Protein AF-0000000066922181 (afdb_homodimer)

Structure (mmCIF, N/CA/C/O backbone):
data_AF-0000000066922181-model_v1
#
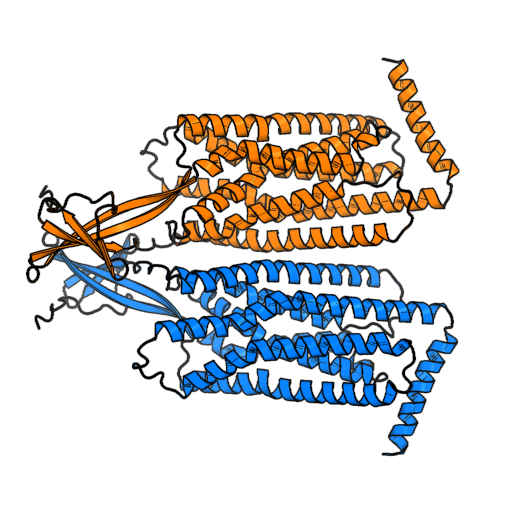loop_
_entity.id
_entity.type
_entity.pdbx_description
1 polymer 'G_PROTEIN_RECEP_F1_2 domain-containing protein'
#
loop_
_atom_site.group_PDB
_atom_site.id
_atom_site.type_symbol
_atom_site.label_atom_id
_atom_site.label_alt_id
_atom_site.label_comp_id
_atom_site.label_asym_id
_atom_site.label_entity_id
_atom_site.label_seq_id
_atom_site.pdbx_PDB_ins_code
_atom_site.Cartn_x
_atom_site.Cartn_y
_atom_site.Cartn_z
_atom_site.occupancy
_atom_site.B_iso_or_equiv
_atom_site.auth_seq_id
_atom_site.auth_comp_id
_atom_site.auth_asym_id
_atom_site.auth_atom_id
_atom_site.pdbx_PDB_model_num
ATOM 1 N N . MET A 1 1 ? -13.656 -47.594 -21.797 1 24.48 1 MET A N 1
ATOM 2 C CA . MET A 1 1 ? -13.578 -47.062 -20.453 1 24.48 1 MET A CA 1
ATOM 3 C C . MET A 1 1 ? -12.289 -47.469 -19.766 1 24.48 1 MET A C 1
ATOM 5 O O . MET A 1 1 ? -12.273 -48.5 -19.047 1 24.48 1 MET A O 1
ATOM 9 N N . GLU A 1 2 ? -11.25 -47.75 -20.547 1 29.84 2 GLU A N 1
ATOM 10 C CA . GLU A 1 2 ? -9.977 -48.156 -19.969 1 29.84 2 GLU A CA 1
ATOM 11 C C . GLU A 1 2 ? -9.594 -47.25 -18.797 1 29.84 2 GLU A C 1
ATOM 13 O O . GLU A 1 2 ? -9.391 -46.031 -18.984 1 29.84 2 GLU A O 1
ATOM 18 N N . THR A 1 3 ? -10.32 -47.406 -17.688 1 34.19 3 THR A N 1
ATOM 19 C CA . THR A 1 3 ? -10.023 -46.906 -16.344 1 34.19 3 THR A CA 1
ATOM 20 C C . THR A 1 3 ? -8.523 -46.906 -16.078 1 34.19 3 THR A C 1
ATOM 22 O O . THR A 1 3 ? -7.895 -47.969 -16.109 1 34.19 3 THR A O 1
ATOM 25 N N . ASN A 1 4 ? -7.695 -46.156 -16.75 1 39.34 4 ASN A N 1
ATOM 26 C CA . ASN A 1 4 ? -6.281 -46.062 -16.406 1 39.34 4 ASN A CA 1
ATOM 27 C C . ASN A 1 4 ? -6.051 -46.406 -14.922 1 39.34 4 ASN A C 1
ATOM 29 O O . ASN A 1 4 ? -6.461 -45.625 -14.047 1 39.34 4 ASN A O 1
ATOM 33 N N . MET A 1 5 ? -6.168 -47.531 -14.516 1 42.59 5 MET A N 1
ATOM 34 C CA . MET A 1 5 ? -5.918 -48.188 -13.234 1 42.59 5 MET A CA 1
ATOM 35 C C . MET A 1 5 ? -4.695 -47.594 -12.547 1 42.59 5 MET A C 1
ATOM 37 O O . MET A 1 5 ? -3.566 -47.781 -13 1 42.59 5 MET A O 1
ATOM 41 N N . ARG A 1 6 ? -4.785 -46.469 -11.953 1 57.66 6 ARG A N 1
ATOM 42 C CA . ARG A 1 6 ? -3.73 -45.906 -11.117 1 57.66 6 ARG A CA 1
ATOM 43 C C . ARG A 1 6 ? -3.189 -46.938 -10.133 1 57.66 6 ARG A C 1
ATOM 45 O O . ARG A 1 6 ? -3.957 -47.594 -9.43 1 57.66 6 ARG A O 1
ATOM 52 N N . ALA A 1 7 ? -2.057 -47.531 -10.336 1 61.22 7 ALA A N 1
ATOM 53 C CA . ALA A 1 7 ? -1.412 -48.531 -9.484 1 61.22 7 ALA A CA 1
ATOM 54 C C . ALA A 1 7 ? -1.277 -48 -8.047 1 61.22 7 ALA A C 1
ATOM 56 O O . ALA A 1 7 ? -1.352 -48.781 -7.098 1 61.22 7 ALA A O 1
ATOM 57 N N . VAL A 1 8 ? -1.145 -46.781 -7.898 1 66 8 VAL A N 1
ATOM 58 C CA . VAL A 1 8 ? -0.903 -46.219 -6.562 1 66 8 VAL A CA 1
ATOM 59 C C . VAL A 1 8 ? -2.133 -45.469 -6.086 1 66 8 VAL A C 1
ATOM 61 O O . VAL A 1 8 ? -2.715 -44.688 -6.844 1 66 8 VAL A O 1
ATOM 64 N N . LYS A 1 9 ? -2.807 -45.875 -4.996 1 65.81 9 LYS A N 1
ATOM 65 C CA . LYS A 1 9 ? -3.918 -45.188 -4.359 1 65.81 9 LYS A CA 1
ATOM 66 C C . LYS A 1 9 ? -3.564 -43.719 -4.082 1 65.81 9 LYS A C 1
ATOM 68 O O . LYS A 1 9 ? -2.408 -43.406 -3.795 1 65.81 9 LYS A O 1
ATOM 73 N N . PRO A 1 10 ? -4.527 -42.875 -4.297 1 66.81 10 PRO A N 1
ATOM 74 C CA . PRO A 1 10 ? -4.27 -41.469 -3.994 1 66.81 10 PRO A CA 1
ATOM 75 C C . PRO A 1 10 ? -3.811 -41.25 -2.555 1 66.81 10 PRO A C 1
ATOM 77 O O . PRO A 1 10 ? -4.379 -41.844 -1.626 1 66.81 10 PRO A O 1
ATOM 80 N N . ILE A 1 11 ? -2.617 -40.719 -2.387 1 63.78 11 ILE A N 1
ATOM 81 C CA . ILE A 1 11 ? -2.018 -40.469 -1.081 1 63.78 11 ILE A CA 1
ATOM 82 C C . ILE A 1 11 ? -2.559 -39.156 -0.505 1 63.78 11 ILE A C 1
ATOM 84 O O . ILE A 1 11 ? -2.193 -38.062 -0.963 1 63.78 11 ILE A O 1
ATOM 88 N N . GLU A 1 12 ? -3.518 -39.219 0.375 1 62.53 12 GLU A N 1
ATOM 89 C CA . GLU A 1 12 ? -4.176 -38.062 0.96 1 62.53 12 GLU A CA 1
ATOM 90 C C . GLU A 1 12 ? -3.354 -37.469 2.107 1 62.53 12 GLU A C 1
ATOM 92 O O . GLU A 1 12 ? -3.377 -36.25 2.344 1 62.53 12 GLU A O 1
ATOM 97 N N . SER A 1 13 ? -2.633 -38.406 2.844 1 63.19 13 SER A N 1
ATOM 98 C CA . SER A 1 13 ? -1.876 -37.906 3.996 1 63.19 13 SER A CA 1
ATOM 99 C C . SER A 1 13 ? -0.393 -38.25 3.859 1 63.19 13 SER A C 1
ATOM 101 O O . SER A 1 13 ? -0.031 -39.344 3.439 1 63.19 13 SER A O 1
ATOM 103 N N . MET A 1 14 ? 0.466 -37.188 4.027 1 66.06 14 MET A N 1
ATOM 104 C CA . MET A 1 14 ? 1.912 -37.375 3.924 1 66.06 14 MET A CA 1
ATOM 105 C C . MET A 1 14 ? 2.506 -37.812 5.262 1 66.06 14 MET A C 1
ATOM 107 O O . MET A 1 14 ? 3.727 -37.781 5.438 1 66.06 14 MET A O 1
ATOM 111 N N . SER A 1 15 ? 1.703 -38.125 6.18 1 64.5 15 SER A N 1
ATOM 112 C CA . SER A 1 15 ? 2.211 -38.406 7.523 1 64.5 15 SER A CA 1
ATOM 113 C C . SER A 1 15 ? 3.133 -39.594 7.539 1 64.5 15 SER A C 1
ATOM 115 O O . SER A 1 15 ? 4.07 -39.688 8.336 1 64.5 15 SER A O 1
ATOM 117 N N . GLU A 1 16 ? 2.926 -40.531 6.641 1 67.19 16 GLU A N 1
ATOM 118 C CA . GLU A 1 16 ? 3.721 -41.75 6.707 1 67.19 16 GLU A CA 1
ATOM 119 C C . GLU A 1 16 ? 4.855 -41.719 5.684 1 67.19 16 GLU A C 1
ATOM 121 O O . GLU A 1 16 ? 5.531 -42.719 5.477 1 67.19 16 GLU A O 1
ATOM 126 N N . CYS A 1 17 ? 5.043 -40.5 5.176 1 76.5 17 CYS A N 1
ATOM 127 C CA . CYS A 1 17 ? 6.062 -40.438 4.133 1 76.5 17 CYS A CA 1
ATOM 128 C C . CYS A 1 17 ? 7.355 -39.844 4.672 1 76.5 17 CYS A C 1
ATOM 130 O O . CYS A 1 17 ? 7.336 -39.062 5.645 1 76.5 17 CYS A O 1
ATOM 132 N N . ILE A 1 18 ? 8.438 -40.375 4.227 1 76.25 18 ILE A N 1
ATOM 133 C CA . ILE A 1 18 ? 9.758 -39.875 4.609 1 76.25 18 ILE A CA 1
ATOM 134 C C . ILE A 1 18 ? 10.195 -38.781 3.648 1 76.25 18 ILE A C 1
ATOM 136 O O . ILE A 1 18 ? 10.094 -38.938 2.428 1 76.25 18 ILE A O 1
ATOM 140 N N . HIS A 1 19 ? 10.5 -37.688 4.18 1 78.25 19 HIS A N 1
ATOM 141 C CA . HIS A 1 19 ? 10.969 -36.562 3.379 1 78.25 19 HIS A CA 1
ATOM 142 C C . HIS A 1 19 ? 12.375 -36.812 2.84 1 78.25 19 HIS A C 1
ATOM 144 O O . HIS A 1 19 ? 13.281 -37.156 3.598 1 78.25 19 HIS A O 1
ATOM 150 N N . LEU A 1 20 ? 12.641 -36.781 1.569 1 73.12 20 LEU A N 1
ATOM 151 C CA . LEU A 1 20 ? 13.953 -36.938 0.945 1 73.12 20 LEU A CA 1
ATOM 152 C C . LEU A 1 20 ? 14.617 -35.594 0.739 1 73.12 20 LEU A C 1
ATOM 154 O O . LEU A 1 20 ? 15.094 -34.969 1.695 1 73.12 20 LEU A O 1
ATOM 158 N N . LYS A 1 21 ? 14.445 -35 -0.445 1 69.5 21 LYS A N 1
ATOM 159 C CA . LYS A 1 21 ? 14.992 -33.688 -0.761 1 69.5 21 LYS A CA 1
ATOM 160 C C . LYS A 1 21 ? 13.945 -32.781 -1.441 1 69.5 21 LYS A C 1
ATOM 162 O O . LYS A 1 21 ? 13.18 -33.281 -2.279 1 69.5 21 LYS A O 1
ATOM 167 N N . ASP A 1 22 ? 13.938 -31.547 -1.04 1 66 22 ASP A N 1
ATOM 168 C CA . ASP A 1 22 ? 13.023 -30.578 -1.631 1 66 22 ASP A CA 1
ATOM 169 C C . ASP A 1 22 ? 11.57 -31.031 -1.496 1 66 22 ASP A C 1
ATOM 171 O O . ASP A 1 22 ? 11.086 -31.266 -0.385 1 66 22 ASP A O 1
ATOM 175 N N . HIS A 1 23 ? 10.859 -31.359 -2.473 1 68.56 23 HIS A N 1
ATOM 176 C CA . HIS A 1 23 ? 9.461 -31.75 -2.416 1 68.56 23 HIS A CA 1
ATOM 177 C C . HIS A 1 23 ? 9.281 -33.219 -2.797 1 68.56 23 HIS A C 1
ATOM 179 O O . HIS A 1 23 ? 8.219 -33.625 -3.275 1 68.56 23 HIS A O 1
ATOM 185 N N . ARG A 1 24 ? 10.352 -34 -2.48 1 74.62 24 ARG A N 1
ATOM 186 C CA . ARG A 1 24 ? 10.32 -35.406 -2.783 1 74.62 24 ARG A CA 1
ATOM 187 C C . ARG A 1 24 ? 10.172 -36.25 -1.511 1 74.62 24 ARG A C 1
ATOM 189 O O . ARG A 1 24 ? 10.828 -35.969 -0.504 1 74.62 24 ARG A O 1
ATOM 196 N N . TYR A 1 25 ? 9.156 -37.031 -1.572 1 77 25 TYR A N 1
ATOM 197 C CA . TYR A 1 25 ? 8.898 -37.906 -0.438 1 77 25 TYR A CA 1
ATOM 198 C C . TYR A 1 25 ? 8.891 -39.344 -0.871 1 77 25 TYR A C 1
ATOM 200 O O . TYR A 1 25 ? 8.641 -39.656 -2.039 1 77 25 TYR A O 1
ATOM 208 N N . SER A 1 26 ? 9.414 -40.156 -0.032 1 79.5 26 SER A N 1
ATOM 209 C CA . SER A 1 26 ? 9.328 -41.594 -0.248 1 79.5 26 SER A CA 1
ATOM 210 C C . SER A 1 26 ? 8.297 -42.25 0.673 1 79.5 26 SER A C 1
ATOM 212 O O . SER A 1 26 ? 8.328 -42.031 1.888 1 79.5 26 SER A O 1
ATOM 214 N N . CYS A 1 27 ? 7.23 -42.688 0.038 1 76.19 27 CYS A N 1
ATOM 215 C CA . CYS A 1 27 ? 6.172 -43.312 0.82 1 76.19 27 CYS A CA 1
ATOM 216 C C . CYS A 1 27 ? 6.055 -44.781 0.486 1 76.19 27 CYS A C 1
ATOM 218 O O . CYS A 1 27 ? 6.496 -45.219 -0.579 1 76.19 27 CYS A O 1
ATOM 220 N N . MET A 1 28 ? 5.637 -45.562 1.527 1 74.06 28 MET A N 1
ATOM 221 C CA . MET A 1 28 ? 5.352 -46.969 1.319 1 74.06 28 MET A CA 1
ATOM 222 C C . MET A 1 28 ? 3.867 -47.219 1.056 1 74.06 28 MET A C 1
ATOM 224 O O . MET A 1 28 ? 3.02 -46.719 1.815 1 74.06 28 MET A O 1
ATOM 228 N N . ASN A 1 29 ? 3.535 -47.406 -0.234 1 70.12 29 ASN A N 1
ATOM 229 C CA . ASN A 1 29 ? 2.158 -47.75 -0.577 1 70.12 29 ASN A CA 1
ATOM 230 C C . ASN A 1 29 ? 1.976 -49.25 -0.743 1 70.12 29 ASN A C 1
ATOM 232 O O . ASN A 1 29 ? 2.262 -49.812 -1.807 1 70.12 29 ASN A O 1
ATOM 236 N N . ASN A 1 30 ? 1.109 -49.938 0.047 1 65.31 30 ASN A N 1
ATOM 237 C CA . ASN A 1 30 ? 0.753 -51.344 0.001 1 65.31 30 ASN A CA 1
ATOM 238 C C . ASN A 1 30 ? 1.93 -52.219 -0.449 1 65.31 30 ASN A C 1
ATOM 240 O O . ASN A 1 30 ? 1.813 -52.969 -1.408 1 65.31 30 ASN A O 1
ATOM 244 N N . SER A 1 31 ? 3.178 -51.969 -0.053 1 66.31 31 SER A N 1
ATOM 245 C CA . SER A 1 31 ? 4.355 -52.812 -0.223 1 66.31 31 SER A CA 1
ATOM 246 C C . SER A 1 31 ? 5.27 -52.281 -1.317 1 66.31 31 SER A C 1
ATOM 248 O O . SER A 1 31 ? 6.309 -52.844 -1.612 1 66.31 31 SER A O 1
ATOM 250 N N . ILE A 1 32 ? 4.789 -51.25 -2.004 1 70.5 32 ILE A N 1
ATOM 251 C CA . ILE A 1 32 ? 5.652 -50.688 -3.039 1 70.5 32 ILE A CA 1
ATOM 252 C C . ILE A 1 32 ? 6.156 -49.312 -2.605 1 70.5 32 ILE A C 1
ATOM 254 O O . ILE A 1 32 ? 5.395 -48.5 -2.07 1 70.5 32 ILE A O 1
ATOM 258 N N . GLU A 1 33 ? 7.457 -49.219 -2.689 1 75.75 33 GLU A N 1
ATOM 259 C CA . GLU A 1 33 ? 8.062 -47.938 -2.41 1 75.75 33 GLU A CA 1
ATOM 260 C C . GLU A 1 33 ? 7.766 -46.938 -3.529 1 75.75 33 GLU A C 1
ATOM 262 O O . GLU A 1 33 ? 7.973 -47.219 -4.707 1 75.75 33 GLU A O 1
ATOM 267 N N . ILE A 1 34 ? 7.066 -45.938 -3.115 1 77.88 34 ILE A N 1
ATOM 268 C CA . ILE A 1 34 ? 6.711 -44.906 -4.113 1 77.88 34 ILE A CA 1
ATOM 269 C C . ILE A 1 34 ? 7.406 -43.594 -3.789 1 77.88 34 ILE A C 1
ATOM 271 O O . ILE A 1 34 ? 7.551 -43.25 -2.619 1 77.88 34 ILE A O 1
ATOM 275 N N . ASN A 1 35 ? 8.008 -42.969 -4.828 1 79.75 35 ASN A N 1
ATOM 276 C CA . ASN A 1 35 ? 8.539 -41.625 -4.727 1 79.75 35 ASN A CA 1
ATOM 277 C C . ASN A 1 35 ? 7.484 -40.562 -5.102 1 79.75 35 ASN A C 1
ATOM 279 O O . ASN A 1 35 ? 6.898 -40.656 -6.184 1 79.75 35 ASN A O 1
ATOM 283 N N . ILE A 1 36 ? 7.23 -39.812 -4.125 1 76.94 36 ILE A N 1
ATOM 284 C CA . ILE A 1 36 ? 6.199 -38.812 -4.352 1 76.94 36 ILE A CA 1
ATOM 285 C C . ILE A 1 36 ? 6.848 -37.438 -4.586 1 76.94 36 ILE A C 1
ATOM 287 O O . ILE A 1 36 ? 7.758 -37.062 -3.854 1 76.94 36 ILE A O 1
ATOM 291 N N . LEU A 1 37 ? 6.504 -36.812 -5.684 1 78.75 37 LEU A N 1
ATOM 292 C CA . LEU A 1 37 ? 6.875 -35.438 -5.969 1 78.75 37 LEU A CA 1
ATOM 293 C C . LEU A 1 37 ? 5.652 -34.531 -5.93 1 78.75 37 LEU A C 1
ATOM 295 O O . LEU A 1 37 ? 4.691 -34.75 -6.672 1 78.75 37 LEU A O 1
ATOM 299 N N . ASN A 1 38 ? 5.664 -33.625 -4.949 1 76.44 38 ASN A N 1
ATOM 300 C CA . ASN A 1 38 ? 4.586 -32.656 -4.859 1 76.44 38 ASN A CA 1
ATOM 301 C C . ASN A 1 38 ? 4.871 -31.422 -5.715 1 76.44 38 ASN A C 1
ATOM 303 O O . ASN A 1 38 ? 5.945 -30.828 -5.617 1 76.44 38 ASN A O 1
ATOM 307 N N . ILE A 1 39 ? 3.891 -31.109 -6.664 1 77.31 39 ILE A N 1
ATOM 308 C CA . ILE A 1 39 ? 4.047 -29.922 -7.492 1 77.31 39 ILE A CA 1
ATOM 309 C C . ILE A 1 39 ? 2.771 -29.094 -7.441 1 77.31 39 ILE A C 1
ATOM 311 O O . ILE A 1 39 ? 1.682 -29.625 -7.219 1 77.31 39 ILE A O 1
ATOM 315 N N . TYR A 1 40 ? 2.922 -27.812 -7.59 1 78.12 40 TYR A N 1
ATOM 316 C CA . TYR A 1 40 ? 1.782 -26.906 -7.695 1 78.12 40 TYR A CA 1
ATOM 317 C C . TYR A 1 40 ? 1.182 -26.953 -9.094 1 78.12 40 TYR A C 1
ATOM 319 O O . TYR A 1 40 ? 1.882 -27.234 -10.07 1 78.12 40 TYR A O 1
ATOM 327 N N . PRO A 1 41 ? -0.09 -26.719 -9.094 1 77.94 41 PRO A N 1
ATOM 328 C CA . PRO A 1 41 ? -0.687 -26.641 -10.43 1 77.94 41 PRO A CA 1
ATOM 329 C C . PRO A 1 41 ? -0.212 -25.422 -11.211 1 77.94 41 PRO A C 1
ATOM 331 O O . PRO A 1 41 ? 0.358 -24.5 -10.633 1 77.94 41 PRO A O 1
ATOM 334 N N . HIS A 1 42 ? -0.439 -25.516 -12.477 1 76.81 42 HIS A N 1
ATOM 335 C CA . HIS A 1 42 ? -0.109 -24.391 -13.336 1 76.81 42 HIS A CA 1
ATOM 336 C C . HIS A 1 42 ? -1.027 -23.203 -13.055 1 76.81 42 HIS A C 1
ATOM 338 O O . HIS A 1 42 ? -2.188 -23.391 -12.672 1 76.81 42 HIS A O 1
ATOM 344 N N . ILE A 1 43 ? -0.455 -22.047 -13.164 1 76.44 43 ILE A N 1
ATOM 345 C CA . ILE A 1 43 ? -1.251 -20.844 -13 1 76.44 43 ILE A CA 1
ATOM 346 C C . ILE A 1 43 ? -2.227 -20.703 -14.164 1 76.44 43 ILE A C 1
ATOM 348 O O . ILE A 1 43 ? -1.837 -20.828 -15.328 1 76.44 43 ILE A O 1
ATOM 352 N N . PRO A 1 44 ? -3.459 -20.578 -13.719 1 69.88 44 PRO A N 1
ATOM 353 C CA . PRO A 1 44 ? -4.441 -20.422 -14.797 1 69.88 44 PRO A CA 1
ATOM 354 C C . PRO A 1 44 ? -4.25 -19.125 -15.578 1 69.88 44 PRO A C 1
ATOM 356 O O . PRO A 1 44 ? -3.68 -18.156 -15.062 1 69.88 44 PRO A O 1
ATOM 359 N N . GLU A 1 45 ? -4.531 -19.188 -16.812 1 68.75 45 GLU A N 1
ATOM 360 C CA . GLU A 1 45 ? -4.445 -17.969 -17.625 1 68.75 45 GLU A CA 1
ATOM 361 C C . GLU A 1 45 ? -5.375 -16.875 -17.094 1 68.75 45 GLU A C 1
ATOM 363 O O . GLU A 1 45 ? -6.512 -17.156 -16.719 1 68.75 45 GLU A O 1
ATOM 368 N N . MET A 1 46 ? -4.824 -15.812 -16.953 1 69.38 46 MET A N 1
ATOM 369 C CA . MET A 1 46 ? -5.586 -14.68 -16.422 1 69.38 46 MET A CA 1
ATOM 370 C C . MET A 1 46 ? -6.648 -14.227 -17.406 1 69.38 46 MET A C 1
ATOM 372 O O . MET A 1 46 ? -6.328 -13.836 -18.531 1 69.38 46 MET A O 1
ATOM 376 N N . LYS A 1 47 ? -7.945 -14.484 -17.016 1 71.5 47 LYS A N 1
ATOM 377 C CA . LYS A 1 47 ? -9.055 -13.961 -17.812 1 71.5 47 LYS A CA 1
ATOM 378 C C . LYS A 1 47 ? -9.18 -12.445 -17.625 1 71.5 47 LYS A C 1
ATOM 380 O O . LYS A 1 47 ? -8.836 -11.906 -16.578 1 71.5 47 LYS A O 1
ATOM 385 N N . SER A 1 48 ? -9.555 -11.82 -18.641 1 74.19 48 SER A N 1
ATOM 386 C CA . SER A 1 48 ? -9.656 -10.367 -18.688 1 74.19 48 SER A CA 1
ATOM 387 C C . SER A 1 48 ? -10.508 -9.836 -17.531 1 74.19 48 SER A C 1
ATOM 389 O O . SER A 1 48 ? -10.203 -8.797 -16.953 1 74.19 48 SER A O 1
ATOM 391 N N . ARG A 1 49 ? -11.531 -10.594 -17.156 1 76.88 49 ARG A N 1
ATOM 392 C CA . ARG A 1 49 ? -12.43 -10.141 -16.094 1 76.88 49 ARG A CA 1
ATOM 393 C C . ARG A 1 49 ? -11.703 -10.086 -14.758 1 76.88 49 ARG A C 1
ATOM 395 O O . ARG A 1 49 ? -11.922 -9.164 -13.961 1 76.88 49 ARG A O 1
ATOM 402 N N . PHE A 1 50 ? -10.703 -10.906 -14.625 1 79.62 50 PHE A N 1
ATOM 403 C CA . PHE A 1 50 ? -9.977 -10.938 -13.359 1 79.62 50 PHE A CA 1
ATOM 404 C C . PHE A 1 50 ? -8.93 -9.828 -13.312 1 79.62 50 PHE A C 1
ATOM 406 O O . PHE A 1 50 ? -8.578 -9.344 -12.234 1 79.62 50 PHE A O 1
ATOM 413 N N . LEU A 1 51 ? -8.617 -9.406 -14.516 1 81.75 51 LEU A N 1
ATOM 414 C CA . LEU A 1 51 ? -7.664 -8.297 -14.57 1 81.75 51 LEU A CA 1
ATOM 415 C C . LEU A 1 51 ? -8.297 -7.004 -14.078 1 81.75 51 LEU A C 1
ATOM 417 O O . LEU A 1 51 ? -7.629 -6.184 -13.445 1 81.75 51 LEU A O 1
ATOM 421 N N . ILE A 1 52 ? -9.578 -6.887 -14.297 1 85 52 ILE A N 1
ATOM 422 C CA . ILE A 1 52 ? -10.305 -5.707 -13.844 1 85 52 ILE A CA 1
ATOM 423 C C . ILE A 1 52 ? -10.352 -5.688 -12.312 1 85 52 ILE A C 1
ATOM 425 O O . ILE A 1 52 ? -10.086 -4.656 -11.688 1 85 52 ILE A O 1
ATOM 429 N N . ASN A 1 53 ? -10.641 -6.816 -11.766 1 88.25 53 ASN A N 1
ATOM 430 C CA . ASN A 1 53 ? -10.703 -6.895 -10.305 1 88.25 53 ASN A CA 1
ATOM 431 C C . ASN A 1 53 ? -9.336 -6.625 -9.68 1 88.25 53 ASN A C 1
ATOM 433 O O . ASN A 1 53 ? -9.242 -5.926 -8.664 1 88.25 53 ASN A O 1
ATOM 437 N N . ILE A 1 54 ? -8.352 -7.105 -10.32 1 88.69 54 ILE A N 1
ATOM 438 C CA . ILE A 1 54 ? -7 -6.918 -9.812 1 88.69 54 ILE A CA 1
ATOM 439 C C . ILE A 1 54 ? -6.637 -5.434 -9.844 1 88.69 54 ILE A C 1
ATOM 441 O O . ILE A 1 54 ? -6.086 -4.902 -8.875 1 88.69 54 ILE A O 1
ATOM 445 N N . THR A 1 55 ? -7.012 -4.766 -10.867 1 88.12 55 THR A N 1
ATOM 446 C CA . THR A 1 55 ? -6.703 -3.348 -11.023 1 88.12 55 THR A CA 1
ATOM 447 C C . THR A 1 55 ? -7.473 -2.51 -10.008 1 88.12 55 THR A C 1
ATOM 449 O O . THR A 1 55 ? -6.902 -1.63 -9.359 1 88.12 55 THR A O 1
ATOM 452 N N . ILE A 1 56 ? -8.703 -2.842 -9.82 1 91.88 56 ILE A N 1
ATOM 453 C CA . ILE A 1 56 ? -9.547 -2.098 -8.883 1 91.88 56 ILE A CA 1
ATOM 454 C C . ILE A 1 56 ? -9.039 -2.303 -7.457 1 91.88 56 ILE A C 1
ATOM 456 O O . ILE A 1 56 ? -8.914 -1.344 -6.691 1 91.88 56 ILE A O 1
ATOM 460 N N . TYR A 1 57 ? -8.711 -3.531 -7.148 1 93.88 57 TYR A N 1
ATOM 461 C CA . TYR A 1 57 ? -8.234 -3.842 -5.805 1 93.88 57 TYR A CA 1
ATOM 462 C C . TYR A 1 57 ? -6.895 -3.168 -5.531 1 93.88 57 TYR A C 1
ATOM 464 O O . TYR A 1 57 ? -6.668 -2.65 -4.438 1 93.88 57 TYR A O 1
ATOM 472 N N . SER A 1 58 ? -6.066 -3.096 -6.52 1 92.06 58 SER A N 1
ATOM 473 C CA . SER A 1 58 ? -4.777 -2.424 -6.359 1 92.06 58 SER A CA 1
ATOM 474 C C . SER A 1 58 ? -4.961 -0.924 -6.156 1 92.06 58 SER A C 1
ATOM 476 O O . SER A 1 58 ? -4.309 -0.325 -5.297 1 92.06 58 SER A O 1
ATOM 478 N N . PHE A 1 59 ? -5.836 -0.399 -6.926 1 94 59 PHE A N 1
ATOM 479 C CA . PHE A 1 59 ? -6.125 1.025 -6.809 1 94 59 PHE A CA 1
ATOM 480 C C . PHE A 1 59 ? -6.711 1.348 -5.441 1 94 59 PHE A C 1
ATOM 482 O O . PHE A 1 59 ? -6.305 2.318 -4.797 1 94 59 PHE A O 1
ATOM 489 N N . CYS A 1 60 ? -7.633 0.528 -4.969 1 95.69 60 CYS A N 1
ATOM 490 C CA . CYS A 1 60 ? -8.25 0.726 -3.662 1 95.69 60 CYS A CA 1
ATOM 491 C C . CYS A 1 60 ? -7.215 0.619 -2.549 1 95.69 60 CYS A C 1
ATOM 493 O O . CYS A 1 60 ? -7.258 1.381 -1.581 1 95.69 60 CYS A O 1
ATOM 495 N N . PHE A 1 61 ? -6.316 -0.239 -2.736 1 96.12 61 PHE A N 1
ATOM 496 C CA . PHE A 1 61 ? -5.285 -0.445 -1.727 1 96.12 61 PHE A CA 1
ATOM 497 C C . PHE A 1 61 ? -4.402 0.791 -1.594 1 96.12 61 PHE A C 1
ATOM 499 O O . PHE A 1 61 ? -4.211 1.307 -0.49 1 96.12 61 PHE A O 1
ATOM 506 N N . ILE A 1 62 ? -3.943 1.338 -2.641 1 93.31 62 ILE A N 1
ATOM 507 C CA . ILE A 1 62 ? -3.021 2.467 -2.65 1 93.31 62 ILE A CA 1
ATOM 508 C C . ILE A 1 62 ? -3.744 3.73 -2.191 1 93.31 62 ILE A C 1
ATOM 510 O O . ILE A 1 62 ? -3.287 4.418 -1.274 1 93.31 62 ILE A O 1
ATOM 514 N N . LEU A 1 63 ? -4.863 3.945 -2.787 1 94.75 63 LEU A N 1
ATOM 515 C CA . LEU A 1 63 ? -5.621 5.152 -2.477 1 94.75 63 LEU A CA 1
ATOM 516 C C . LEU A 1 63 ? -6.078 5.145 -1.022 1 94.75 63 LEU A C 1
ATOM 518 O O . LEU A 1 63 ? -6.027 6.176 -0.346 1 94.75 63 LEU A O 1
ATOM 522 N N . GLY A 1 64 ? -6.551 3.99 -0.599 1 96.75 64 GLY A N 1
ATOM 523 C CA . GLY A 1 64 ? -7.059 3.883 0.76 1 96.75 64 GLY A CA 1
ATOM 524 C C . GLY A 1 64 ? -5.98 4.055 1.814 1 96.75 64 GLY A C 1
ATOM 525 O O . GLY A 1 64 ? -6.184 4.758 2.807 1 96.75 64 GLY A O 1
ATOM 526 N N . ILE A 1 65 ? -4.875 3.453 1.585 1 94.81 65 ILE A N 1
ATOM 527 C CA . ILE A 1 65 ? -3.789 3.541 2.555 1 94.81 65 ILE A CA 1
ATOM 528 C C . ILE A 1 65 ? -3.254 4.973 2.604 1 94.81 65 ILE A C 1
ATOM 530 O O . ILE A 1 65 ? -3.047 5.527 3.684 1 94.81 65 ILE A O 1
ATOM 534 N N . CYS A 1 66 ? -3.098 5.574 1.471 1 93.81 66 CYS A N 1
ATOM 535 C CA . CYS A 1 66 ? -2.637 6.953 1.402 1 93.81 66 CYS A CA 1
ATOM 536 C C . CYS A 1 66 ? -3.645 7.898 2.045 1 93.81 66 CYS A C 1
ATOM 538 O O . CYS A 1 66 ? -3.277 8.742 2.865 1 93.81 66 CYS A O 1
ATOM 540 N N . GLY A 1 67 ? -4.871 7.699 1.679 1 95.38 67 GLY A N 1
ATOM 541 C CA . GLY A 1 67 ? -5.914 8.586 2.176 1 95.38 67 GLY A CA 1
ATOM 542 C C . GLY A 1 67 ? -6.102 8.5 3.678 1 95.38 67 GLY A C 1
ATOM 543 O O . GLY A 1 67 ? -6.109 9.523 4.367 1 95.38 67 GLY A O 1
ATOM 544 N N . ASN A 1 68 ? -6.199 7.32 4.184 1 96.5 68 ASN A N 1
ATOM 545 C CA . ASN A 1 68 ? -6.395 7.148 5.617 1 96.5 68 ASN A CA 1
ATOM 546 C C . ASN A 1 68 ? -5.172 7.602 6.41 1 96.5 68 ASN A C 1
ATOM 548 O O . ASN A 1 68 ? -5.309 8.156 7.504 1 96.5 68 ASN A O 1
ATOM 552 N N . SER A 1 69 ? -4.031 7.422 5.84 1 94.75 69 SER A N 1
ATOM 553 C CA . SER A 1 69 ? -2.816 7.902 6.492 1 94.75 69 SER A CA 1
ATOM 554 C C . SER A 1 69 ? -2.791 9.43 6.555 1 94.75 69 SER A C 1
ATOM 556 O O . SER A 1 69 ? -2.371 10.008 7.559 1 94.75 69 SER A O 1
ATOM 558 N N . SER A 1 70 ? -3.219 10.039 5.559 1 94.25 70 SER A N 1
ATOM 559 C CA . SER A 1 70 ? -3.271 11.5 5.508 1 94.25 70 SER A CA 1
ATOM 560 C C . SER A 1 70 ? -4.207 12.055 6.578 1 94.25 70 SER A C 1
ATOM 562 O O . SER A 1 70 ? -3.863 13.008 7.277 1 94.25 70 SER A O 1
ATOM 564 N N . ILE A 1 71 ? -5.34 11.398 6.727 1 95.06 71 ILE A N 1
ATOM 565 C CA . ILE A 1 71 ? -6.312 11.883 7.703 1 95.06 71 ILE A CA 1
ATOM 566 C C . ILE A 1 71 ? -5.77 11.672 9.117 1 95.06 71 ILE A C 1
ATOM 568 O O . ILE A 1 71 ? -5.91 12.539 9.977 1 95.06 71 ILE A O 1
ATOM 572 N N . LEU A 1 72 ? -5.137 10.586 9.32 1 94.81 72 LEU A N 1
ATOM 573 C CA . LEU A 1 72 ? -4.535 10.32 10.617 1 94.81 72 LEU A CA 1
ATOM 574 C C . LEU A 1 72 ? -3.486 11.375 10.961 1 94.81 72 LEU A C 1
ATOM 576 O O . LEU A 1 72 ? -3.404 11.828 12.102 1 94.81 72 LEU A O 1
ATOM 580 N N . THR A 1 73 ? -2.773 11.797 9.984 1 92.81 73 THR A N 1
ATOM 581 C CA . THR A 1 73 ? -1.738 12.805 10.18 1 92.81 73 THR A CA 1
ATOM 582 C C . THR A 1 73 ? -2.357 14.164 10.492 1 92.81 73 THR A C 1
ATOM 584 O O . THR A 1 73 ? -1.885 14.883 11.375 1 92.81 73 THR A O 1
ATOM 587 N N . ILE A 1 74 ? -3.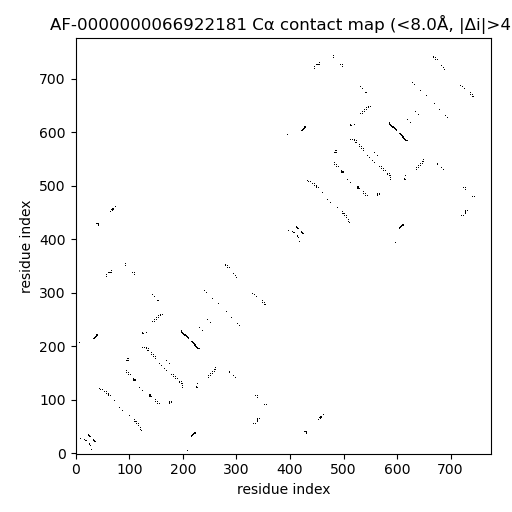387 14.469 9.812 1 91.75 74 ILE A N 1
ATOM 588 C CA . ILE A 1 74 ? -4.074 15.742 10.039 1 91.75 74 ILE A CA 1
ATOM 589 C C . ILE A 1 74 ? -4.625 15.781 11.461 1 91.75 74 ILE A C 1
ATOM 591 O O . ILE A 1 74 ? -4.457 16.781 12.172 1 91.75 74 ILE A O 1
ATOM 595 N N . ILE A 1 75 ? -5.215 14.688 11.859 1 91.62 75 ILE A N 1
ATOM 596 C CA . ILE A 1 75 ? -5.828 14.648 13.18 1 91.62 75 ILE A CA 1
ATOM 597 C C . ILE A 1 75 ? -4.738 14.688 14.25 1 91.62 75 ILE A C 1
ATOM 599 O O . ILE A 1 75 ? -4.895 15.344 15.281 1 91.62 75 ILE A O 1
ATOM 603 N N . LYS A 1 76 ? -3.678 14.039 13.977 1 89.94 76 LYS A N 1
ATOM 604 C CA . LYS A 1 76 ? -2.562 14.055 14.922 1 89.94 76 LYS A CA 1
ATOM 605 C C . LYS A 1 76 ? -2.016 15.469 15.102 1 89.94 76 LYS A C 1
ATOM 607 O O . LYS A 1 76 ? -1.678 15.875 16.219 1 89.94 76 LYS A O 1
ATOM 612 N N . SER A 1 77 ? -1.979 16.188 14.055 1 86 77 SER A N 1
ATOM 613 C CA . SER A 1 77 ? -1.493 17.562 14.109 1 86 77 SER A CA 1
ATOM 614 C C . SER A 1 77 ? -2.428 18.453 14.922 1 86 77 SER A C 1
ATOM 616 O O . SER A 1 77 ? -1.971 19.297 15.688 1 86 77 SER A O 1
ATOM 618 N N . ILE A 1 78 ? -3.646 18.156 14.828 1 84 78 ILE A N 1
ATOM 619 C CA . ILE A 1 78 ? -4.641 18.953 15.531 1 84 78 ILE A CA 1
ATOM 620 C C . ILE A 1 78 ? -4.598 18.641 17.016 1 84 78 ILE A C 1
ATOM 622 O O . ILE A 1 78 ? -4.656 19.547 17.859 1 84 78 ILE A O 1
ATOM 626 N N . ILE A 1 79 ? -4.473 17.438 17.328 1 83.94 79 ILE A N 1
ATOM 627 C CA . ILE A 1 79 ? -4.43 17 18.719 1 83.94 79 ILE A CA 1
ATOM 628 C C . ILE A 1 79 ? -3.174 17.562 19.391 1 83.94 79 ILE A C 1
ATOM 630 O O . ILE A 1 79 ? -3.217 17.984 20.562 1 83.94 79 ILE A O 1
ATOM 634 N N . SER A 1 80 ? -2.111 17.609 18.672 1 81.5 80 SER A N 1
ATOM 635 C CA . SER A 1 80 ? -0.854 18.125 19.219 1 81.5 80 SER A CA 1
ATOM 636 C C . SER A 1 80 ? -0.932 19.625 19.484 1 81.5 80 SER A C 1
ATOM 638 O O . SER A 1 80 ? -0.4 20.109 20.5 1 81.5 80 SER A O 1
ATOM 640 N N . LYS A 1 81 ? -1.624 20.359 18.766 1 75.56 81 LYS A N 1
ATOM 641 C CA . LYS A 1 81 ? -1.797 21.797 18.938 1 75.56 81 LYS A CA 1
ATOM 642 C C . LYS A 1 81 ? -2.748 22.094 20.094 1 75.56 81 LYS A C 1
ATOM 644 O O . LYS A 1 81 ? -2.604 23.109 20.781 1 75.56 81 LYS A O 1
ATOM 649 N N . ARG A 1 82 ? -3.66 21.25 20.266 1 71.19 82 ARG A N 1
ATOM 650 C CA . ARG A 1 82 ? -4.629 21.406 21.344 1 71.19 82 ARG A CA 1
ATOM 651 C C . ARG A 1 82 ? -3.975 21.203 22.703 1 71.19 82 ARG A C 1
ATOM 653 O O . ARG A 1 82 ? -4.363 21.828 23.688 1 71.19 82 ARG A O 1
ATOM 660 N N . HIS A 1 83 ? -3.078 20.266 22.781 1 63.25 83 HIS A N 1
ATOM 661 C CA . HIS A 1 83 ? -2.387 20 24.047 1 63.25 83 HIS A CA 1
ATOM 662 C C . HIS A 1 83 ? -1.568 21.203 24.484 1 63.25 83 HIS A C 1
ATOM 664 O O . HIS A 1 83 ? -1.405 21.438 25.688 1 63.25 83 HIS A O 1
ATOM 670 N N . SER A 1 84 ? -1.103 22.016 23.547 1 55.94 84 SER A N 1
ATOM 671 C CA . SER A 1 84 ? -0.278 23.172 23.891 1 55.94 84 SER A CA 1
ATOM 672 C C . SER A 1 84 ? -1.133 24.344 24.359 1 55.94 84 SER A C 1
ATOM 674 O O . SER A 1 84 ? -0.68 25.172 25.156 1 55.94 84 SER A O 1
ATOM 676 N N . GLY A 1 85 ? -2.402 24.438 23.922 1 53.25 85 GLY A N 1
ATOM 677 C CA . GLY A 1 85 ? -3.234 25.562 24.312 1 53.25 85 GLY A CA 1
ATOM 678 C C . GLY A 1 85 ? -4.129 25.266 25.5 1 53.25 85 GLY A C 1
ATOM 679 O O . GLY A 1 85 ? -4.586 24.125 25.672 1 53.25 85 GLY A O 1
ATOM 680 N N . ARG A 1 86 ? -3.965 25.828 26.797 1 48.81 86 ARG A N 1
ATOM 681 C CA . ARG A 1 86 ? -4.754 25.797 28.016 1 48.81 86 ARG A CA 1
ATOM 682 C C . ARG A 1 86 ? -6.242 25.922 27.719 1 48.81 86 ARG A C 1
ATOM 684 O O . ARG A 1 86 ? -6.875 26.922 28.094 1 48.81 86 ARG A O 1
ATOM 691 N N . LEU A 1 87 ? -6.648 25.531 26.516 1 49.34 87 LEU A N 1
ATOM 692 C CA . LEU A 1 87 ? -8.039 25.891 26.281 1 49.34 87 LEU A CA 1
ATOM 693 C C . LEU A 1 87 ? -8.977 25.062 27.141 1 49.34 87 LEU A C 1
ATOM 695 O O . LEU A 1 87 ? -8.617 23.953 27.562 1 49.34 87 LEU A O 1
ATOM 699 N N . ASN A 1 88 ? -10.203 25.688 27.438 1 48.59 88 ASN A N 1
ATOM 700 C CA . ASN A 1 88 ? -11.289 25.281 28.328 1 48.59 88 ASN A CA 1
ATOM 701 C C . ASN A 1 88 ? -11.75 23.859 28.031 1 48.59 88 ASN A C 1
ATOM 703 O O . ASN A 1 88 ? -12.188 23.562 26.922 1 48.59 88 ASN A O 1
ATOM 707 N N . ARG A 1 89 ? -11.273 22.969 28.766 1 51.28 89 ARG A N 1
ATOM 708 C CA . ARG A 1 89 ? -11.523 21.531 28.812 1 51.28 89 ARG A CA 1
ATOM 709 C C . ARG A 1 89 ? -12.992 21.219 28.547 1 51.28 89 ARG A C 1
ATOM 711 O O . ARG A 1 89 ? -13.328 20.125 28.125 1 51.28 89 ARG A O 1
ATOM 718 N N . ARG A 1 90 ? -13.93 22.156 28.812 1 49.88 90 ARG A N 1
ATOM 719 C CA . ARG A 1 9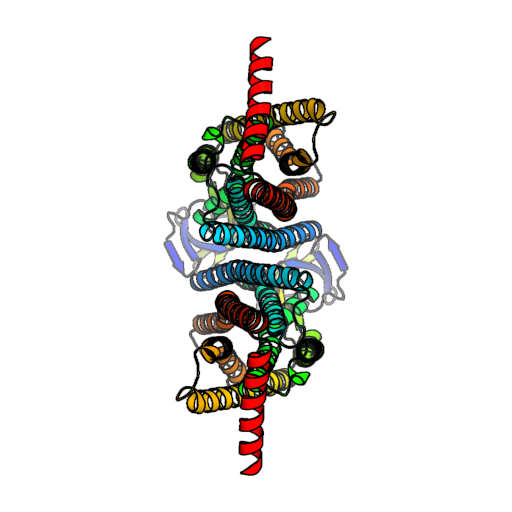0 ? -15.336 21.812 29 1 49.88 90 ARG A CA 1
ATOM 720 C C . ARG A 1 90 ? -16 21.5 27.656 1 49.88 90 ARG A C 1
ATOM 722 O O . ARG A 1 90 ? -17.016 20.812 27.609 1 49.88 90 ARG A O 1
ATOM 729 N N . GLN A 1 91 ? -15.492 22.031 26.5 1 55.59 91 GLN A N 1
ATOM 730 C CA . GLN A 1 91 ? -16.312 21.75 25.328 1 55.59 91 GLN A CA 1
ATOM 731 C C . GLN A 1 91 ? -15.492 21.078 24.234 1 55.59 91 GLN A C 1
ATOM 733 O O . GLN A 1 91 ? -15.711 21.328 23.047 1 55.59 91 GLN A O 1
ATOM 738 N N . LYS A 1 92 ? -14.602 20.094 24.734 1 63 92 LYS A N 1
ATOM 739 C CA . LYS A 1 92 ? -13.734 19.438 23.75 1 63 92 LYS A CA 1
ATOM 740 C C . LYS A 1 92 ? -14.477 18.312 23.031 1 63 92 LYS A C 1
ATOM 742 O O . LYS A 1 92 ? -15.172 17.516 23.672 1 63 92 LYS A O 1
ATOM 747 N N . ASP A 1 93 ? -14.688 18.375 21.734 1 76 93 ASP A N 1
ATOM 748 C CA . ASP A 1 93 ? -15.281 17.328 20.922 1 76 93 ASP A CA 1
ATOM 749 C C . ASP A 1 93 ? -14.281 16.203 20.641 1 76 93 ASP A C 1
ATOM 751 O O . ASP A 1 93 ? -13.281 16.422 19.953 1 76 93 ASP A O 1
ATOM 755 N N . TYR A 1 94 ? -14.516 15.078 21.344 1 82.19 94 TYR A N 1
ATOM 756 C CA . TYR A 1 94 ? -13.617 13.93 21.25 1 82.19 94 TYR A CA 1
ATOM 757 C C . TYR A 1 94 ? -14.055 13 20.125 1 82.19 94 TYR A C 1
ATOM 759 O O . TYR A 1 94 ? -13.633 11.836 20.078 1 82.19 94 TYR A O 1
ATOM 767 N N . ALA A 1 95 ? -14.875 13.547 19.188 1 84.5 95 ALA A N 1
ATOM 768 C CA . ALA A 1 95 ? -15.359 12.789 18.031 1 84.5 95 ALA A CA 1
ATOM 769 C C . ALA A 1 95 ? -14.203 12.352 17.141 1 84.5 95 ALA A C 1
ATOM 771 O O . ALA A 1 95 ? -14.344 11.422 16.344 1 84.5 95 ALA A O 1
ATOM 772 N N . PHE A 1 96 ? -13.07 12.969 17.344 1 88.88 96 PHE A N 1
ATOM 773 C CA . PHE A 1 96 ? -11.922 12.641 16.5 1 88.88 96 PHE A CA 1
ATOM 774 C C . PHE A 1 96 ? -11.414 11.234 16.812 1 88.88 96 PHE A C 1
ATOM 776 O O . PHE A 1 96 ? -10.859 10.57 15.938 1 88.88 96 PHE A O 1
ATOM 783 N N . PHE A 1 97 ? -11.719 10.766 17.969 1 90.75 97 PHE A N 1
ATOM 784 C CA . PHE A 1 97 ? -11.266 9.422 18.312 1 90.75 97 PHE A CA 1
ATOM 785 C C . PHE A 1 97 ? -12.039 8.375 17.516 1 90.75 97 PHE A C 1
ATOM 787 O O . PHE A 1 97 ? -11.484 7.324 17.156 1 90.75 97 PHE A O 1
ATOM 794 N N . TYR A 1 98 ? -13.289 8.68 17.234 1 93.56 98 TYR A N 1
ATOM 795 C CA . TYR A 1 98 ? -14.062 7.777 16.391 1 93.56 98 TYR A CA 1
ATOM 796 C C . TYR A 1 98 ? -13.492 7.742 14.969 1 93.56 98 TYR A C 1
ATOM 798 O O . TYR A 1 98 ? -13.375 6.672 14.367 1 93.56 98 TYR A O 1
ATOM 806 N N . ILE A 1 99 ? -13.133 8.867 14.516 1 93.94 99 ILE A N 1
ATOM 807 C CA . ILE A 1 99 ? -12.586 8.984 13.172 1 93.94 99 ILE A CA 1
ATOM 808 C C . ILE A 1 99 ? -11.258 8.242 13.086 1 93.94 99 ILE A C 1
ATOM 810 O O . ILE A 1 99 ? -11.008 7.5 12.133 1 93.94 99 ILE A O 1
ATOM 814 N N . ILE A 1 100 ? -10.43 8.422 14.094 1 94.94 100 ILE A N 1
ATOM 815 C CA . ILE A 1 100 ? -9.141 7.742 14.148 1 94.94 100 ILE A CA 1
ATOM 816 C C . ILE A 1 100 ? -9.359 6.23 14.109 1 94.94 100 ILE A C 1
ATOM 818 O O . ILE A 1 100 ? -8.703 5.523 13.336 1 94.94 100 ILE A O 1
ATOM 822 N N . SER A 1 101 ? -10.273 5.793 14.906 1 95.56 101 SER A N 1
ATOM 823 C CA . SER A 1 101 ? -10.555 4.363 14.977 1 95.56 101 SER A CA 1
ATOM 824 C C . SER A 1 101 ? -11.07 3.832 13.641 1 95.56 101 SER A C 1
ATOM 826 O O . SER A 1 101 ? -10.664 2.756 13.195 1 95.56 101 SER A O 1
ATOM 828 N N . LEU A 1 102 ? -11.883 4.586 13.047 1 96.31 102 LEU A N 1
ATOM 829 C CA . LEU A 1 102 ? -12.438 4.18 11.758 1 96.31 102 LEU A CA 1
ATOM 830 C C . LEU A 1 102 ? -11.344 4.133 10.688 1 96.31 102 LEU A C 1
ATOM 832 O O . LEU A 1 102 ? -11.328 3.225 9.859 1 96.31 102 LEU A O 1
ATOM 836 N N . CYS A 1 103 ? -10.453 5.074 10.688 1 96.69 103 CYS A N 1
ATOM 837 C CA . CYS A 1 103 ? -9.336 5.09 9.75 1 96.69 103 CYS A CA 1
ATOM 838 C C . CYS A 1 103 ? -8.461 3.857 9.93 1 96.69 103 CYS A C 1
ATOM 840 O O . CYS A 1 103 ? -8.055 3.229 8.953 1 96.69 103 CYS A O 1
ATOM 842 N N . VAL A 1 104 ? -8.219 3.512 11.148 1 95.56 104 VAL A N 1
ATOM 843 C CA . VAL A 1 104 ? -7.371 2.363 11.453 1 95.56 104 VAL A CA 1
ATOM 844 C C . VAL A 1 104 ? -8.047 1.081 10.977 1 95.56 104 VAL A C 1
ATOM 846 O O . VAL A 1 104 ? -7.41 0.218 10.375 1 95.56 104 VAL A O 1
ATOM 849 N N . VAL A 1 105 ? -9.289 0.985 11.234 1 96.31 105 VAL A N 1
ATOM 850 C CA . VAL A 1 105 ? -10.047 -0.194 10.812 1 96.31 105 VAL A CA 1
ATOM 851 C C . VAL A 1 105 ? -10.039 -0.296 9.289 1 96.31 105 VAL A C 1
ATOM 853 O O . VAL A 1 105 ? -9.852 -1.382 8.734 1 96.31 105 VAL A O 1
ATOM 856 N N . ASP A 1 106 ? -10.219 0.827 8.625 1 97.19 106 ASP A N 1
ATOM 857 C CA . ASP A 1 106 ? -10.172 0.843 7.164 1 97.19 106 ASP A CA 1
ATOM 858 C C . ASP A 1 106 ? -8.812 0.372 6.652 1 97.19 106 ASP A C 1
ATOM 860 O O . ASP A 1 106 ? -8.742 -0.424 5.715 1 97.19 106 ASP A O 1
ATOM 864 N N . MET A 1 107 ? -7.77 0.755 7.262 1 96.25 107 MET A N 1
ATOM 865 C CA . MET A 1 107 ? -6.422 0.376 6.844 1 96.25 107 MET A CA 1
ATOM 866 C C . MET A 1 107 ? -6.18 -1.112 7.066 1 96.25 107 MET A C 1
ATOM 868 O O . MET A 1 107 ? -5.586 -1.784 6.223 1 96.25 107 MET A O 1
ATOM 872 N N . VAL A 1 108 ? -6.645 -1.581 8.172 1 94.81 108 VAL A N 1
ATOM 873 C CA . VAL A 1 108 ? -6.488 -3 8.469 1 94.81 108 VAL A CA 1
ATOM 874 C C . VAL A 1 108 ? -7.258 -3.834 7.449 1 94.81 108 VAL A C 1
ATOM 876 O O . VAL A 1 108 ? -6.754 -4.848 6.961 1 94.81 108 VAL A O 1
ATOM 879 N N . MET A 1 109 ? -8.406 -3.412 7.121 1 96.31 109 MET A N 1
ATOM 880 C CA . MET A 1 109 ? -9.203 -4.129 6.125 1 96.31 109 MET A CA 1
ATOM 881 C C . MET A 1 109 ? -8.523 -4.09 4.762 1 96.31 109 MET A C 1
ATOM 883 O O . MET A 1 109 ? -8.484 -5.098 4.055 1 96.31 109 MET A O 1
ATOM 887 N N . LEU A 1 110 ? -7.961 -2.994 4.422 1 96.38 110 LEU A N 1
ATOM 888 C CA . LEU A 1 110 ? -7.305 -2.836 3.127 1 96.38 110 LEU A CA 1
ATOM 889 C C . LEU A 1 110 ? -6.039 -3.686 3.053 1 96.38 110 LEU A C 1
ATOM 891 O O . LEU A 1 110 ? -5.602 -4.059 1.963 1 96.38 110 LEU A O 1
ATOM 895 N N . MET A 1 111 ? -5.488 -4.105 4.188 1 94.06 111 MET A N 1
ATOM 896 C CA . MET A 1 111 ? -4.289 -4.934 4.242 1 94.06 111 MET A CA 1
ATOM 897 C C . MET A 1 111 ? -4.586 -6.355 3.785 1 94.06 111 MET A C 1
ATOM 899 O O . MET A 1 111 ? -3.668 -7.133 3.512 1 94.06 111 MET A O 1
ATOM 903 N N . SER A 1 112 ? -5.785 -6.703 3.631 1 94.75 112 SER A N 1
ATOM 904 C CA . SER A 1 112 ? -6.152 -8.023 3.135 1 94.75 112 SER A CA 1
ATOM 905 C C . SER A 1 112 ? -6.16 -8.062 1.61 1 94.75 112 SER A C 1
ATOM 907 O O . SER A 1 112 ? -6.195 -9.141 1.01 1 94.75 112 SER A O 1
ATOM 909 N N . LEU A 1 113 ? -6.059 -6.922 0.957 1 94.62 113 LEU A N 1
ATOM 910 C CA . LEU A 1 113 ? -6.211 -6.852 -0.492 1 94.62 113 LEU A CA 1
ATOM 911 C C . LEU A 1 113 ? -5.012 -7.473 -1.197 1 94.62 113 LEU A C 1
ATOM 913 O O . LEU A 1 113 ? -5.168 -8.172 -2.203 1 94.62 113 LEU A O 1
ATOM 917 N N . PRO A 1 114 ? -3.781 -7.316 -0.646 1 91.75 114 PRO A N 1
ATOM 918 C CA . PRO A 1 114 ? -2.652 -7.949 -1.333 1 91.75 114 PRO A CA 1
ATOM 919 C C . PRO A 1 114 ? -2.789 -9.469 -1.415 1 91.75 114 PRO A C 1
ATOM 921 O O . PRO A 1 114 ? -2.506 -10.062 -2.459 1 91.75 114 PRO A O 1
ATOM 924 N N . THR A 1 115 ? -3.211 -10.062 -0.38 1 91.44 115 THR A N 1
ATOM 925 C CA . THR A 1 115 ? -3.379 -11.508 -0.411 1 91.44 115 THR A CA 1
ATOM 926 C C . THR A 1 115 ? -4.566 -11.898 -1.291 1 91.44 115 THR A C 1
ATOM 928 O O . THR A 1 115 ? -4.543 -12.938 -1.947 1 91.44 115 THR A O 1
ATOM 931 N N . CYS A 1 116 ? -5.57 -11.016 -1.367 1 91.38 116 CYS A N 1
ATOM 932 C CA . CYS A 1 116 ? -6.699 -11.258 -2.26 1 91.38 116 CYS A CA 1
ATOM 933 C C . CYS A 1 116 ? -6.27 -11.172 -3.719 1 91.38 116 CYS A C 1
ATOM 935 O O . CYS A 1 116 ? -6.652 -12.008 -4.535 1 91.38 116 CYS A O 1
ATOM 937 N N . ILE A 1 117 ? -5.477 -10.227 -3.975 1 90.62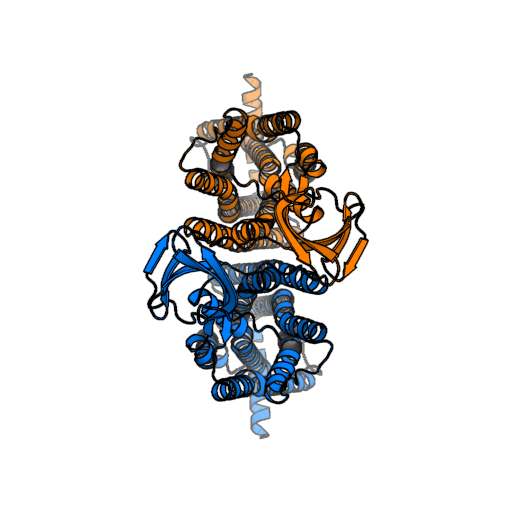 117 ILE A N 1
ATOM 938 C CA . ILE A 1 117 ? -4.98 -10.023 -5.332 1 90.62 117 ILE A CA 1
ATOM 939 C C . ILE A 1 117 ? -4.125 -11.219 -5.75 1 90.62 117 ILE A C 1
ATOM 941 O O . ILE A 1 117 ? -4.266 -11.734 -6.863 1 90.62 117 ILE A O 1
ATOM 945 N N . LEU A 1 118 ? -3.324 -11.727 -4.832 1 88.56 118 LEU A N 1
ATOM 946 C CA . LEU A 1 118 ? -2.469 -12.875 -5.121 1 88.56 118 LEU A CA 1
ATOM 947 C C . LEU A 1 118 ? -3.305 -14.125 -5.359 1 88.56 118 LEU A C 1
ATOM 949 O O . LEU A 1 118 ? -2.988 -14.93 -6.242 1 88.56 118 LEU A O 1
ATOM 953 N N . ASP A 1 119 ? -4.293 -14.195 -4.621 1 86.31 119 ASP A N 1
ATOM 954 C CA . ASP A 1 119 ? -5.188 -15.336 -4.801 1 86.31 119 ASP A CA 1
ATOM 955 C C . ASP A 1 119 ? -5.879 -15.281 -6.16 1 86.31 119 ASP A C 1
ATOM 957 O O . ASP A 1 119 ? -6.094 -16.312 -6.797 1 86.31 119 ASP A O 1
ATOM 961 N N . LEU A 1 120 ? -6.188 -14.133 -6.613 1 85.56 120 LEU A N 1
ATOM 962 C CA . LEU A 1 120 ? -6.828 -13.953 -7.914 1 85.56 120 LEU A CA 1
ATOM 963 C C . LEU A 1 120 ? -5.855 -14.266 -9.047 1 85.56 120 LEU A C 1
ATOM 965 O O . LEU A 1 120 ? -6.254 -14.789 -10.086 1 85.56 120 LEU A O 1
ATOM 969 N N . ILE A 1 121 ? -4.613 -14.047 -8.766 1 84.75 121 ILE A N 1
ATOM 970 C CA . ILE A 1 121 ? -3.607 -14.211 -9.812 1 84.75 121 ILE A CA 1
ATOM 971 C C . ILE A 1 121 ? -3.152 -15.664 -9.859 1 84.75 121 ILE A C 1
ATOM 973 O O . ILE A 1 121 ? -3.133 -16.281 -10.93 1 84.75 121 ILE A O 1
ATOM 977 N N . ILE A 1 122 ? -2.809 -16.234 -8.727 1 84.25 122 ILE A N 1
ATOM 978 C CA . ILE A 1 122 ? -2.217 -17.562 -8.672 1 84.25 122 ILE A CA 1
ATOM 979 C C . ILE A 1 122 ? -3.318 -18.625 -8.641 1 84.25 122 ILE A C 1
ATOM 981 O O . ILE A 1 122 ? -3.174 -19.703 -9.227 1 84.25 122 ILE A O 1
ATOM 985 N N . GLY A 1 123 ? -4.438 -18.328 -8.016 1 82.25 123 GLY A N 1
ATOM 986 C CA . GLY A 1 123 ? -5.551 -19.266 -7.938 1 82.25 123 GLY A CA 1
ATOM 987 C C . GLY A 1 123 ? -5.484 -20.172 -6.73 1 82.25 123 GLY A C 1
ATOM 988 O O . GLY A 1 123 ? -6.375 -21 -6.516 1 82.25 123 GLY A O 1
ATOM 989 N N . PHE A 1 124 ? -4.344 -20.203 -6.07 1 85.94 124 PHE A N 1
ATOM 990 C CA . PHE A 1 124 ? -4.242 -20.984 -4.852 1 85.94 124 PHE A CA 1
ATOM 991 C C . PHE A 1 124 ? -3.445 -20.25 -3.787 1 85.94 124 PHE A C 1
ATOM 993 O O . PHE A 1 124 ? -2.906 -19.172 -4.047 1 85.94 124 PHE A O 1
ATOM 1000 N N . TRP A 1 125 ? -3.551 -20.781 -2.541 1 87.56 125 TRP A N 1
ATOM 1001 C CA . TRP A 1 125 ? -2.973 -20.125 -1.367 1 87.56 125 TRP A CA 1
ATOM 1002 C C . TRP A 1 125 ? -1.564 -20.656 -1.099 1 87.56 125 TRP A C 1
ATOM 1004 O O . TRP A 1 125 ? -1.335 -21.859 -1.086 1 87.56 125 TRP A O 1
ATOM 1014 N N . ILE A 1 126 ? -0.598 -19.672 -0.87 1 82.38 126 ILE A N 1
ATOM 1015 C CA . ILE A 1 126 ? 0.783 -20.109 -0.706 1 82.38 126 ILE A CA 1
ATOM 1016 C C . ILE A 1 126 ? 1.321 -19.625 0.64 1 82.38 126 ILE A C 1
ATOM 1018 O O . ILE A 1 126 ? 2.473 -19.906 0.987 1 82.38 126 ILE A O 1
ATOM 1022 N N . PHE A 1 127 ? 0.631 -18.953 1.583 1 84.75 127 PHE A N 1
ATOM 1023 C CA . PHE A 1 127 ? 1.174 -18.281 2.752 1 84.75 127 PHE A CA 1
ATOM 1024 C C . PHE A 1 127 ? 0.938 -19.094 4.016 1 84.75 127 PHE A C 1
ATOM 1026 O O . PHE A 1 127 ? 1.341 -18.688 5.105 1 84.75 127 PHE A O 1
ATOM 1033 N N . GLY A 1 128 ? 0.356 -20.094 4.008 1 87.44 128 GLY A N 1
ATOM 1034 C CA . GLY A 1 128 ? 0.178 -20.922 5.191 1 87.44 128 GLY A CA 1
ATOM 1035 C C . GLY A 1 128 ? -1.069 -20.578 5.98 1 87.44 128 GLY A C 1
ATOM 1036 O O . GLY A 1 128 ? -1.844 -19.703 5.574 1 87.44 128 GLY A O 1
ATOM 1037 N N . THR A 1 129 ? -1.153 -21.156 7.152 1 91.62 129 THR A N 1
ATOM 1038 C CA . THR A 1 129 ? -2.387 -21.078 7.93 1 91.62 129 THR A CA 1
ATOM 1039 C C . THR A 1 129 ? -2.426 -19.781 8.742 1 91.62 129 THR A C 1
ATOM 1041 O O . THR A 1 129 ? -3.48 -19.156 8.875 1 91.62 129 THR A O 1
ATOM 1044 N N . TRP A 1 130 ? -1.333 -19.297 9.25 1 90.38 130 TRP A N 1
ATOM 1045 C CA . TRP A 1 130 ? -1.31 -18.109 10.078 1 90.38 130 TRP A CA 1
ATOM 1046 C C . TRP A 1 130 ? -1.711 -16.875 9.266 1 90.38 130 TRP A C 1
ATOM 1048 O O . TRP A 1 130 ? -2.514 -16.062 9.719 1 90.38 130 TRP A O 1
ATOM 1058 N N . ILE A 1 131 ? -1.17 -16.812 8.07 1 90.5 131 ILE A N 1
ATOM 1059 C CA . ILE A 1 131 ? -1.509 -15.672 7.219 1 90.5 131 ILE A CA 1
ATOM 1060 C C . ILE A 1 131 ? -2.951 -15.805 6.73 1 90.5 131 ILE A C 1
ATOM 1062 O O . ILE A 1 131 ? -3.637 -14.797 6.523 1 90.5 131 ILE A O 1
ATOM 1066 N N . CYS A 1 132 ? -3.357 -17.062 6.621 1 93.56 132 CYS A N 1
ATOM 1067 C CA . CYS A 1 132 ? -4.75 -17.312 6.25 1 93.56 132 CYS A CA 1
ATOM 1068 C C . CYS A 1 132 ? -5.695 -16.781 7.316 1 93.56 132 CYS A C 1
ATOM 1070 O O . CYS A 1 132 ? -6.691 -16.125 7 1 93.56 132 CYS A O 1
ATOM 1072 N N . LYS A 1 133 ? -5.379 -17.016 8.539 1 93.12 133 LYS A N 1
ATOM 1073 C CA . LYS A 1 133 ? -6.188 -16.516 9.648 1 93.12 133 LYS A CA 1
ATOM 1074 C C . LYS A 1 133 ? -6.184 -14.992 9.695 1 93.12 133 LYS A C 1
ATOM 1076 O O . LYS A 1 133 ? -7.234 -14.375 9.883 1 93.12 133 LYS A O 1
ATOM 1081 N N . LEU A 1 134 ? -5.043 -14.43 9.469 1 91 134 LEU A N 1
ATOM 1082 C CA . LEU A 1 134 ? -4.926 -12.969 9.461 1 91 134 LEU A CA 1
ATOM 1083 C C . LEU A 1 134 ? -5.727 -12.367 8.312 1 91 134 LEU A C 1
ATOM 1085 O O . LEU A 1 134 ? -6.367 -11.328 8.477 1 91 134 LEU A O 1
ATOM 1089 N N . HIS A 1 135 ? -5.648 -13.055 7.219 1 93.62 135 HIS A N 1
ATOM 1090 C CA . HIS A 1 135 ? -6.402 -12.609 6.051 1 93.62 135 HIS A CA 1
ATOM 1091 C C . HIS A 1 135 ? -7.898 -12.586 6.336 1 93.62 135 HIS A C 1
ATOM 1093 O O . HIS A 1 135 ? -8.578 -11.594 6.055 1 93.62 135 HIS A O 1
ATOM 1099 N N . HIS A 1 136 ? -8.383 -13.578 6.934 1 93.25 136 HIS A N 1
ATOM 1100 C CA . HIS A 1 136 ? -9.812 -13.664 7.223 1 93.25 136 HIS A CA 1
ATOM 1101 C C . HIS A 1 136 ? -10.227 -12.633 8.266 1 93.25 136 HIS A C 1
ATOM 1103 O O . HIS A 1 136 ? -11.273 -11.992 8.125 1 93.25 136 HIS A O 1
ATOM 1109 N N . VAL A 1 137 ? -9.461 -12.43 9.211 1 90.31 137 VAL A N 1
ATOM 1110 C CA . VAL A 1 137 ? -9.781 -11.477 10.266 1 90.31 137 VAL A CA 1
ATOM 1111 C C . VAL A 1 137 ? -9.719 -10.055 9.703 1 90.31 137 VAL A C 1
ATOM 1113 O O . VAL A 1 137 ? -10.641 -9.258 9.922 1 90.31 137 VAL A O 1
ATOM 1116 N N . SER A 1 138 ? -8.664 -9.75 8.969 1 92.62 138 SER A N 1
ATOM 1117 C CA . SER A 1 138 ? -8.492 -8.414 8.414 1 92.62 138 SER A CA 1
ATOM 1118 C C . SER A 1 138 ? -9.617 -8.062 7.449 1 92.62 138 SER A C 1
ATOM 1120 O O . SER A 1 138 ? -10.086 -6.926 7.418 1 92.62 138 SER A O 1
ATOM 1122 N N . SER A 1 139 ? -10.008 -9.023 6.734 1 93.12 139 SER A N 1
ATOM 1123 C CA . SER A 1 139 ? -11.047 -8.773 5.746 1 93.12 139 SER A CA 1
ATOM 1124 C C . SER A 1 139 ? -12.414 -8.641 6.41 1 93.12 139 SER A C 1
ATOM 1126 O O . SER A 1 139 ? -13.352 -8.109 5.809 1 93.12 139 SER A O 1
ATOM 1128 N N . SER A 1 140 ? -12.562 -9.039 7.691 1 92.56 140 SER A N 1
ATOM 1129 C CA . SER A 1 140 ? -13.867 -9.07 8.336 1 92.56 140 SER A CA 1
ATOM 1130 C C . SER A 1 140 ? -14 -7.977 9.383 1 92.56 140 SER A C 1
ATOM 1132 O O . SER A 1 140 ? -15.094 -7.699 9.875 1 92.56 140 SER A O 1
ATOM 1134 N N . VAL A 1 141 ? -12.914 -7.359 9.734 1 91.31 141 VAL A N 1
ATOM 1135 C CA . VAL A 1 141 ? -12.945 -6.348 10.781 1 91.31 141 VAL A CA 1
ATOM 1136 C C . VAL A 1 141 ? -13.82 -5.18 10.352 1 91.31 141 VAL A C 1
ATOM 1138 O O . VAL A 1 141 ? -14.562 -4.617 11.164 1 91.31 141 VAL A O 1
ATOM 1141 N N . GLY A 1 142 ? -13.812 -4.852 9.062 1 91.62 142 GLY A N 1
ATOM 1142 C CA . GLY A 1 142 ? -14.609 -3.748 8.562 1 91.62 142 GLY A CA 1
ATOM 1143 C C . GLY A 1 142 ? -16.109 -4.02 8.617 1 91.62 142 GLY A C 1
ATOM 1144 O O . GLY A 1 142 ? -16.906 -3.09 8.734 1 91.62 142 GLY A O 1
ATOM 1145 N N . ARG A 1 143 ? -16.391 -5.234 8.648 1 91.62 143 ARG A N 1
ATOM 1146 C CA . ARG A 1 143 ? -17.797 -5.625 8.609 1 91.62 143 ARG A CA 1
ATOM 1147 C C . ARG A 1 143 ? -18.453 -5.438 9.969 1 91.62 143 ARG A C 1
ATOM 1149 O O . ARG A 1 143 ? -19.641 -5.117 10.055 1 91.62 143 ARG A O 1
ATOM 1156 N N . VAL A 1 144 ? -17.688 -5.512 11.031 1 92.62 144 VAL A N 1
ATOM 1157 C CA . VAL A 1 144 ? -18.312 -5.516 12.344 1 92.62 144 VAL A CA 1
ATOM 1158 C C . VAL A 1 144 ? -17.828 -4.316 13.156 1 92.62 144 VAL A C 1
ATOM 1160 O O . VAL A 1 144 ? -18.625 -3.49 13.602 1 92.62 144 VAL A O 1
ATOM 1163 N N . ILE A 1 145 ? -16.547 -4.09 13.203 1 94.56 145 ILE A N 1
ATOM 1164 C CA . ILE A 1 145 ? -16 -3.029 14.047 1 94.56 145 ILE A CA 1
ATOM 1165 C C . ILE A 1 145 ? -16.453 -1.67 13.516 1 94.56 145 ILE A C 1
ATOM 1167 O O . ILE A 1 145 ? -16.828 -0.79 14.289 1 94.56 145 ILE A O 1
ATOM 1171 N N . SER A 1 146 ? -16.391 -1.487 12.227 1 95.12 146 SER A N 1
ATOM 1172 C CA . SER A 1 146 ? -16.781 -0.211 11.641 1 95.12 146 SER A CA 1
ATOM 1173 C C . SER A 1 146 ? -18.234 0.118 11.961 1 95.12 146 SER A C 1
ATOM 1175 O O . SER A 1 146 ? -18.562 1.264 12.281 1 95.12 146 SER A O 1
ATOM 1177 N N . THR A 1 147 ? -19.062 -0.844 11.914 1 95.19 147 THR A N 1
ATOM 1178 C CA . THR A 1 147 ? -20.469 -0.61 12.18 1 95.19 147 THR A CA 1
ATOM 1179 C C . THR A 1 147 ? -20.703 -0.197 13.633 1 95.19 147 THR A C 1
ATOM 1181 O O . THR A 1 147 ? -21.484 0.709 13.906 1 95.19 147 THR A O 1
ATOM 1184 N N . PHE A 1 148 ? -20 -0.774 14.516 1 96 148 PHE A N 1
ATOM 1185 C CA . PHE A 1 148 ? -20.109 -0.415 15.922 1 96 148 PHE A CA 1
ATOM 1186 C C . PHE A 1 148 ? -19.594 0.999 16.156 1 96 148 PHE A C 1
ATOM 1188 O O . PHE A 1 148 ? -20.188 1.762 16.922 1 96 148 PHE A O 1
ATOM 1195 N N . LEU A 1 149 ? -18.547 1.303 15.5 1 95.56 149 LEU A N 1
ATOM 1196 C CA . LEU A 1 149 ? -17.969 2.635 15.656 1 95.56 149 LEU A CA 1
ATOM 1197 C C . LEU A 1 149 ? -18.891 3.695 15.062 1 95.56 149 LEU A C 1
ATOM 1199 O O . LEU A 1 149 ? -19.062 4.773 15.641 1 95.56 149 LEU A O 1
ATOM 1203 N N . ILE A 1 150 ? -19.469 3.363 13.961 1 95.94 150 ILE A N 1
ATOM 1204 C CA . ILE A 1 150 ? -20.406 4.289 13.328 1 95.94 150 ILE A CA 1
ATOM 1205 C C . ILE A 1 150 ? -21.641 4.469 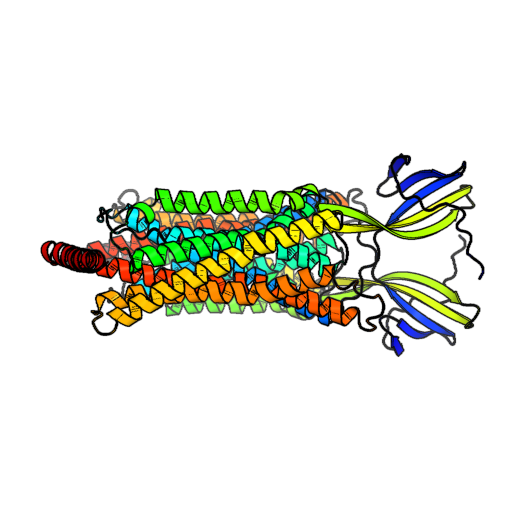14.219 1 95.94 150 ILE A C 1
ATOM 1207 O O . ILE A 1 150 ? -22.156 5.578 14.336 1 95.94 150 ILE A O 1
ATOM 1211 N N . THR A 1 151 ? -22.078 3.428 14.797 1 95.38 151 THR A N 1
ATOM 1212 C CA . THR A 1 151 ? -23.188 3.504 15.742 1 95.38 151 THR A CA 1
ATOM 1213 C C . THR A 1 151 ? -22.844 4.406 16.922 1 95.38 151 THR A C 1
ATOM 1215 O O . THR A 1 151 ? -23.625 5.273 17.297 1 95.38 151 THR A O 1
ATOM 1218 N N . ALA A 1 152 ? -21.688 4.188 17.453 1 93.88 152 ALA A N 1
ATOM 1219 C CA . ALA A 1 152 ? -21.234 5 18.578 1 93.88 152 ALA A CA 1
ATOM 1220 C C . ALA A 1 152 ? -21.109 6.469 18.188 1 93.88 152 ALA A C 1
ATOM 1222 O O . ALA A 1 152 ? -21.484 7.359 18.953 1 93.88 152 ALA A O 1
ATOM 1223 N N . MET A 1 153 ? -20.609 6.66 17.047 1 93.69 153 MET A N 1
ATOM 1224 C CA . MET A 1 153 ? -20.469 8.023 16.547 1 93.69 153 MET A CA 1
ATOM 1225 C C . MET A 1 153 ? -21.828 8.68 16.359 1 93.69 153 MET A C 1
ATOM 1227 O O . MET A 1 153 ? -22.016 9.852 16.688 1 93.69 153 MET A O 1
ATOM 1231 N N . SER A 1 154 ? -22.766 7.977 15.828 1 93.31 154 SER A N 1
ATOM 1232 C CA . SER A 1 154 ? -24.125 8.484 15.664 1 93.31 154 SER A CA 1
ATOM 1233 C C . SER A 1 154 ? -24.781 8.781 17.016 1 93.31 154 SER A C 1
ATOM 1235 O O . SER A 1 154 ? -25.5 9.758 17.156 1 93.31 154 SER A O 1
ATOM 1237 N N . PHE A 1 155 ? -24.531 7.965 17.953 1 92.5 155 PHE A N 1
ATOM 1238 C CA . PHE A 1 155 ? -25.031 8.188 19.297 1 92.5 155 PHE A CA 1
ATOM 1239 C C . PHE A 1 155 ? -24.438 9.461 19.891 1 92.5 155 PHE A C 1
ATOM 1241 O O . PHE A 1 155 ? -25.141 10.25 20.516 1 92.5 155 PHE A O 1
ATOM 1248 N N . ASP A 1 156 ? -23.203 9.617 19.672 1 90.44 156 ASP A N 1
ATOM 1249 C CA . ASP A 1 156 ? -22.516 10.812 20.156 1 90.44 156 ASP A CA 1
ATOM 1250 C C . ASP A 1 156 ? -23.141 12.078 19.578 1 90.44 156 ASP A C 1
ATOM 1252 O O . ASP A 1 156 ? -23.344 13.055 20.281 1 90.44 156 ASP A O 1
ATOM 1256 N N . ARG A 1 157 ? -23.359 12.016 18.297 1 89.06 157 ARG A N 1
ATOM 1257 C CA . ARG A 1 157 ? -23.984 13.164 17.656 1 89.06 157 ARG A CA 1
ATOM 1258 C C . ARG A 1 157 ? -25.391 13.398 18.188 1 89.06 157 ARG A C 1
ATOM 1260 O O . ARG A 1 157 ? -25.812 14.547 18.359 1 89.06 157 ARG A O 1
ATOM 1267 N N . TYR A 1 158 ? -26.078 12.32 18.406 1 89.88 158 TYR A N 1
ATOM 1268 C CA . TYR A 1 158 ? -27.422 12.391 18.938 1 89.88 158 TYR A CA 1
ATOM 1269 C C . TYR A 1 158 ? -27.422 13.07 20.312 1 89.88 158 TYR A C 1
ATOM 1271 O O . TYR A 1 158 ? -28.25 13.945 20.578 1 89.88 158 TYR A O 1
ATOM 1279 N N . VAL A 1 159 ? -26.5 12.75 21.141 1 88.75 159 VAL A N 1
ATOM 1280 C CA . VAL A 1 159 ? -26.406 13.328 22.469 1 88.75 159 VAL A CA 1
ATOM 1281 C C . VAL A 1 159 ? -25.984 14.797 22.359 1 88.75 159 VAL A C 1
ATOM 1283 O O . VAL A 1 159 ? -26.516 15.648 23.078 1 88.75 159 VAL A O 1
ATOM 1286 N N . ALA A 1 160 ? -25.109 15.094 21.5 1 85 160 ALA A N 1
ATOM 1287 C CA . ALA A 1 160 ? -24.609 16.453 21.328 1 85 160 ALA A CA 1
ATOM 1288 C C . ALA A 1 160 ? -25.719 17.391 20.844 1 85 160 ALA A C 1
ATOM 1290 O O . ALA A 1 160 ? -25.766 18.547 21.219 1 85 160 ALA A O 1
ATOM 1291 N N . VAL A 1 161 ? -26.625 16.859 20.078 1 84.31 161 VAL A N 1
ATOM 1292 C CA . VAL A 1 161 ? -27.656 17.688 19.453 1 84.31 161 VAL A CA 1
ATOM 1293 C C . VAL A 1 161 ? -28.906 17.703 20.344 1 84.31 161 VAL A C 1
ATOM 1295 O O . VAL A 1 161 ? -29.484 18.766 20.578 1 84.31 161 VAL A O 1
ATOM 1298 N N . CYS A 1 162 ? -29.281 16.594 20.859 1 84.94 162 CYS A N 1
ATOM 1299 C CA . CYS A 1 162 ? -30.547 16.469 21.578 1 84.94 162 CYS A CA 1
ATOM 1300 C C . CYS A 1 162 ? -30.359 16.625 23.078 1 84.94 162 CYS A C 1
ATOM 1302 O O . CYS A 1 162 ? -31.266 17.031 23.781 1 84.94 162 CYS A O 1
ATOM 1304 N N . HIS A 1 163 ? -29.234 16.219 23.547 1 85.94 163 HIS A N 1
ATOM 1305 C CA . HIS A 1 163 ? -28.969 16.297 24.969 1 85.94 163 HIS A CA 1
ATOM 1306 C C . HIS A 1 163 ? -27.625 16.953 25.25 1 85.94 163 HIS A C 1
ATOM 1308 O O . HIS A 1 163 ? -26.75 16.344 25.859 1 85.94 163 HIS A O 1
ATOM 1314 N N . PRO A 1 164 ? -27.484 18.219 24.953 1 79.69 164 PRO A N 1
ATOM 1315 C CA . PRO A 1 164 ? -26.188 18.906 25.047 1 79.69 164 PRO A CA 1
ATOM 1316 C C . PRO A 1 164 ? -25.656 18.969 26.484 1 79.69 164 PRO A C 1
ATOM 1318 O O . PRO A 1 164 ? -24.453 19.141 26.703 1 79.69 164 PRO A O 1
ATOM 1321 N N . LEU A 1 165 ? -26.422 18.719 27.484 1 77.38 165 LEU A N 1
ATOM 1322 C CA . LEU A 1 165 ? -26.016 18.844 28.875 1 77.38 165 LEU A CA 1
ATOM 1323 C C . LEU A 1 165 ? -25.406 17.547 29.391 1 77.38 165 LEU A C 1
ATOM 1325 O O . LEU A 1 165 ? -24.766 17.516 30.438 1 77.38 165 LEU A O 1
ATOM 1329 N N . LYS A 1 166 ? -25.688 16.531 28.703 1 79.75 166 LYS A N 1
ATOM 1330 C CA . LYS A 1 166 ? -25.125 15.242 29.094 1 79.75 166 LYS A CA 1
ATOM 1331 C C . LYS A 1 166 ? -23.703 15.086 28.578 1 79.75 166 LYS A C 1
ATOM 1333 O O . LYS A 1 166 ? -23.438 14.289 27.672 1 79.75 166 LYS A O 1
ATOM 1338 N N . LEU A 1 167 ? -22.797 15.695 29.25 1 78.94 167 LEU A N 1
ATOM 1339 C CA . LEU A 1 167 ? -21.406 15.781 28.812 1 78.94 167 LEU A CA 1
ATOM 1340 C C . LEU A 1 167 ? -20.656 14.5 29.156 1 78.94 167 LEU A C 1
ATOM 1342 O O . LEU A 1 167 ? -19.609 14.219 28.578 1 78.94 167 LEU A O 1
ATOM 1346 N N . THR A 1 168 ? -21.219 13.719 30.094 1 79.19 168 THR A N 1
ATOM 1347 C CA . THR A 1 168 ? -20.547 12.5 30.531 1 79.19 168 THR A CA 1
ATOM 1348 C C . THR A 1 168 ? -20.453 11.5 29.375 1 79.19 168 THR A C 1
ATOM 1350 O O . THR A 1 168 ? -19.453 10.789 29.25 1 79.19 168 THR A O 1
ATOM 1353 N N . TYR A 1 169 ? -21.453 11.586 28.547 1 80.62 169 TYR A N 1
ATOM 1354 C CA . TYR A 1 169 ? -21.531 10.625 27.453 1 80.62 169 TYR A CA 1
ATOM 1355 C C . TYR A 1 169 ? -20.656 11.078 26.281 1 80.62 169 TYR A C 1
ATOM 1357 O O . TYR A 1 169 ? -20.5 10.352 25.297 1 80.62 169 TYR A O 1
ATOM 1365 N N . ARG A 1 170 ? -20.031 12.195 26.453 1 79.12 170 ARG A N 1
ATOM 1366 C CA . ARG A 1 170 ? -19.172 12.727 25.406 1 79.12 170 ARG A CA 1
ATOM 1367 C C . ARG A 1 170 ? -17.766 12.984 25.922 1 79.12 170 ARG A C 1
ATOM 1369 O O . ARG A 1 170 ? -16.984 13.68 25.281 1 79.12 170 ARG A O 1
ATOM 1376 N N . SER A 1 171 ? -17.516 12.438 27.047 1 84.62 171 SER A N 1
ATOM 1377 C CA . SER A 1 171 ? -16.203 12.594 27.672 1 84.62 171 SER A CA 1
ATOM 1378 C C . SER A 1 171 ? -15.164 11.734 26.969 1 84.62 171 SER A C 1
ATOM 1380 O O . SER A 1 171 ? -15.5 10.766 26.281 1 84.62 171 SER A O 1
ATOM 1382 N N . LYS A 1 172 ? -13.914 12.094 27.094 1 86.5 172 LYS A N 1
ATOM 1383 C CA . LYS A 1 172 ? -12.797 11.359 26.516 1 86.5 172 LYS A CA 1
ATOM 1384 C C . LYS A 1 172 ? -12.797 9.906 26.984 1 86.5 172 LYS A C 1
ATOM 1386 O O . LYS A 1 172 ? -12.617 8.984 26.172 1 86.5 172 LYS A O 1
ATOM 1391 N N . LYS A 1 173 ? -12.984 9.727 28.25 1 89.25 173 LYS A N 1
ATOM 1392 C CA . LYS A 1 173 ? -12.969 8.383 28.812 1 89.25 173 LYS A CA 1
ATOM 1393 C C . LYS A 1 173 ? -14.078 7.52 28.219 1 89.25 173 LYS A C 1
ATOM 1395 O O . LYS A 1 173 ? -13.867 6.34 27.922 1 89.25 173 LYS A O 1
ATOM 1400 N N . PHE A 1 174 ? -15.219 8.148 28.047 1 88.94 174 PHE A N 1
ATOM 1401 C CA . PHE A 1 174 ? -16.359 7.422 27.5 1 88.94 174 PHE A CA 1
ATOM 1402 C C . PHE A 1 174 ? -16.109 7.035 26.047 1 88.94 174 PHE A C 1
ATOM 1404 O O . PHE A 1 174 ? -16.375 5.902 25.641 1 88.94 174 PHE A O 1
ATOM 1411 N N . VAL A 1 175 ? -15.633 7.926 25.312 1 89.12 175 VAL A N 1
ATOM 1412 C CA . VAL A 1 175 ? -15.383 7.684 23.891 1 89.12 175 VAL A CA 1
ATOM 1413 C C . VAL A 1 175 ? -14.344 6.582 23.734 1 89.12 175 VAL A C 1
ATOM 1415 O O . VAL A 1 175 ? -14.516 5.664 22.922 1 89.12 175 VAL A O 1
ATOM 1418 N N . ILE A 1 176 ? -13.281 6.617 24.516 1 89.81 176 ILE A N 1
ATOM 1419 C CA . ILE A 1 176 ? -12.227 5.609 24.469 1 89.81 176 ILE A CA 1
ATOM 1420 C C . ILE A 1 176 ? -12.789 4.254 24.891 1 89.81 176 ILE A C 1
ATOM 1422 O O . ILE A 1 176 ? -12.469 3.227 24.297 1 89.81 176 ILE A O 1
ATOM 1426 N N . LEU A 1 177 ? -13.648 4.305 25.844 1 89.56 177 LEU A N 1
ATOM 1427 C CA . LEU A 1 177 ? -14.266 3.074 26.328 1 89.56 177 LEU A CA 1
ATOM 1428 C C . LEU A 1 177 ? -15.156 2.461 25.25 1 89.56 177 LEU A C 1
ATOM 1430 O O . LEU A 1 177 ? -15.133 1.246 25.031 1 89.56 177 LEU A O 1
ATOM 1434 N N . ILE A 1 178 ? -15.883 3.277 24.578 1 90 178 ILE A N 1
ATOM 1435 C CA . ILE A 1 178 ? -16.781 2.799 23.547 1 90 178 ILE A CA 1
ATOM 1436 C C . ILE A 1 178 ? -15.969 2.221 22.391 1 90 178 ILE A C 1
ATOM 1438 O O . ILE A 1 178 ? -16.297 1.155 21.859 1 90 178 ILE A O 1
ATOM 1442 N N . CYS A 1 179 ? -14.906 2.875 22 1 90.38 179 CYS A N 1
ATOM 1443 C CA . CYS A 1 179 ? -14.062 2.4 20.906 1 90.38 179 CYS A CA 1
ATOM 1444 C C . CYS A 1 179 ? -13.414 1.069 21.266 1 90.38 179 CYS A C 1
ATOM 1446 O O . CYS A 1 179 ? -13.422 0.135 20.453 1 90.38 179 CYS A O 1
ATOM 1448 N N . THR A 1 180 ? -12.945 0.928 22.469 1 91.5 180 THR A N 1
ATOM 1449 C CA . THR A 1 180 ? -12.281 -0.29 22.906 1 91.5 180 THR A CA 1
ATOM 1450 C C . THR A 1 180 ? -13.281 -1.433 23.047 1 91.5 180 THR A C 1
ATOM 1452 O O . THR A 1 180 ? -12.984 -2.576 22.703 1 91.5 180 THR A O 1
ATOM 1455 N N . SER A 1 181 ? -14.422 -1.092 23.531 1 91.62 181 SER A N 1
ATOM 1456 C CA . SER A 1 181 ? -15.461 -2.102 23.672 1 91.62 181 SER A CA 1
ATOM 1457 C C . SER A 1 181 ? -15.945 -2.59 22.312 1 91.62 181 SER A C 1
ATOM 1459 O O . SER A 1 181 ? -16.203 -3.781 22.125 1 91.62 181 SER A O 1
ATOM 1461 N N . ALA A 1 182 ? -16.094 -1.671 21.375 1 90.62 182 ALA A N 1
ATOM 1462 C CA . ALA A 1 182 ? -16.484 -2.037 20.016 1 90.62 182 ALA A CA 1
ATOM 1463 C C . ALA A 1 182 ? -15.484 -3.016 19.406 1 90.62 182 ALA A C 1
ATOM 1465 O O . ALA A 1 182 ? -15.875 -4.027 18.828 1 90.62 182 ALA A O 1
ATOM 1466 N N . ALA A 1 183 ? -14.188 -2.75 19.625 1 90 183 ALA A N 1
ATOM 1467 C CA . ALA A 1 183 ? -13.133 -3.629 19.125 1 90 183 ALA A CA 1
ATOM 1468 C C . ALA A 1 183 ? -13.188 -4.992 19.797 1 90 183 ALA A C 1
ATOM 1470 O O . ALA A 1 183 ? -13.094 -6.027 19.141 1 90 183 ALA A O 1
ATOM 1471 N N . PHE A 1 184 ? -13.406 -4.953 21.031 1 91.88 184 PHE A N 1
ATOM 1472 C CA . PHE A 1 184 ? -13.438 -6.18 21.828 1 91.88 184 PHE A CA 1
ATOM 1473 C C . PHE A 1 184 ? -14.625 -7.051 21.422 1 91.88 184 PHE A C 1
ATOM 1475 O O . PHE A 1 184 ? -14.469 -8.25 21.188 1 91.88 184 PHE A O 1
ATOM 1482 N N . PHE A 1 185 ? -15.773 -6.484 21.328 1 90.94 185 PHE A N 1
ATOM 1483 C CA . PHE A 1 185 ? -16.984 -7.215 20.953 1 90.94 185 PHE A CA 1
ATOM 1484 C C . PHE A 1 185 ? -16.875 -7.746 19.531 1 90.94 185 PHE A C 1
ATOM 1486 O O . PHE A 1 185 ? -17.328 -8.859 19.25 1 90.94 185 PHE A O 1
ATOM 1493 N N . ALA A 1 186 ? -16.359 -6.977 18.703 1 90.38 186 ALA A N 1
ATOM 1494 C CA . ALA A 1 186 ? -16.188 -7.41 17.328 1 90.38 186 ALA A CA 1
ATOM 1495 C C . ALA A 1 186 ? -15.25 -8.617 17.234 1 90.38 186 ALA A C 1
ATOM 1497 O O . ALA A 1 186 ? -15.508 -9.555 16.484 1 90.38 186 ALA A O 1
ATOM 1498 N N . LEU A 1 187 ? -14.195 -8.633 18.062 1 89.31 187 LEU A N 1
ATOM 1499 C CA . LEU A 1 187 ? -13.25 -9.742 18.062 1 89.31 187 LEU A CA 1
ATOM 1500 C C . LEU A 1 187 ? -13.906 -11.016 18.594 1 89.31 187 LEU A C 1
ATOM 1502 O O . LEU A 1 187 ? -13.625 -12.109 18.109 1 89.31 187 LEU A O 1
ATOM 1506 N N . ILE A 1 188 ? -14.766 -10.828 19.484 1 91.88 188 ILE A N 1
ATOM 1507 C CA . ILE A 1 188 ? -15.5 -11.969 20.016 1 91.88 188 ILE A CA 1
ATOM 1508 C C . ILE A 1 188 ? -16.438 -12.531 18.953 1 91.88 188 ILE A C 1
ATOM 1510 O O . ILE A 1 188 ? -16.5 -13.742 18.75 1 91.88 188 ILE A O 1
ATOM 1514 N N . LEU A 1 189 ? -17.094 -11.688 18.312 1 91.38 189 LEU A N 1
ATOM 1515 C CA . LEU A 1 189 ? -18.016 -12.109 17.266 1 91.38 189 LEU A CA 1
ATOM 1516 C C . LEU A 1 189 ? -17.266 -12.781 16.125 1 91.38 189 LEU A C 1
ATOM 1518 O O . LEU A 1 189 ? -17.797 -13.695 15.477 1 91.38 189 LEU A O 1
ATOM 1522 N N . LEU A 1 190 ? -16.047 -12.352 15.875 1 92.31 190 LEU A N 1
ATOM 1523 C CA . LEU A 1 190 ? -15.258 -12.875 14.766 1 92.31 190 LEU A CA 1
ATOM 1524 C C . LEU A 1 190 ? -14.406 -14.062 15.211 1 92.31 190 LEU A C 1
ATOM 1526 O O . LEU A 1 190 ? -13.734 -14.688 14.391 1 92.31 190 LEU A O 1
ATOM 1530 N N . SER A 1 191 ? -14.43 -14.523 16.422 1 91.62 191 SER A N 1
ATOM 1531 C CA . SER A 1 191 ? -13.562 -15.547 17 1 91.62 191 SER A CA 1
ATOM 1532 C C . SER A 1 191 ? -13.734 -16.875 16.281 1 91.62 191 SER A C 1
ATOM 1534 O O . SER A 1 191 ? -12.758 -17.609 16.078 1 91.62 191 SER A O 1
ATOM 1536 N N . PRO A 1 192 ? -14.969 -17.266 15.867 1 91.94 192 PRO A N 1
ATOM 1537 C CA . PRO A 1 192 ? -15.078 -18.531 15.141 1 91.94 192 PRO A CA 1
ATOM 1538 C C . PRO A 1 192 ? -14.266 -18.531 13.852 1 91.94 192 PRO A C 1
ATOM 1540 O O . PRO A 1 192 ? -13.742 -19.578 13.453 1 91.94 192 PRO A O 1
ATOM 1543 N N . LEU A 1 193 ? -14.219 -17.453 13.242 1 90.75 193 LEU A N 1
ATOM 1544 C CA . LEU A 1 193 ? -13.43 -17.344 12.016 1 90.75 193 LEU A CA 1
ATOM 1545 C C . LEU A 1 193 ? -11.953 -17.594 12.297 1 90.75 193 LEU A C 1
ATOM 1547 O O . LEU A 1 193 ? -11.281 -18.281 11.523 1 90.75 193 LEU A O 1
ATOM 1551 N N . LEU A 1 194 ? -11.438 -17.109 13.414 1 89.38 194 LEU A N 1
ATOM 1552 C CA . LEU A 1 194 ? -10.047 -17.297 13.812 1 89.38 194 LEU A CA 1
ATOM 1553 C C . LEU A 1 194 ? -9.773 -18.766 14.156 1 89.38 194 LEU A C 1
ATOM 1555 O O . LEU A 1 194 ? -8.68 -19.266 13.898 1 89.38 194 LEU A O 1
ATOM 1559 N N . GLY A 1 195 ? -10.719 -19.438 14.633 1 90.5 195 GLY A N 1
ATOM 1560 C CA . GLY A 1 195 ? -10.547 -20.812 15.039 1 90.5 195 GLY A CA 1
ATOM 1561 C C . GLY A 1 195 ? -10.617 -21.797 13.883 1 90.5 195 GLY A C 1
ATOM 1562 O O . GLY A 1 195 ? -9.844 -22.75 13.828 1 90.5 195 GLY A O 1
ATOM 1563 N N . TYR A 1 196 ? -11.398 -21.453 12.898 1 93.31 196 TYR A N 1
ATOM 1564 C CA . TYR A 1 196 ? -11.688 -22.453 11.875 1 93.31 196 TYR A CA 1
ATOM 1565 C C . TYR A 1 196 ? -10.914 -22.156 10.594 1 93.31 196 TYR A C 1
ATOM 1567 O O . TYR A 1 196 ? -10.758 -23.047 9.75 1 93.31 196 TYR A O 1
ATOM 1575 N N . ALA A 1 197 ? -10.523 -20.906 10.391 1 93.25 197 ALA A N 1
ATOM 1576 C CA . ALA A 1 197 ? -9.797 -20.594 9.156 1 93.25 197 ALA A CA 1
ATOM 1577 C C . ALA A 1 197 ? -8.484 -21.359 9.078 1 93.25 197 ALA A C 1
ATOM 1579 O O . ALA A 1 197 ? -7.727 -21.406 10.055 1 93.25 197 ALA A O 1
ATOM 1580 N N . GLN A 1 198 ? -8.281 -22.047 8.008 1 92.94 198 GLN A N 1
ATOM 1581 C CA . GLN A 1 198 ? -7.062 -22.828 7.816 1 92.94 198 GLN A CA 1
ATOM 1582 C C . GLN A 1 198 ? -6.766 -23.031 6.332 1 92.94 198 GLN A C 1
ATOM 1584 O O . GLN A 1 198 ? -7.668 -22.938 5.5 1 92.94 198 GLN A O 1
ATOM 1589 N N . SER A 1 199 ? -5.527 -23.203 6.121 1 91.25 199 SER A N 1
ATOM 1590 C CA . SER A 1 199 ? -5.094 -23.578 4.781 1 91.25 199 SER A CA 1
ATOM 1591 C C . SER A 1 199 ? -5.191 -25.094 4.57 1 91.25 199 SER A C 1
ATOM 1593 O O . SER A 1 199 ? -4.52 -25.859 5.258 1 91.25 199 SER A O 1
ATOM 1595 N N . ILE A 1 200 ? -6.07 -25.469 3.695 1 88.81 200 ILE A N 1
ATOM 1596 C CA . ILE A 1 200 ? -6.285 -26.891 3.457 1 88.81 200 ILE A CA 1
ATOM 1597 C C . ILE A 1 200 ? -5.629 -27.281 2.137 1 88.81 200 ILE A C 1
ATOM 1599 O O . ILE A 1 200 ? -5.672 -26.531 1.16 1 88.81 200 ILE A O 1
ATOM 1603 N N . GLU A 1 201 ? -5.059 -28.438 2.201 1 86.62 201 GLU A N 1
ATOM 1604 C CA . GLU A 1 201 ? -4.43 -29.016 1.014 1 86.62 201 GLU A CA 1
ATOM 1605 C C . GLU A 1 201 ? -5.445 -29.734 0.141 1 86.62 201 GLU A C 1
ATOM 1607 O O . GLU A 1 201 ? -6.215 -30.562 0.636 1 86.62 201 GLU A O 1
ATOM 1612 N N . ILE A 1 202 ? -5.539 -29.328 -1.054 1 84.12 202 ILE A N 1
ATOM 1613 C CA . ILE A 1 202 ? -6.426 -29.984 -2.008 1 84.12 202 ILE A CA 1
ATOM 1614 C C . ILE A 1 202 ? -5.602 -30.672 -3.09 1 84.12 202 ILE A C 1
ATOM 1616 O O . ILE A 1 202 ? -4.699 -30.062 -3.674 1 84.12 202 ILE A O 1
ATOM 1620 N N . LEU A 1 203 ? -5.824 -31.938 -3.26 1 81.75 203 LEU A N 1
ATOM 1621 C CA . LEU A 1 203 ? -5.156 -32.719 -4.305 1 81.75 203 LEU A CA 1
ATOM 1622 C C . LEU A 1 203 ? -5.871 -32.531 -5.641 1 81.75 203 LEU A C 1
ATOM 1624 O O . LEU A 1 203 ? -7.066 -32.812 -5.75 1 81.75 203 LEU A O 1
ATOM 1628 N N . HIS A 1 204 ? -5.289 -31.859 -6.539 1 77.56 204 HIS A N 1
ATOM 1629 C CA . HIS A 1 204 ? -5.879 -31.609 -7.852 1 77.56 204 HIS A CA 1
ATOM 1630 C C . HIS A 1 204 ? -5.734 -32.844 -8.75 1 77.56 204 HIS A C 1
ATOM 1632 O O . HIS A 1 204 ? -6.645 -33.156 -9.516 1 77.56 204 HIS A O 1
ATOM 1638 N N . GLY A 1 205 ? -4.531 -33.406 -8.773 1 75.88 205 GLY A N 1
ATOM 1639 C CA . GLY A 1 205 ? -4.297 -34.594 -9.609 1 75.88 205 GLY A CA 1
ATOM 1640 C C . GLY A 1 205 ? -3.018 -35.312 -9.258 1 75.88 205 GLY A C 1
ATOM 1641 O O . GLY A 1 205 ? -2.166 -34.781 -8.539 1 75.88 205 GLY A O 1
ATOM 1642 N N . GLN A 1 206 ? -3.051 -36.688 -9.523 1 76.06 206 GLN A N 1
ATOM 1643 C CA . GLN A 1 206 ? -1.876 -37.531 -9.297 1 76.06 206 GLN A CA 1
ATOM 1644 C C . GLN A 1 206 ? -1.46 -38.25 -10.57 1 76.06 206 GLN A C 1
ATOM 1646 O O . GLN A 1 206 ? -2.311 -38.719 -11.336 1 76.06 206 GLN A O 1
ATOM 1651 N N . PHE A 1 207 ? -0.198 -38 -10.961 1 74.94 207 PHE A N 1
ATOM 1652 C CA . PHE A 1 207 ? 0.361 -38.688 -12.109 1 74.94 207 PHE A CA 1
ATOM 1653 C C . PHE A 1 207 ? 1.403 -39.719 -11.664 1 74.94 207 PHE A C 1
ATOM 1655 O O . PHE A 1 207 ? 2.166 -39.469 -10.727 1 74.94 207 PHE A O 1
ATOM 1662 N N . GLU A 1 208 ? 1.231 -40.969 -12.117 1 75.12 208 GLU A N 1
ATOM 1663 C CA . GLU A 1 208 ? 2.17 -42.031 -11.742 1 75.12 208 GLU A CA 1
ATOM 1664 C C . GLU A 1 208 ? 3.002 -42.469 -12.945 1 75.12 208 GLU A C 1
ATOM 1666 O O . GLU A 1 208 ? 2.494 -42.562 -14.062 1 75.12 208 GLU A O 1
ATOM 1671 N N . GLN A 1 209 ? 4.344 -42.438 -12.781 1 73.25 209 GLN A N 1
ATOM 1672 C CA . GLN A 1 209 ? 5.254 -42.969 -13.781 1 73.25 209 GLN A CA 1
ATOM 1673 C C . GLN A 1 209 ? 6.121 -44.094 -13.18 1 73.25 209 GLN A C 1
ATOM 1675 O O . GLN A 1 209 ? 6.703 -43.906 -12.102 1 73.25 209 GLN A O 1
ATOM 1680 N N . TYR A 1 210 ? 5.996 -45.281 -13.773 1 72.56 210 TYR A N 1
ATOM 1681 C CA . TYR A 1 210 ? 6.801 -46.375 -13.297 1 72.56 210 TYR A CA 1
ATOM 1682 C C . TYR A 1 210 ? 8.227 -46.312 -13.836 1 72.56 210 TYR A C 1
ATOM 1684 O O . TYR A 1 210 ? 8.43 -46.125 -15.039 1 72.56 210 TYR A O 1
ATOM 1692 N N . ASP A 1 211 ? 9.133 -46.094 -12.914 1 66.12 211 ASP A N 1
ATOM 1693 C CA . ASP A 1 211 ? 10.547 -46.125 -13.289 1 66.12 211 ASP A CA 1
ATOM 1694 C C . ASP A 1 211 ? 11.055 -47.594 -13.352 1 66.12 211 ASP A C 1
ATOM 1696 O O . ASP A 1 211 ? 11.172 -48.25 -12.328 1 66.12 211 ASP A O 1
ATOM 1700 N N . ASN A 1 212 ? 11.344 -48.062 -14.477 1 71.94 212 ASN A N 1
ATOM 1701 C CA . ASN A 1 212 ? 11.797 -49.438 -14.695 1 71.94 212 ASN A CA 1
ATOM 1702 C C . ASN A 1 212 ? 13.164 -49.688 -14.07 1 71.94 212 ASN A C 1
ATOM 1704 O O . ASN A 1 212 ? 13.477 -50.812 -13.672 1 71.94 212 ASN A O 1
ATOM 1708 N N . THR A 1 213 ? 13.945 -48.656 -14.055 1 65.06 213 THR A N 1
ATOM 1709 C CA . THR A 1 213 ? 15.305 -48.844 -13.57 1 65.06 213 THR A CA 1
ATOM 1710 C C . THR A 1 213 ? 15.312 -49.031 -12.055 1 65.06 213 THR A C 1
ATOM 1712 O O . THR A 1 213 ? 16.031 -49.906 -11.539 1 65.06 213 THR A O 1
ATOM 1715 N N . LEU A 1 214 ? 14.508 -48.344 -11.398 1 65.81 214 LEU A N 1
ATOM 1716 C CA . LEU A 1 214 ? 14.531 -48.406 -9.945 1 65.81 214 LEU A CA 1
ATOM 1717 C C . LEU A 1 214 ? 13.383 -49.25 -9.406 1 65.81 214 LEU A C 1
ATOM 1719 O O . LEU A 1 214 ? 13.336 -49.562 -8.211 1 65.81 214 LEU A O 1
ATOM 1723 N N . SER A 1 215 ? 12.562 -49.812 -10.32 1 66.69 215 SER A N 1
ATOM 1724 C CA . SER A 1 215 ? 11.383 -50.594 -9.953 1 66.69 215 SER A CA 1
ATOM 1725 C C . SER A 1 215 ? 10.539 -49.875 -8.914 1 66.69 215 SER A C 1
ATOM 1727 O O . SER A 1 215 ? 10.086 -50.469 -7.938 1 66.69 215 SER A O 1
ATOM 1729 N N . ILE A 1 216 ? 10.617 -48.531 -9.023 1 72.81 216 ILE A N 1
ATOM 1730 C CA . ILE A 1 216 ? 9.836 -47.719 -8.094 1 72.81 216 ILE A CA 1
ATOM 1731 C C . ILE A 1 216 ? 8.859 -46.844 -8.875 1 72.81 216 ILE A C 1
ATOM 1733 O O . ILE A 1 216 ? 9.109 -46.5 -10.031 1 72.81 216 ILE A O 1
ATOM 1737 N N . PHE A 1 217 ? 7.668 -46.625 -8.312 1 75.06 217 PHE A N 1
ATOM 1738 C CA . PHE A 1 217 ? 6.691 -45.688 -8.906 1 75.06 217 PHE A CA 1
ATOM 1739 C C . PHE A 1 217 ? 6.984 -44.25 -8.5 1 75.06 217 PHE A C 1
ATOM 1741 O O . PHE A 1 217 ? 7.148 -43.969 -7.316 1 75.06 217 PHE A O 1
ATOM 1748 N N . ASN A 1 218 ? 7.305 -43.5 -9.516 1 76.25 218 ASN A N 1
ATOM 1749 C CA . ASN A 1 218 ? 7.375 -42.062 -9.281 1 76.25 218 ASN A CA 1
ATOM 1750 C C . ASN A 1 218 ? 6.004 -41.406 -9.43 1 76.25 218 ASN A C 1
ATOM 1752 O O . ASN A 1 218 ? 5.414 -41.438 -10.508 1 76.25 218 ASN A O 1
ATOM 1756 N N . VAL A 1 219 ? 5.461 -41 -8.289 1 76.06 219 VAL A N 1
ATOM 1757 C CA . VAL A 1 219 ? 4.137 -40.375 -8.289 1 76.06 219 VAL A CA 1
ATOM 1758 C C . VAL A 1 219 ? 4.277 -38.875 -8.156 1 76.06 219 VAL A C 1
ATOM 1760 O O . VAL A 1 219 ? 4.961 -38.375 -7.254 1 76.06 219 VAL A O 1
ATOM 1763 N N . THR A 1 220 ? 3.799 -38.188 -9.18 1 78.19 220 THR A N 1
ATOM 1764 C CA . THR A 1 220 ? 3.725 -36.75 -9.109 1 78.19 220 THR A CA 1
ATOM 1765 C C . THR A 1 220 ? 2.336 -36.312 -8.664 1 78.19 220 THR A C 1
ATOM 1767 O O . THR A 1 220 ? 1.345 -36.562 -9.352 1 78.19 220 THR A O 1
ATOM 1770 N N . ARG A 1 221 ? 2.314 -35.75 -7.43 1 77.69 221 ARG A N 1
ATOM 1771 C CA . ARG A 1 221 ? 1.064 -35.219 -6.875 1 77.69 221 ARG A CA 1
ATOM 1772 C C . ARG A 1 221 ? 0.935 -33.719 -7.105 1 77.69 221 ARG A C 1
ATOM 1774 O O . ARG A 1 221 ? 1.812 -32.938 -6.715 1 77.69 221 ARG A O 1
ATOM 1781 N N . VAL A 1 222 ? -0.107 -33.375 -7.863 1 81.44 222 VAL A N 1
ATOM 1782 C CA . VAL A 1 222 ? -0.423 -31.969 -8.039 1 81.44 222 VAL A CA 1
ATOM 1783 C C . VAL A 1 222 ? -1.34 -31.516 -6.906 1 81.44 222 VAL A C 1
ATOM 1785 O O . VAL A 1 222 ? -2.506 -31.906 -6.844 1 81.44 222 VAL A O 1
ATOM 1788 N N . ARG A 1 223 ? -0.705 -30.766 -5.965 1 81.06 223 ARG A N 1
ATOM 1789 C CA . ARG A 1 223 ? -1.445 -30.312 -4.793 1 81.06 223 ARG A CA 1
ATOM 1790 C C . ARG A 1 223 ? -1.345 -28.797 -4.633 1 81.06 223 ARG A C 1
ATOM 1792 O O . ARG A 1 223 ? -0.351 -28.188 -5.039 1 81.06 223 ARG A O 1
ATOM 1799 N N . PHE A 1 224 ? -2.467 -28.234 -4.195 1 83.75 224 PHE A N 1
ATOM 1800 C CA . PHE A 1 224 ? -2.439 -26.812 -3.889 1 83.75 224 PHE A CA 1
ATOM 1801 C C . PHE A 1 224 ? -3.195 -26.516 -2.598 1 83.75 224 PHE A C 1
ATOM 1803 O O . PHE A 1 224 ? -3.918 -27.375 -2.088 1 83.75 224 PHE A O 1
ATOM 1810 N N . PHE A 1 225 ? -2.879 -25.422 -2.027 1 86.56 225 PHE A N 1
ATOM 1811 C CA . PHE A 1 225 ? -3.514 -25.016 -0.781 1 86.56 225 PHE A CA 1
ATOM 1812 C C . PHE A 1 225 ? -4.578 -23.953 -1.042 1 86.56 225 PHE A C 1
ATOM 1814 O O . PHE A 1 225 ? -4.457 -23.172 -1.984 1 86.56 225 PHE A O 1
ATOM 1821 N N . LYS A 1 226 ? -5.629 -24.094 -0.338 1 89.56 226 LYS A N 1
ATOM 1822 C CA . LYS A 1 226 ? -6.676 -23.078 -0.367 1 89.56 226 LYS A CA 1
ATOM 1823 C C . LYS A 1 226 ? -6.957 -22.531 1.032 1 89.56 226 LYS A C 1
ATOM 1825 O O . LYS A 1 226 ? -6.965 -23.297 2.004 1 89.56 226 LYS A O 1
ATOM 1830 N N . CYS A 1 227 ? -7.012 -21.234 1.063 1 92.06 227 CYS A N 1
ATOM 1831 C CA . CYS A 1 227 ? -7.41 -20.609 2.312 1 92.06 227 CYS A CA 1
ATOM 1832 C C . CYS A 1 227 ? -8.93 -20.578 2.457 1 92.06 227 CYS A C 1
ATOM 1834 O O . CYS A 1 227 ? -9.617 -19.859 1.735 1 92.06 227 CYS A O 1
ATOM 1836 N N . VAL A 1 228 ? -9.492 -21.438 3.293 1 89.94 228 VAL A N 1
ATOM 1837 C CA . VAL A 1 228 ? -10.945 -21.578 3.408 1 89.94 228 VAL A CA 1
ATOM 1838 C C . VAL A 1 228 ? -11.359 -21.422 4.867 1 89.94 228 VAL A C 1
ATOM 1840 O O . VAL A 1 228 ? -10.547 -21.609 5.777 1 89.94 228 VAL A O 1
ATOM 1843 N N . ASP A 1 229 ? -12.609 -20.938 4.883 1 87.94 229 ASP A N 1
ATOM 1844 C CA . ASP A 1 229 ? -13.258 -20.984 6.188 1 87.94 229 ASP A CA 1
ATOM 1845 C C . ASP A 1 229 ? -13.758 -22.391 6.508 1 87.94 229 ASP A C 1
ATOM 1847 O O . ASP A 1 229 ? -14.789 -22.828 6 1 87.94 229 ASP A O 1
ATOM 1851 N N . ASN A 1 230 ? -13 -23.266 7.117 1 85.31 230 ASN A N 1
ATOM 1852 C CA . ASN A 1 230 ? -13.289 -24.672 7.383 1 85.31 230 ASN A CA 1
ATOM 1853 C C . ASN A 1 230 ? -14.359 -24.828 8.461 1 85.31 230 ASN A C 1
ATOM 1855 O O . ASN A 1 230 ? -14.297 -25.734 9.281 1 85.31 230 ASN A O 1
ATOM 1859 N N . MET A 1 231 ? -15.297 -23.938 8.422 1 89.31 231 MET A N 1
ATOM 1860 C CA . MET A 1 231 ? -16.406 -24.047 9.359 1 89.31 231 MET A CA 1
ATOM 1861 C C . MET A 1 231 ? -17.453 -25.031 8.852 1 89.31 231 MET A C 1
ATOM 1863 O O . MET A 1 231 ? -17.812 -25 7.672 1 89.31 231 MET A O 1
ATOM 1867 N N . PRO A 1 232 ? -17.812 -25.953 9.773 1 90.81 232 PRO A N 1
ATOM 1868 C CA . PRO A 1 232 ? -18.953 -26.766 9.359 1 90.81 232 PRO A CA 1
ATOM 1869 C C . PRO A 1 232 ? -20.172 -25.906 8.961 1 90.81 232 PRO A C 1
ATOM 1871 O O . PRO A 1 232 ? -20.312 -24.781 9.453 1 90.81 232 PRO A O 1
ATOM 1874 N N . VAL A 1 233 ? -21 -26.375 8.141 1 87.94 233 VAL A N 1
ATOM 1875 C CA . VAL A 1 233 ? -22.078 -25.641 7.516 1 87.94 233 VAL A CA 1
ATOM 1876 C C . VAL A 1 233 ? -23 -25.062 8.594 1 87.94 233 VAL A C 1
ATOM 1878 O O . VAL A 1 233 ? -23.438 -23.906 8.5 1 87.94 233 VAL A O 1
ATOM 1881 N N . GLU A 1 234 ? -23.266 -25.828 9.633 1 90.62 234 GLU A N 1
ATOM 1882 C CA . GLU A 1 234 ? -24.172 -25.375 10.688 1 90.62 234 GLU A CA 1
ATOM 1883 C C . GLU A 1 234 ? -23.562 -24.219 11.477 1 90.62 234 GLU A C 1
ATOM 1885 O O . GLU A 1 234 ? -24.266 -23.25 11.797 1 90.62 234 GLU A O 1
ATOM 1890 N N . ILE A 1 235 ? -22.328 -24.344 11.773 1 92.44 235 ILE A N 1
ATOM 1891 C CA . ILE A 1 235 ? -21.625 -23.312 12.523 1 92.44 235 ILE A CA 1
ATOM 1892 C C . ILE A 1 235 ? -21.469 -22.062 11.656 1 92.44 235 ILE A C 1
ATOM 1894 O O . ILE A 1 235 ? -21.594 -20.938 12.141 1 92.44 235 ILE A O 1
ATOM 1898 N N . ALA A 1 236 ? -21.188 -22.297 10.375 1 92.44 236 ALA A N 1
ATOM 1899 C CA . ALA A 1 236 ? -21.047 -21.188 9.438 1 92.44 236 ALA A CA 1
ATOM 1900 C C . ALA A 1 236 ? -22.344 -20.391 9.328 1 92.44 236 ALA A C 1
ATOM 1902 O O . ALA A 1 236 ? -22.312 -19.156 9.273 1 92.44 236 ALA A O 1
ATOM 1903 N N . LEU A 1 237 ? -23.438 -21.109 9.273 1 91.88 237 LEU A N 1
ATOM 1904 C CA . LEU A 1 237 ? -24.734 -20.453 9.195 1 91.88 237 LEU A CA 1
ATOM 1905 C C . LEU A 1 237 ? -25.016 -19.641 10.461 1 91.88 237 LEU A C 1
ATOM 1907 O O . LEU A 1 237 ? -25.438 -18.484 10.391 1 91.88 237 LEU A O 1
ATOM 1911 N N . LEU A 1 238 ? -24.797 -20.25 11.586 1 93.12 238 LEU A N 1
ATOM 1912 C CA . LEU A 1 238 ? -25 -19.547 12.852 1 93.12 238 LEU A CA 1
ATOM 1913 C C . LEU A 1 238 ? -24.109 -18.328 12.969 1 93.12 238 LEU A C 1
ATOM 1915 O O . LEU A 1 238 ? -24.547 -17.266 13.422 1 93.12 238 LEU A O 1
ATOM 1919 N N . PHE A 1 239 ? -22.906 -18.531 12.555 1 93.88 239 PHE A N 1
ATOM 1920 C CA . PHE A 1 239 ? -21.953 -17.438 12.57 1 93.88 239 PHE A CA 1
ATOM 1921 C C . PHE A 1 239 ? -22.406 -16.297 11.672 1 93.88 239 PHE A C 1
ATOM 1923 O O . PHE A 1 239 ? -22.406 -15.141 12.078 1 93.88 239 PHE A O 1
ATOM 1930 N N . THR A 1 240 ? -22.828 -16.594 10.469 1 93.44 240 THR A N 1
ATOM 1931 C CA . THR A 1 240 ? -23.25 -15.586 9.508 1 93.44 240 THR A CA 1
ATOM 1932 C C . THR A 1 240 ? -24.5 -14.859 9.992 1 93.44 240 THR A C 1
ATOM 1934 O O . THR A 1 240 ? -24.578 -13.633 9.945 1 93.44 240 THR A O 1
ATOM 1937 N N . ILE A 1 241 ? -25.422 -15.57 10.539 1 94.19 241 ILE A N 1
ATOM 1938 C CA . ILE A 1 241 ? -26.688 -14.984 10.984 1 94.19 241 ILE A CA 1
ATOM 1939 C C . ILE A 1 241 ? -26.438 -14.133 12.227 1 94.19 241 ILE A C 1
ATOM 1941 O O . ILE A 1 241 ? -26.969 -13.023 12.344 1 94.19 241 ILE A O 1
ATOM 1945 N N . SER A 1 242 ? -25.656 -14.648 13.109 1 94.44 242 SER A N 1
ATOM 1946 C CA . SER A 1 242 ? -25.359 -13.883 14.32 1 94.44 242 SER A CA 1
ATOM 1947 C C . SER A 1 242 ? -24.609 -12.602 13.992 1 94.44 242 SER A C 1
ATOM 1949 O O . SER A 1 242 ? -24.938 -11.531 14.523 1 94.44 242 SER A O 1
ATOM 1951 N N . THR A 1 243 ? -23.625 -12.703 13.141 1 94.31 243 THR A N 1
ATOM 1952 C CA . THR A 1 243 ? -22.875 -11.516 12.758 1 94.31 243 THR A CA 1
ATOM 1953 C C . THR A 1 243 ? -23.75 -10.555 11.969 1 94.31 243 THR A C 1
ATOM 1955 O O . THR A 1 243 ? -23.609 -9.336 12.07 1 94.31 243 THR A O 1
ATOM 1958 N N . PHE A 1 244 ? -24.641 -11.07 11.211 1 95.75 244 PHE A N 1
ATOM 1959 C CA . PHE A 1 244 ? -25.562 -10.234 10.453 1 95.75 244 PHE A CA 1
ATOM 1960 C C . PHE A 1 244 ? -26.5 -9.484 11.383 1 95.75 244 PHE A C 1
ATOM 1962 O O . PHE A 1 244 ? -26.688 -8.273 11.25 1 95.75 244 PHE A O 1
ATOM 1969 N N . ILE A 1 245 ? -27 -10.133 12.336 1 96.19 245 ILE A N 1
ATOM 1970 C CA . ILE A 1 245 ? -27.984 -9.531 13.234 1 96.19 245 ILE A CA 1
ATOM 1971 C C . ILE A 1 245 ? -27.281 -8.562 14.188 1 96.19 245 ILE A C 1
ATOM 1973 O O . ILE A 1 245 ? -27.672 -7.402 14.297 1 96.19 245 ILE A O 1
ATOM 1977 N N . LEU A 1 246 ? -26.219 -8.969 14.82 1 95.19 246 LEU A N 1
ATOM 1978 C CA . LEU A 1 246 ? -25.562 -8.18 15.859 1 95.19 246 LEU A CA 1
ATOM 1979 C C . LEU A 1 246 ? -24.641 -7.141 15.25 1 95.19 246 LEU A C 1
ATOM 1981 O O . LEU A 1 246 ? -24.453 -6.055 15.812 1 95.19 246 LEU A O 1
ATOM 1985 N N . GLY A 1 247 ? -24.094 -7.516 14.133 1 94.06 247 GLY A N 1
ATOM 1986 C CA . GLY A 1 247 ? -23.062 -6.656 13.57 1 94.06 247 GLY A CA 1
ATOM 1987 C C . GLY A 1 247 ? -23.562 -5.766 12.453 1 94.06 247 GLY A C 1
ATOM 1988 O O . GLY A 1 247 ? -22.875 -4.836 12.031 1 94.06 247 GLY A O 1
ATOM 1989 N N . PHE A 1 248 ? -24.797 -5.969 12.023 1 95.81 248 PHE A N 1
ATOM 1990 C CA . PHE A 1 248 ? -25.266 -5.211 10.875 1 95.81 248 PHE A CA 1
ATOM 1991 C C . PHE A 1 248 ? -26.688 -4.711 11.094 1 95.81 248 PHE A C 1
ATOM 1993 O O . PHE A 1 248 ? -26.938 -3.504 11.07 1 95.81 248 PHE A O 1
ATOM 2000 N N . LEU A 1 249 ? -27.594 -5.555 11.43 1 96.56 249 LEU A N 1
ATOM 2001 C CA . LEU A 1 249 ? -29.016 -5.207 11.492 1 96.56 249 LEU A CA 1
ATOM 2002 C C . LEU A 1 249 ? -29.312 -4.352 12.711 1 96.56 249 LEU A C 1
ATOM 2004 O O . LEU A 1 249 ? -29.953 -3.297 12.602 1 96.56 249 LEU A O 1
ATOM 2008 N N . ILE A 1 250 ? -28.891 -4.762 13.844 1 96.69 250 ILE A N 1
ATOM 2009 C CA . ILE A 1 250 ? -29.156 -4.008 15.07 1 96.69 250 ILE A CA 1
ATOM 2010 C C . ILE A 1 250 ? -28.484 -2.635 14.977 1 96.69 250 ILE A C 1
ATOM 2012 O O . ILE A 1 250 ? -29.141 -1.611 15.211 1 96.69 250 ILE A O 1
ATOM 2016 N N . PRO A 1 251 ? -27.297 -2.578 14.633 1 96 251 PRO A N 1
ATOM 2017 C CA . PRO A 1 251 ? -26.672 -1.266 14.461 1 96 251 PRO A CA 1
ATOM 2018 C C . PRO A 1 251 ? -27.406 -0.396 13.438 1 96 251 PRO A C 1
ATOM 2020 O O . PRO A 1 251 ? -27.562 0.812 13.648 1 96 251 PRO A O 1
ATOM 2023 N N . LEU A 1 252 ? -27.844 -1.011 12.398 1 97 252 LEU A N 1
ATOM 2024 C CA . LEU A 1 252 ? -28.594 -0.258 11.391 1 97 252 LEU A CA 1
ATOM 2025 C C . LEU A 1 252 ? -29.844 0.369 12 1 97 252 LEU A C 1
ATOM 2027 O O . LEU A 1 252 ? -30.109 1.553 11.781 1 97 252 LEU A O 1
ATOM 2031 N N . ILE A 1 253 ? -30.5 -0.319 12.766 1 97.69 253 ILE A N 1
ATOM 2032 C CA . ILE A 1 253 ? -31.719 0.163 13.398 1 97.69 253 ILE A CA 1
ATOM 2033 C C . ILE A 1 253 ? -31.391 1.298 14.367 1 97.69 253 ILE A C 1
ATOM 2035 O O . ILE A 1 253 ? -32.062 2.322 14.391 1 97.69 253 ILE A O 1
ATOM 2039 N N . LEU A 1 254 ? -30.359 1.134 15.117 1 96.75 254 LEU A N 1
ATOM 2040 C CA . LEU A 1 254 ? -29.938 2.152 16.078 1 96.75 254 LEU A CA 1
ATOM 2041 C C . LEU A 1 254 ? -29.5 3.426 15.359 1 96.75 254 LEU A C 1
ATOM 2043 O O . LEU A 1 254 ? -29.891 4.527 15.742 1 96.75 254 LEU A O 1
ATOM 2047 N N . ILE A 1 255 ? -28.734 3.27 14.352 1 96.81 255 ILE A N 1
ATOM 2048 C CA . ILE A 1 255 ? -28.234 4.414 13.594 1 96.81 255 ILE A CA 1
ATOM 2049 C C . ILE A 1 255 ? -29.391 5.18 12.984 1 96.81 255 ILE A C 1
ATOM 2051 O O . ILE A 1 255 ? -29.438 6.41 13.047 1 96.81 255 ILE A O 1
ATOM 2055 N N . VAL A 1 256 ? -30.328 4.438 12.43 1 96.31 256 VAL A N 1
ATOM 2056 C CA . VAL A 1 256 ? -31.5 5.07 11.836 1 96.31 256 VAL A CA 1
ATOM 2057 C C . VAL A 1 256 ? -32.281 5.797 12.922 1 96.31 256 VAL A C 1
ATOM 2059 O O . VAL A 1 256 ? -32.719 6.941 12.727 1 96.31 256 VAL A O 1
ATOM 2062 N N . TYR A 1 257 ? -32.469 5.227 14.016 1 96.69 257 TYR A N 1
ATOM 2063 C CA . TYR A 1 257 ? -33.188 5.836 15.133 1 96.69 257 TYR A CA 1
ATOM 2064 C C . TYR A 1 257 ? -32.5 7.129 15.578 1 96.69 257 TYR A C 1
ATOM 2066 O O . TYR A 1 257 ? -33.156 8.172 15.688 1 96.69 257 TYR A O 1
ATOM 2074 N N . PHE A 1 258 ? -31.219 7.137 15.852 1 95.12 258 PHE A N 1
ATOM 2075 C CA . PHE A 1 258 ? -30.5 8.32 16.297 1 95.12 258 PHE A CA 1
ATOM 2076 C C . PHE A 1 258 ? -30.578 9.43 15.25 1 95.12 258 PHE A C 1
ATOM 2078 O O . PHE A 1 258 ? -30.812 10.594 15.578 1 95.12 258 PHE A O 1
ATOM 2085 N N . ASN A 1 259 ? -30.406 9.055 14.031 1 92.62 259 ASN A N 1
ATOM 2086 C CA . ASN A 1 259 ? -30.391 10.062 12.969 1 92.62 259 ASN A CA 1
ATOM 2087 C C . ASN A 1 259 ? -31.781 10.664 12.742 1 92.62 259 ASN A C 1
ATOM 2089 O O . ASN A 1 259 ? -31.891 11.844 12.406 1 92.62 259 ASN A O 1
ATOM 2093 N N . VAL A 1 260 ? -32.812 9.859 12.922 1 93.12 260 VAL A N 1
ATOM 2094 C CA . VAL A 1 260 ? -34.188 10.383 12.82 1 93.12 260 VAL A CA 1
ATOM 2095 C C . VAL A 1 260 ? -34.438 11.398 13.938 1 93.12 260 VAL A C 1
ATOM 2097 O O . VAL A 1 260 ? -35.031 12.445 13.703 1 93.12 260 VAL A O 1
ATOM 2100 N N . GLN A 1 261 ? -33.969 11.172 15.117 1 92.75 261 GLN A N 1
ATOM 2101 C CA . GLN A 1 261 ? -34.094 12.094 16.234 1 92.75 261 GLN A CA 1
ATOM 2102 C C . GLN A 1 261 ? -33.312 13.383 15.992 1 92.75 261 GLN A C 1
ATOM 2104 O O . GLN A 1 261 ? -33.812 14.477 16.281 1 92.75 261 GLN A O 1
ATOM 2109 N N . ILE A 1 262 ? -32.125 13.188 15.438 1 90.19 262 ILE A N 1
ATOM 2110 C CA . ILE A 1 262 ? -31.281 14.344 15.141 1 90.19 262 ILE A CA 1
ATOM 2111 C C . ILE A 1 262 ? -31.984 15.234 14.109 1 90.19 262 ILE A C 1
ATOM 2113 O O . ILE A 1 262 ? -32.125 16.438 14.305 1 90.19 262 ILE A O 1
ATOM 2117 N N . ILE A 1 263 ? -32.5 14.602 13.086 1 87.75 263 ILE A N 1
ATOM 2118 C CA . ILE A 1 263 ? -33.156 15.344 12 1 87.75 263 ILE A CA 1
ATOM 2119 C C . ILE A 1 263 ? -34.438 16 12.5 1 87.75 263 ILE A C 1
ATOM 2121 O O . ILE A 1 263 ? -34.719 17.141 12.141 1 87.75 263 ILE A O 1
ATOM 2125 N N . SER A 1 264 ? -35.188 15.406 13.367 1 88.38 264 SER A N 1
ATOM 2126 C CA . SER A 1 264 ? -36.406 15.945 13.922 1 88.38 264 SER A CA 1
ATOM 2127 C C . SER A 1 264 ? -36.125 17.156 14.812 1 88.38 264 SER A C 1
ATOM 2129 O O . SER A 1 264 ? -36.875 18.141 14.773 1 88.38 264 SER A O 1
ATOM 2131 N N . ARG A 1 265 ? -35.125 17.047 15.562 1 85.75 265 ARG A N 1
ATOM 2132 C CA . ARG A 1 265 ? -34.75 18.141 16.453 1 85.75 265 ARG A CA 1
ATOM 2133 C C . ARG A 1 265 ? -34.25 19.344 15.648 1 85.75 265 ARG A C 1
ATOM 2135 O O . ARG A 1 265 ? -34.562 20.484 15.961 1 85.75 265 ARG A O 1
ATOM 2142 N N . LEU A 1 266 ? -33.469 19 14.641 1 79.5 266 LEU A N 1
ATOM 2143 C CA . LEU A 1 266 ? -32.906 20.062 13.82 1 79.5 266 LEU A CA 1
ATOM 2144 C C . LEU A 1 266 ? -34 20.75 13 1 79.5 266 LEU A C 1
ATOM 2146 O O . LEU A 1 266 ? -33.938 21.969 12.789 1 79.5 266 LEU A O 1
ATOM 2150 N N . TYR A 1 267 ? -34.875 19.984 12.547 1 77.75 267 TYR A N 1
ATOM 2151 C CA . TYR A 1 267 ? -36 20.547 11.773 1 77.75 267 TYR A CA 1
ATOM 2152 C C . TYR A 1 267 ? -36.875 21.453 12.633 1 77.75 267 TYR A C 1
ATOM 2154 O O . TYR A 1 267 ? -37.344 22.469 12.164 1 77.75 267 TYR A O 1
ATOM 2162 N N . ARG A 1 268 ? -37 21.188 13.836 1 74.56 268 ARG A N 1
ATOM 2163 C CA . ARG A 1 268 ? -37.812 21.984 14.75 1 74.56 268 ARG A CA 1
ATOM 2164 C C . ARG A 1 268 ? -37.094 23.297 15.109 1 74.56 268 ARG A C 1
ATOM 2166 O O . ARG A 1 268 ? -37.75 24.328 15.242 1 74.56 268 ARG A O 1
ATOM 2173 N N . HIS A 1 269 ? -35.812 23.125 15.188 1 63.66 269 HIS A N 1
ATOM 2174 C CA . HIS A 1 269 ? -35.062 24.297 15.625 1 63.66 269 HIS A CA 1
ATOM 2175 C C . HIS A 1 269 ? -34.594 25.125 14.43 1 63.66 269 HIS A C 1
ATOM 2177 O O . HIS A 1 269 ? -34.156 26.266 14.586 1 63.66 269 HIS A O 1
ATOM 2183 N N . THR A 1 270 ? -34.156 24.562 13.266 1 57.09 270 THR A N 1
ATOM 2184 C CA . THR A 1 270 ? -33.75 25.344 12.102 1 57.09 270 THR A CA 1
ATOM 2185 C C . THR A 1 270 ? -34.719 26.484 11.844 1 57.09 270 THR A C 1
ATOM 2187 O O . THR A 1 270 ? -34.344 27.531 11.297 1 57.09 270 THR A O 1
ATOM 2190 N N . LYS A 1 271 ? -36.031 26.453 12.227 1 54.5 271 LYS A N 1
ATOM 2191 C CA . LYS A 1 271 ? -36.906 27.609 12.086 1 54.5 271 LYS A CA 1
ATOM 2192 C C . LYS A 1 271 ? -36.469 28.766 12.984 1 54.5 271 LYS A C 1
ATOM 2194 O O . LYS A 1 271 ? -36.719 29.922 12.688 1 54.5 271 LYS A O 1
ATOM 2199 N N . ILE A 1 272 ? -35.562 28.453 13.953 1 53.41 272 ILE A N 1
ATOM 2200 C CA . ILE A 1 272 ? -35.062 29.5 14.844 1 53.41 272 ILE A CA 1
ATOM 2201 C C . ILE A 1 272 ? -33.562 29.422 14.945 1 53.41 272 ILE A C 1
ATOM 2203 O O . ILE A 1 272 ? -32.938 30.156 15.719 1 53.41 272 ILE A O 1
ATOM 2207 N N . LEU A 1 273 ? -32.906 28.484 14.211 1 53.88 273 LEU A N 1
ATOM 2208 C CA . LEU A 1 273 ? -31.5 28.156 14.484 1 53.88 273 LEU A CA 1
ATOM 2209 C C . LEU A 1 273 ? -30.594 29.328 14.141 1 53.88 273 LEU A C 1
ATOM 2211 O O . LEU A 1 273 ? -30.562 29.781 12.992 1 53.88 273 LEU A O 1
ATOM 2215 N N . PRO A 1 274 ? -30.031 29.906 15.172 1 57.66 274 PRO A N 1
ATOM 2216 C CA . PRO A 1 274 ? -29.016 30.953 14.961 1 57.66 274 PRO A CA 1
ATOM 2217 C C . PRO A 1 274 ? -27.797 30.453 14.219 1 57.66 274 PRO A C 1
ATOM 2219 O O . PRO A 1 274 ? -27.641 29.234 14.031 1 57.66 274 PRO A O 1
ATOM 2222 N N . SER A 1 275 ? -26.969 31.219 13.57 1 60.41 275 SER A N 1
ATOM 2223 C CA . SER A 1 275 ? -25.703 31.047 12.859 1 60.41 275 SER A CA 1
ATOM 2224 C C . SER A 1 275 ? -24.812 30.031 13.555 1 60.41 275 SER A C 1
ATOM 2226 O O . SER A 1 275 ? -24.047 29.312 12.906 1 60.41 275 SER A O 1
ATOM 2228 N N . SER A 1 276 ? -25.094 29.719 14.906 1 61 276 SER A N 1
ATOM 2229 C CA . SER A 1 276 ? -24.219 28.875 15.711 1 61 276 SER A CA 1
ATOM 2230 C C . SER A 1 276 ? -24.547 27.391 15.5 1 61 276 SER A C 1
ATOM 2232 O O . SER A 1 276 ? -23.719 26.531 15.797 1 61 276 SER A O 1
ATOM 2234 N N . GLY A 1 277 ? -25.719 27.109 14.844 1 66.88 277 GLY A N 1
ATOM 2235 C CA . GLY A 1 277 ? -26.141 25.719 14.68 1 66.88 277 GLY A CA 1
ATOM 2236 C C . GLY A 1 277 ? -25.719 25.125 13.359 1 66.88 277 GLY A C 1
ATOM 2237 O O . GLY A 1 277 ? -25.828 23.906 13.164 1 66.88 277 GLY A O 1
ATOM 2238 N N . ILE A 1 278 ? -25.125 25.859 12.531 1 73.88 278 ILE A N 1
ATOM 2239 C CA . ILE A 1 278 ? -24.781 25.438 11.172 1 73.88 278 ILE A CA 1
ATOM 2240 C C . ILE A 1 278 ? -23.656 24.406 11.227 1 73.88 278 ILE A C 1
ATOM 2242 O O . ILE A 1 278 ? -23.75 23.344 10.617 1 73.88 278 ILE A O 1
ATOM 2246 N N . PRO A 1 279 ? -22.672 24.703 12.07 1 77.06 279 PRO A N 1
ATOM 2247 C CA . PRO A 1 279 ? -21.594 23.703 12.148 1 77.06 279 PRO A CA 1
ATOM 2248 C C . PRO A 1 279 ? -22.078 22.375 12.719 1 77.06 279 PRO A C 1
ATOM 2250 O O . PRO A 1 279 ? -21.609 21.312 12.289 1 77.06 279 PRO A O 1
ATOM 2253 N N . LEU A 1 280 ? -23.031 22.391 13.586 1 78.88 280 LEU A N 1
ATOM 2254 C CA . LEU A 1 280 ? -23.562 21.172 14.18 1 78.88 280 LEU A CA 1
ATOM 2255 C C . LEU A 1 280 ? -24.359 20.359 13.156 1 78.88 280 LEU A C 1
ATOM 2257 O O . LEU A 1 280 ? -24.312 19.125 13.156 1 78.88 280 LEU A O 1
ATOM 2261 N N . LEU A 1 281 ? -25.016 21.016 12.312 1 81.44 281 LEU A N 1
ATOM 2262 C CA . LEU A 1 281 ? -25.766 20.375 11.25 1 81.44 281 LEU A CA 1
ATOM 2263 C C . LEU A 1 281 ? -24.844 19.719 10.234 1 81.44 281 LEU A C 1
ATOM 2265 O O . LEU A 1 281 ? -25.078 18.594 9.797 1 81.44 281 LEU A O 1
ATOM 2269 N N . ARG A 1 282 ? -23.844 20.359 9.922 1 84.38 282 ARG A N 1
ATOM 2270 C CA . ARG A 1 282 ? -22.906 19.844 8.938 1 84.38 282 ARG A CA 1
ATOM 2271 C C . ARG A 1 282 ? -22.188 18.609 9.461 1 84.38 282 ARG A C 1
ATOM 2273 O O . ARG A 1 282 ? -21.984 17.641 8.734 1 84.38 282 ARG A O 1
ATOM 2280 N N . ILE A 1 283 ? -21.828 18.672 10.711 1 86.44 283 ILE A N 1
ATOM 2281 C CA . ILE A 1 283 ? -21.172 17.531 11.336 1 86.44 283 ILE A CA 1
ATOM 2282 C C . ILE A 1 283 ? -22.109 16.328 11.32 1 86.44 283 ILE A C 1
ATOM 2284 O O . ILE A 1 283 ? -21.688 15.211 11 1 86.44 283 ILE A O 1
ATOM 2288 N N . SER A 1 284 ? -23.344 16.562 11.633 1 87.5 284 SER A N 1
ATOM 2289 C CA . SER A 1 284 ? -24.328 15.477 11.641 1 87.5 284 SER A CA 1
ATOM 2290 C C . SER A 1 284 ? -24.562 14.945 10.227 1 87.5 284 SER A C 1
ATOM 2292 O O . SER A 1 284 ? -24.734 13.742 10.039 1 87.5 284 SER A O 1
ATOM 2294 N N . LEU A 1 285 ? -24.531 15.805 9.281 1 88.94 285 LEU A N 1
ATOM 2295 C CA . LEU A 1 285 ? -24.719 15.398 7.895 1 88.94 285 LEU A CA 1
ATOM 2296 C C . LEU A 1 285 ? -23.594 14.484 7.434 1 88.94 285 LEU A C 1
ATOM 2298 O O . LEU A 1 285 ? -23.844 13.469 6.777 1 88.94 285 LEU A O 1
ATOM 2302 N N . TYR A 1 286 ? -22.406 14.82 7.801 1 91.5 286 TYR A N 1
ATOM 2303 C CA . TYR A 1 286 ? -21.281 13.992 7.387 1 91.5 286 TYR A CA 1
ATOM 2304 C C . TYR A 1 286 ? -21.297 12.648 8.109 1 91.5 286 TYR A C 1
ATOM 2306 O O . TYR A 1 286 ? -20.906 11.625 7.543 1 91.5 286 TYR A O 1
ATOM 2314 N N . THR A 1 287 ? -21.734 12.648 9.32 1 91.31 287 THR A N 1
ATOM 2315 C CA . THR A 1 287 ? -21.859 11.391 10.047 1 91.31 287 THR A CA 1
ATOM 2316 C C . THR A 1 287 ? -22.906 10.5 9.398 1 91.31 287 THR A C 1
ATOM 2318 O O . THR A 1 287 ? -22.719 9.289 9.273 1 91.31 287 THR A O 1
ATOM 2321 N N . ILE A 1 288 ? -23.953 11.117 8.969 1 93.62 288 ILE A N 1
ATOM 2322 C CA . ILE A 1 288 ? -25.031 10.391 8.289 1 93.62 288 ILE A CA 1
ATOM 2323 C C . ILE A 1 288 ? -24.516 9.852 6.957 1 93.62 288 ILE A C 1
ATOM 2325 O O . ILE A 1 288 ? -24.797 8.703 6.598 1 93.62 288 ILE A O 1
ATOM 2329 N N . LEU A 1 289 ? -23.766 10.617 6.301 1 94.19 289 LEU A N 1
ATOM 2330 C CA . LEU A 1 289 ? -23.234 10.211 5.008 1 94.19 289 LEU A CA 1
ATOM 2331 C C . LEU A 1 289 ? -22.281 9.031 5.16 1 94.19 289 LEU A C 1
ATOM 2333 O O . LEU A 1 289 ? -22.266 8.117 4.328 1 94.19 289 LEU A O 1
ATOM 2337 N N . ILE A 1 290 ? -21.469 9.07 6.172 1 95.38 290 ILE A N 1
ATOM 2338 C CA . ILE A 1 290 ? -20.562 7.961 6.453 1 95.38 290 ILE A CA 1
ATOM 2339 C C . ILE A 1 290 ? -21.375 6.688 6.695 1 95.38 290 ILE A C 1
ATOM 2341 O O . ILE A 1 290 ? -21.031 5.621 6.176 1 95.38 290 ILE A O 1
ATOM 2345 N N . ALA A 1 291 ? -22.438 6.797 7.438 1 95.56 291 ALA A N 1
ATOM 2346 C CA . ALA A 1 291 ? -23.297 5.656 7.727 1 95.56 291 ALA A CA 1
ATOM 2347 C C . ALA A 1 291 ? -23.969 5.137 6.457 1 95.56 291 ALA A C 1
ATOM 2349 O O . ALA A 1 291 ? -23.984 3.93 6.207 1 95.56 291 ALA A O 1
ATOM 2350 N N . ILE A 1 292 ? -24.438 5.992 5.652 1 95.88 292 ILE A N 1
ATOM 2351 C CA . ILE A 1 292 ? -25.109 5.613 4.422 1 95.88 292 ILE A CA 1
ATOM 2352 C C . ILE A 1 292 ? -24.141 4.91 3.482 1 95.88 292 ILE A C 1
ATOM 2354 O O . ILE A 1 292 ? -24.469 3.863 2.916 1 95.88 292 ILE A O 1
ATOM 2358 N N . LEU A 1 293 ? -23.016 5.449 3.355 1 96.19 293 LEU A N 1
ATOM 2359 C CA . LEU A 1 293 ? -22.016 4.844 2.486 1 96.19 293 LEU A CA 1
ATOM 2360 C C . LEU A 1 293 ? -21.641 3.447 2.971 1 96.19 293 LEU A C 1
ATOM 2362 O O . LEU A 1 293 ? -21.5 2.523 2.166 1 96.19 293 LEU A O 1
ATOM 2366 N N . TYR A 1 294 ? -21.484 3.318 4.215 1 96.56 294 TYR A N 1
ATOM 2367 C CA . TYR A 1 294 ? -21.156 2.02 4.793 1 96.56 294 TYR A CA 1
ATOM 2368 C C . TYR A 1 294 ? -22.219 0.981 4.449 1 96.56 294 TYR A C 1
ATOM 2370 O O . TYR A 1 294 ? -21.891 -0.104 3.961 1 96.56 294 TYR A O 1
ATOM 2378 N N . PHE A 1 295 ? -23.453 1.287 4.633 1 95.88 295 PHE A N 1
ATOM 2379 C CA . PHE A 1 295 ? -24.531 0.317 4.465 1 95.88 295 PHE A CA 1
ATOM 2380 C C . PHE A 1 295 ? -24.781 0.038 2.988 1 95.88 295 PHE A C 1
ATOM 2382 O O . PHE A 1 295 ? -25.141 -1.081 2.615 1 95.88 295 PHE A O 1
ATOM 2389 N N . ILE A 1 296 ? -24.516 0.989 2.156 1 95.81 296 ILE A N 1
ATOM 2390 C CA . ILE A 1 296 ? -24.641 0.768 0.72 1 95.81 296 ILE A CA 1
ATOM 2391 C C . ILE A 1 296 ? -23.578 -0.207 0.246 1 95.81 296 ILE A C 1
ATOM 2393 O O . ILE A 1 296 ? -23.844 -1.089 -0.573 1 95.81 296 ILE A O 1
ATOM 2397 N N . CYS A 1 297 ? -22.438 -0.133 0.79 1 95.38 297 CYS A N 1
ATOM 2398 C CA . CYS A 1 297 ? -21.312 -0.932 0.34 1 95.38 297 CYS A CA 1
ATOM 2399 C C . CYS A 1 297 ? -21.359 -2.338 0.927 1 95.38 297 CYS A C 1
ATOM 2401 O O . CYS A 1 297 ? -20.906 -3.295 0.3 1 95.38 297 CYS A O 1
ATOM 2403 N N . TRP A 1 298 ? -21.969 -2.52 2.062 1 95.62 298 TRP A N 1
ATOM 2404 C CA . TRP A 1 298 ? -21.906 -3.811 2.738 1 95.62 298 TRP A CA 1
ATOM 2405 C C . TRP A 1 298 ? -23.188 -4.602 2.512 1 95.62 298 TRP A C 1
ATOM 2407 O O . TRP A 1 298 ? -23.219 -5.824 2.68 1 95.62 298 TRP A O 1
ATOM 2417 N N . THR A 1 299 ? -24.297 -4.008 2.107 1 95.38 299 THR A N 1
ATOM 2418 C CA . THR A 1 299 ? -25.578 -4.684 1.964 1 95.38 299 THR A CA 1
ATOM 2419 C C . THR A 1 299 ? -25.5 -5.773 0.898 1 95.38 299 THR A C 1
ATOM 2421 O O . THR A 1 299 ? -25.922 -6.906 1.131 1 95.38 299 THR A O 1
ATOM 2424 N N . PRO A 1 300 ? -24.953 -5.465 -0.285 1 94.31 300 PRO A N 1
ATOM 2425 C CA . PRO A 1 300 ? -24.875 -6.535 -1.281 1 94.31 300 PRO A CA 1
ATOM 2426 C C . PRO A 1 300 ? -24.094 -7.746 -0.785 1 94.31 300 PRO A C 1
ATOM 2428 O O . PRO A 1 300 ? -24.422 -8.883 -1.115 1 94.31 300 PRO A O 1
ATOM 2431 N N . TYR A 1 301 ? -23.109 -7.539 -0.037 1 92.81 301 TYR A N 1
ATOM 2432 C CA . TYR A 1 301 ? -22.328 -8.633 0.532 1 92.81 301 TYR A CA 1
ATOM 2433 C C . TYR A 1 301 ? -23.188 -9.5 1.443 1 92.81 301 TYR A C 1
ATOM 2435 O O . TYR A 1 301 ? -23.172 -10.727 1.34 1 92.81 301 TYR A O 1
ATOM 2443 N N . TRP A 1 302 ? -23.969 -8.898 2.287 1 93.69 302 TRP A N 1
ATOM 2444 C CA . TRP A 1 302 ? -24.797 -9.633 3.23 1 93.69 302 TRP A CA 1
ATOM 2445 C C . TRP A 1 302 ? -25.891 -10.406 2.502 1 93.69 302 TRP A C 1
ATOM 2447 O O . TRP A 1 302 ? -26.172 -11.555 2.836 1 93.69 302 TRP A O 1
ATOM 2457 N N . ILE A 1 303 ? -26.391 -9.797 1.487 1 91.19 303 ILE A N 1
ATOM 2458 C CA . ILE A 1 303 ? -27.453 -10.438 0.725 1 91.19 303 ILE A CA 1
ATOM 2459 C C . ILE A 1 303 ? -26.906 -11.672 0.016 1 91.19 303 ILE A C 1
ATOM 2461 O O . ILE A 1 303 ? -27.5 -12.75 0.085 1 91.19 303 ILE A O 1
ATOM 2465 N N . THR A 1 304 ? -25.766 -11.547 -0.588 1 88.69 304 THR A N 1
ATOM 2466 C CA . THR A 1 304 ? -25.188 -12.656 -1.336 1 88.69 304 THR A CA 1
ATOM 2467 C C . THR A 1 304 ? -24.703 -13.75 -0.388 1 88.69 304 THR A C 1
ATOM 2469 O O . THR A 1 304 ? -24.844 -14.938 -0.682 1 88.69 304 THR A O 1
ATOM 2472 N N . ASN A 1 305 ? -24.141 -13.398 0.685 1 88 305 ASN A N 1
ATOM 2473 C CA . ASN A 1 305 ? -23.641 -14.367 1.646 1 88 305 ASN A CA 1
ATOM 2474 C C . ASN A 1 305 ? -24.781 -15.18 2.268 1 88 305 ASN A C 1
ATOM 2476 O O . ASN A 1 305 ? -24.672 -16.406 2.385 1 88 305 ASN A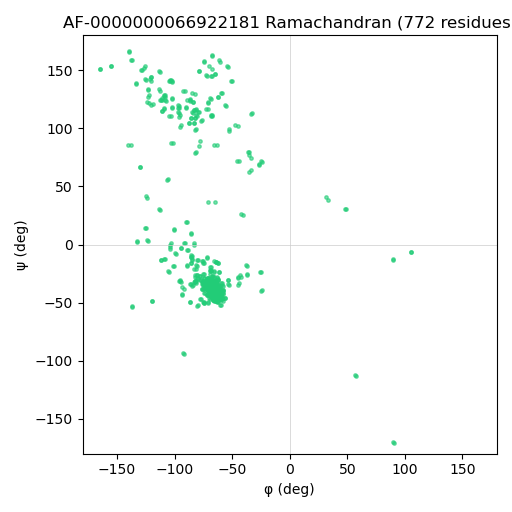 O 1
ATOM 2480 N N . ILE A 1 306 ? -25.844 -14.539 2.635 1 88.12 306 ILE A N 1
ATOM 2481 C CA . ILE A 1 306 ? -26.984 -15.234 3.223 1 88.12 306 ILE A CA 1
ATOM 2482 C C . ILE A 1 306 ? -27.688 -16.062 2.154 1 88.12 306 ILE A C 1
ATOM 2484 O O . ILE A 1 306 ? -28.094 -17.203 2.41 1 88.12 306 ILE A O 1
ATOM 2488 N N . TYR A 1 307 ? -27.703 -15.508 0.982 1 84.25 307 TYR A N 1
ATOM 2489 C CA . TYR A 1 307 ? -28.344 -16.203 -0.126 1 84.25 307 TYR A CA 1
ATOM 2490 C C . TYR A 1 307 ? -27.594 -17.484 -0.474 1 84.25 307 TYR A C 1
ATOM 2492 O O . TYR A 1 307 ? -28.188 -18.484 -0.858 1 84.25 307 TYR A O 1
ATOM 2500 N N . SER A 1 308 ? -26.297 -17.469 -0.34 1 82.25 308 SER A N 1
ATOM 2501 C CA . SER A 1 308 ? -25.469 -18.609 -0.697 1 82.25 308 SER A CA 1
ATOM 2502 C C . SER A 1 308 ? -25.75 -19.812 0.204 1 82.25 308 SER A C 1
ATOM 2504 O O . SER A 1 308 ? -25.562 -20.953 -0.199 1 82.25 308 SER A O 1
ATOM 2506 N N . PHE A 1 309 ? -26.281 -19.609 1.38 1 82.69 309 PHE A N 1
ATOM 2507 C CA . PHE A 1 309 ? -26.594 -20.703 2.293 1 82.69 309 PHE A CA 1
ATOM 2508 C C . PHE A 1 309 ? -27.922 -21.359 1.919 1 82.69 309 PHE A C 1
ATOM 2510 O O . PHE A 1 309 ? -28.125 -22.547 2.176 1 82.69 309 PHE A O 1
ATOM 2517 N N . PHE A 1 310 ? -28.781 -20.625 1.354 1 78.81 310 PHE A N 1
ATOM 2518 C CA . PHE A 1 310 ? -30.109 -21.141 1.083 1 78.81 310 PHE A CA 1
ATOM 2519 C C . PHE A 1 310 ? -30.203 -21.688 -0.336 1 78.81 310 PHE A C 1
ATOM 2521 O O . PHE A 1 310 ? -31.094 -22.469 -0.653 1 78.81 310 PHE A O 1
ATOM 2528 N N . ASN A 1 311 ? -29.469 -21.125 -1.197 1 67.19 311 ASN A N 1
ATOM 2529 C CA . ASN A 1 311 ? -29.547 -21.625 -2.566 1 67.19 311 ASN A CA 1
ATOM 2530 C C . ASN A 1 311 ? -28.344 -22.5 -2.9 1 67.19 311 ASN A C 1
ATOM 2532 O O . ASN A 1 311 ? -27.188 -22.078 -2.734 1 67.19 311 ASN A O 1
ATOM 2536 N N . THR A 1 312 ? -28.5 -23.781 -2.566 1 56.56 312 THR A N 1
ATOM 2537 C CA . THR A 1 312 ? -27.516 -24.734 -3.082 1 56.56 312 THR A CA 1
ATOM 2538 C C . THR A 1 312 ? -27.078 -24.344 -4.492 1 56.56 312 THR A C 1
ATOM 2540 O O . THR A 1 312 ? -27.922 -24.172 -5.383 1 56.56 312 THR A O 1
ATOM 2543 N N . VAL A 1 313 ? -26.219 -23.422 -4.555 1 52.03 313 VAL A N 1
ATOM 2544 C CA . VAL A 1 313 ? -25.75 -23.109 -5.902 1 52.03 313 VAL A CA 1
ATOM 2545 C C . VAL A 1 313 ? -25.875 -24.328 -6.793 1 52.03 313 VAL A C 1
ATOM 2547 O O . VAL A 1 313 ? -25.188 -25.344 -6.57 1 52.03 313 VAL A O 1
ATOM 2550 N N . ASP A 1 314 ? -26.922 -24.797 -7.152 1 50.03 314 ASP A N 1
ATOM 2551 C CA . ASP A 1 314 ? -27.078 -25.812 -8.188 1 50.03 314 ASP A CA 1
ATOM 2552 C C . ASP A 1 314 ? -26.016 -25.656 -9.273 1 50.03 314 ASP A C 1
ATOM 2554 O O . ASP A 1 314 ? -25.672 -24.547 -9.656 1 50.03 314 ASP A O 1
ATOM 2558 N N . ASN A 1 315 ? -25.141 -26.625 -9.344 1 50.34 315 ASN A N 1
ATOM 2559 C CA . ASN A 1 315 ? -24.141 -26.953 -10.359 1 50.34 315 ASN A CA 1
ATOM 2560 C C . ASN A 1 315 ? -24.531 -26.422 -11.727 1 50.34 315 ASN A C 1
ATOM 2562 O O . ASN A 1 315 ? -23.703 -26.359 -12.641 1 50.34 315 ASN A O 1
ATOM 2566 N N . ASP A 1 316 ? -25.859 -26.203 -11.922 1 48.59 316 ASP A N 1
ATOM 2567 C CA . ASP A 1 316 ? -26.281 -26.031 -13.312 1 48.59 316 ASP A CA 1
ATOM 2568 C C . ASP A 1 316 ? -26.125 -24.578 -13.758 1 48.59 316 ASP A C 1
ATOM 2570 O O . ASP A 1 316 ? -26.609 -24.188 -14.82 1 48.59 316 ASP A O 1
ATOM 2574 N N . PHE A 1 317 ? -25.859 -23.781 -12.945 1 51.5 317 PHE A N 1
ATOM 2575 C CA . PHE A 1 317 ? -25.766 -22.453 -13.531 1 51.5 317 PHE A CA 1
ATOM 2576 C C . PHE A 1 317 ? -24.594 -22.375 -14.508 1 51.5 317 PHE A C 1
ATOM 2578 O O . PHE A 1 317 ? -23.438 -22.547 -14.109 1 51.5 317 PHE A O 1
ATOM 2585 N N . LYS A 1 318 ? -24.828 -22.781 -15.781 1 54.22 318 LYS A N 1
ATOM 2586 C CA . LYS A 1 318 ? -24 -22.75 -16.984 1 54.22 318 LYS A CA 1
ATOM 2587 C C . LYS A 1 318 ? -22.938 -21.656 -16.891 1 54.22 318 LYS A C 1
ATOM 2589 O O . LYS A 1 318 ? -21.812 -21.844 -17.344 1 54.22 318 LYS A O 1
ATOM 2594 N N . ASP A 1 319 ? -23.219 -20.359 -16.297 1 63.22 319 ASP A N 1
ATOM 2595 C CA . ASP A 1 319 ? -22.172 -19.359 -16.469 1 63.22 319 ASP A CA 1
ATOM 2596 C C . ASP A 1 319 ? -21.438 -19.125 -15.148 1 63.22 319 ASP A C 1
ATOM 2598 O O . ASP A 1 319 ? -21.562 -18.047 -14.547 1 63.22 319 ASP A O 1
ATOM 2602 N N . HIS A 1 320 ? -20.875 -20.188 -14.516 1 69.94 320 HIS A N 1
ATOM 2603 C CA . HIS A 1 320 ? -20.078 -20.219 -13.297 1 69.94 320 HIS A CA 1
ATOM 2604 C C . HIS A 1 320 ? -19.031 -19.109 -13.297 1 69.94 320 HIS A C 1
ATOM 2606 O O . HIS A 1 320 ? -18.766 -18.5 -12.258 1 69.94 320 HIS A O 1
ATOM 2612 N N . GLU A 1 321 ? -18.672 -18.797 -14.438 1 73.75 321 GLU A N 1
ATOM 2613 C CA . GLU A 1 321 ? -17.641 -17.766 -14.523 1 73.75 321 GLU A CA 1
ATOM 2614 C C . GLU A 1 321 ? -18.219 -16.375 -14.219 1 73.75 321 GLU A C 1
ATOM 2616 O O . GLU A 1 321 ? -17.594 -15.578 -13.523 1 73.75 321 GLU A O 1
ATOM 2621 N N . LEU A 1 322 ? -19.422 -16.234 -14.703 1 74.81 322 LEU A N 1
ATOM 2622 C CA . LEU A 1 322 ? -20.062 -14.938 -14.484 1 74.81 322 LEU A CA 1
ATOM 2623 C C . LEU A 1 322 ? -20.453 -14.758 -13.023 1 74.81 322 LEU A C 1
ATOM 2625 O O . LEU A 1 322 ? -20.281 -13.68 -12.461 1 74.81 322 LEU A O 1
ATOM 2629 N N . LEU A 1 323 ? -20.906 -15.789 -12.445 1 75.44 323 LEU A N 1
ATOM 2630 C CA . LEU A 1 323 ? -21.281 -15.719 -11.039 1 75.44 323 LEU A CA 1
ATOM 2631 C C . LEU A 1 323 ? -20.078 -15.445 -10.156 1 75.44 323 LEU A C 1
ATOM 2633 O O . LEU A 1 323 ? -20.156 -14.641 -9.227 1 75.44 323 LEU A O 1
ATOM 2637 N N . THR A 1 324 ? -19 -16.078 -10.492 1 77.44 324 THR A N 1
ATOM 2638 C CA . THR A 1 324 ? -17.781 -15.859 -9.734 1 77.44 324 THR A CA 1
ATOM 2639 C C . THR A 1 324 ? -17.312 -14.414 -9.883 1 77.44 324 THR A C 1
ATOM 2641 O O . THR A 1 324 ? -16.859 -13.805 -8.914 1 77.44 324 THR A O 1
ATOM 2644 N N . PHE A 1 325 ? -17.5 -13.961 -11.117 1 79.12 325 PHE A N 1
ATOM 2645 C CA . PHE A 1 325 ? -17.109 -12.57 -11.367 1 79.12 325 PHE A CA 1
ATOM 2646 C C . PHE A 1 325 ? -17.969 -11.617 -10.555 1 79.12 325 PHE A C 1
ATOM 2648 O O . PHE A 1 325 ? -17.469 -10.68 -9.938 1 79.12 325 PHE A O 1
ATOM 2655 N N . ILE A 1 326 ? -19.25 -11.891 -10.461 1 78.94 326 ILE A N 1
ATOM 2656 C CA . ILE A 1 326 ? -20.188 -11.039 -9.727 1 78.94 326 ILE A CA 1
ATOM 2657 C C . ILE A 1 326 ? -19.891 -11.109 -8.234 1 78.94 326 ILE A C 1
ATOM 2659 O O . ILE A 1 326 ? -19.953 -10.094 -7.535 1 78.94 326 ILE A O 1
ATOM 2663 N N . MET A 1 327 ? -19.531 -12.172 -7.832 1 83.31 327 MET A N 1
ATOM 2664 C CA . MET A 1 327 ? -19.203 -12.328 -6.418 1 83.31 327 MET A CA 1
ATOM 2665 C C . MET A 1 327 ? -17.969 -11.523 -6.051 1 83.31 327 MET A C 1
ATOM 2667 O O . MET A 1 327 ? -17.906 -10.898 -4.984 1 83.31 327 MET A O 1
ATOM 2671 N N . TYR A 1 328 ? -17.062 -11.453 -6.984 1 82 328 TYR A N 1
ATOM 2672 C CA . TYR A 1 328 ? -15.867 -10.656 -6.719 1 82 328 TYR A CA 1
ATOM 2673 C C . TYR A 1 328 ? -16.188 -9.172 -6.727 1 82 328 TYR A C 1
ATOM 2675 O O . TYR A 1 328 ? -15.625 -8.398 -5.949 1 82 328 TYR A O 1
ATOM 2683 N N . CYS A 1 329 ? -17.141 -8.789 -7.531 1 85.88 329 CYS A N 1
ATOM 2684 C CA . CYS A 1 329 ? -17.547 -7.391 -7.574 1 85.88 329 CYS A CA 1
ATOM 2685 C C . CYS A 1 329 ? -18.266 -6.988 -6.293 1 85.88 329 CYS A C 1
ATOM 2687 O O . CYS A 1 329 ? -18.016 -5.91 -5.746 1 85.88 329 CYS A O 1
ATOM 2689 N N . VAL A 1 330 ? -19.062 -7.898 -5.859 1 89.94 330 VAL A N 1
ATOM 2690 C CA . VAL A 1 330 ? -19.812 -7.637 -4.633 1 89.94 330 VAL A CA 1
ATOM 2691 C C . VAL A 1 330 ? -18.859 -7.574 -3.447 1 89.94 330 VAL A C 1
ATOM 2693 O O . VAL A 1 330 ? -18.969 -6.691 -2.59 1 89.94 330 VAL A O 1
ATOM 2696 N N . HIS A 1 331 ? -17.844 -8.398 -3.473 1 90.19 331 HIS A N 1
ATOM 2697 C CA . HIS A 1 331 ? -16.875 -8.438 -2.385 1 90.19 331 HIS A CA 1
ATOM 2698 C C . HIS A 1 331 ? -15.93 -7.242 -2.455 1 90.19 331 HIS A C 1
ATOM 2700 O O . HIS A 1 331 ? -15.273 -6.91 -1.467 1 90.19 331 HIS A O 1
ATOM 2706 N N . GLY A 1 332 ? -15.938 -6.613 -3.605 1 93 332 GLY A N 1
ATOM 2707 C CA . GLY A 1 332 ? -15.07 -5.461 -3.787 1 93 332 GLY A CA 1
ATOM 2708 C C . GLY A 1 332 ? -15.695 -4.164 -3.311 1 93 332 GLY A C 1
ATOM 2709 O O . GLY A 1 332 ? -14.984 -3.199 -3.014 1 93 332 GLY A O 1
ATOM 2710 N N . LEU A 1 333 ? -16.953 -4.152 -3.111 1 94.69 333 LEU A N 1
ATOM 2711 C CA . LEU A 1 333 ? -17.656 -2.926 -2.771 1 94.69 333 LEU A CA 1
ATOM 2712 C C . LEU A 1 333 ? -17.234 -2.41 -1.402 1 94.69 333 LEU A C 1
ATOM 2714 O O . LEU A 1 333 ? -16.922 -1.227 -1.248 1 94.69 333 LEU A O 1
ATOM 2718 N N . PRO A 1 334 ? -17.172 -3.252 -0.403 1 96.12 334 PRO A N 1
ATOM 2719 C CA . PRO A 1 334 ? -16.703 -2.764 0.896 1 96.12 334 PRO A CA 1
ATOM 2720 C C . PRO A 1 334 ? -15.297 -2.191 0.839 1 96.12 334 PRO A C 1
ATOM 2722 O O . PRO A 1 334 ? -14.984 -1.232 1.55 1 96.12 334 PRO A O 1
ATOM 2725 N N . TYR A 1 335 ? -14.453 -2.719 0.011 1 96.56 335 TYR A N 1
ATOM 2726 C CA . TYR A 1 335 ? -13.094 -2.203 -0.13 1 96.56 335 TYR A CA 1
ATOM 2727 C C . TYR A 1 335 ? -13.094 -0.838 -0.807 1 96.56 335 TYR A C 1
ATOM 2729 O O . TYR A 1 335 ? -12.289 0.03 -0.469 1 96.56 335 TYR A O 1
ATOM 2737 N N . ILE A 1 336 ? -14.008 -0.666 -1.708 1 95.62 336 ILE A N 1
ATOM 2738 C CA . ILE A 1 336 ? -14.172 0.642 -2.334 1 95.62 336 ILE A CA 1
ATOM 2739 C C . ILE A 1 336 ? -14.633 1.658 -1.293 1 95.62 336 ILE A C 1
ATOM 2741 O O . ILE A 1 336 ? -14.164 2.801 -1.281 1 95.62 336 ILE A O 1
ATOM 2745 N N . GLY A 1 337 ? -15.477 1.204 -0.463 1 96 337 GLY A N 1
ATOM 2746 C CA . GLY A 1 337 ? -15.898 2.059 0.634 1 96 337 GLY A CA 1
ATOM 2747 C C . GLY A 1 337 ? -14.766 2.475 1.546 1 96 337 GLY A C 1
ATOM 2748 O O . GLY A 1 337 ? -14.617 3.654 1.87 1 96 337 GLY A O 1
ATOM 2749 N N . CYS A 1 338 ? -13.922 1.563 1.934 1 95.38 338 CYS A N 1
ATOM 2750 C CA . CYS A 1 338 ? -12.781 1.826 2.805 1 95.38 338 CYS A CA 1
ATOM 2751 C C . CYS A 1 338 ? -11.789 2.771 2.137 1 95.38 338 CYS A C 1
ATOM 2753 O O . CYS A 1 338 ? -11.148 3.584 2.809 1 95.38 338 CYS A O 1
ATOM 2755 N N . ALA A 1 339 ? -11.727 2.623 0.835 1 95.94 339 ALA A N 1
ATOM 2756 C CA . ALA A 1 339 ? -10.773 3.432 0.087 1 95.94 339 ALA A CA 1
ATOM 2757 C C . ALA A 1 339 ? -11.305 4.844 -0.146 1 95.94 339 ALA A C 1
ATOM 2759 O O . ALA A 1 339 ? -10.547 5.754 -0.482 1 95.94 339 ALA A O 1
ATOM 2760 N N . SER A 1 340 ? -12.57 5.102 0.073 1 95.38 340 SER A N 1
ATOM 2761 C CA . SER A 1 340 ? -13.148 6.414 -0.187 1 95.38 340 SER A CA 1
ATOM 2762 C C . SER A 1 340 ? -13.547 7.109 1.11 1 95.38 340 SER A C 1
ATOM 2764 O O . SER A 1 340 ? -13.766 8.32 1.13 1 95.38 340 SER A O 1
ATOM 2766 N N . ASN A 1 341 ? -13.578 6.387 2.172 1 96.06 341 ASN A N 1
ATOM 2767 C CA . ASN A 1 341 ? -14.062 6.898 3.447 1 96.06 341 ASN A CA 1
ATOM 2768 C C . ASN A 1 341 ? -13.211 8.062 3.947 1 96.06 341 ASN A C 1
ATOM 2770 O O . ASN A 1 341 ? -13.711 8.953 4.641 1 96.06 341 ASN A O 1
ATOM 2774 N N . TRP A 1 342 ? -11.922 8.031 3.582 1 94.81 342 TRP A N 1
ATOM 2775 C CA . TRP A 1 342 ? -11.039 9.07 4.09 1 94.81 342 TRP A CA 1
ATOM 2776 C C . TRP A 1 342 ? -11.492 10.453 3.625 1 94.81 342 TRP A C 1
ATOM 2778 O O . TRP A 1 342 ? -11.242 11.453 4.301 1 94.81 342 TRP A O 1
ATOM 2788 N N . ILE A 1 343 ? -12.211 10.531 2.547 1 94.69 343 ILE A N 1
ATOM 2789 C CA . ILE A 1 343 ? -12.742 11.797 2.053 1 94.69 343 ILE A CA 1
ATOM 2790 C C . ILE A 1 343 ? -13.789 12.336 3.029 1 94.69 343 ILE A C 1
ATOM 2792 O O . ILE A 1 343 ? -13.711 13.492 3.449 1 94.69 343 ILE A O 1
ATOM 2796 N N . LEU A 1 344 ? -14.672 11.484 3.424 1 94.12 344 LEU A N 1
ATOM 2797 C CA . LEU A 1 344 ? -15.727 11.883 4.348 1 94.12 344 LEU A CA 1
ATOM 2798 C C . LEU A 1 344 ? -15.156 12.148 5.738 1 94.12 344 LEU A C 1
ATOM 2800 O O . LEU A 1 344 ? -15.617 13.055 6.438 1 94.12 344 LEU A O 1
ATOM 2804 N N . TYR A 1 345 ? -14.172 11.367 6.113 1 94.38 345 TYR A N 1
ATOM 2805 C CA . TYR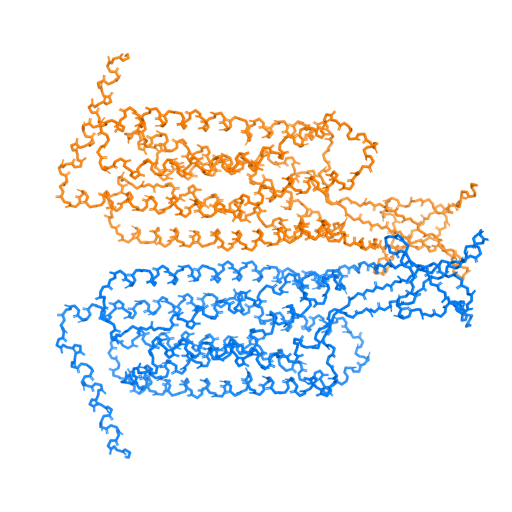 A 1 345 ? -13.5 11.602 7.391 1 94.38 345 TYR A CA 1
ATOM 2806 C C . TYR A 1 345 ? -12.852 12.984 7.422 1 94.38 345 TYR A C 1
ATOM 2808 O O . TYR A 1 345 ? -12.922 13.68 8.438 1 94.38 345 TYR A O 1
ATOM 2816 N N . GLY A 1 346 ? -12.281 13.352 6.285 1 91.31 346 GLY A N 1
ATOM 2817 C CA . GLY A 1 346 ? -11.656 14.664 6.191 1 91.31 346 GLY A CA 1
ATOM 2818 C C . GLY A 1 346 ? -12.648 15.805 6.27 1 91.31 346 GLY A C 1
ATOM 2819 O O . GLY A 1 346 ? -12.414 16.797 6.973 1 91.31 346 GLY A O 1
ATOM 2820 N N . LEU A 1 347 ? -13.695 15.656 5.625 1 89.12 347 LEU A N 1
ATOM 2821 C CA . LEU A 1 347 ? -14.734 16.688 5.633 1 89.12 347 LEU A CA 1
ATOM 2822 C C . LEU A 1 347 ? -15.352 16.812 7.02 1 89.12 347 LEU A C 1
ATOM 2824 O O . LEU A 1 347 ? -15.594 17.938 7.496 1 89.12 347 LEU A O 1
ATOM 2828 N N . LEU A 1 348 ? -15.562 15.703 7.566 1 88.75 348 LEU A N 1
ATOM 2829 C CA . LEU A 1 348 ? -16.094 15.695 8.922 1 88.75 348 LEU A CA 1
ATOM 2830 C C . LEU A 1 348 ? -15.125 16.375 9.891 1 88.75 348 LEU A C 1
ATOM 2832 O O . LEU A 1 348 ? -15.539 17.203 10.703 1 88.75 348 LEU A O 1
ATOM 2836 N N . ASN A 1 349 ? -13.906 16.078 9.773 1 88.06 349 ASN A N 1
ATOM 2837 C CA . ASN A 1 349 ? -12.891 16.656 10.641 1 88.06 349 ASN A CA 1
ATOM 2838 C C . ASN A 1 349 ? -12.789 18.172 10.445 1 88.06 349 ASN A C 1
ATOM 2840 O O . ASN A 1 349 ? -12.586 18.906 11.414 1 88.06 349 ASN A O 1
ATOM 2844 N N . THR A 1 350 ? -12.914 18.609 9.227 1 85.44 350 THR A N 1
ATOM 2845 C CA . THR A 1 350 ? -12.883 20.031 8.945 1 85.44 350 THR A CA 1
ATOM 2846 C C . THR A 1 350 ? -14.031 20.75 9.656 1 85.44 350 THR A C 1
ATOM 2848 O O . THR A 1 350 ? -13.836 21.812 10.242 1 85.44 350 THR A O 1
ATOM 2851 N N . GLN A 1 351 ? -15.141 20.109 9.695 1 85.31 351 GLN A N 1
ATOM 2852 C CA . GLN A 1 351 ? -16.297 20.734 10.344 1 85.31 351 GLN A CA 1
ATOM 2853 C C . GLN A 1 351 ? -16.125 20.734 11.859 1 85.31 351 GLN A C 1
ATOM 2855 O O . GLN A 1 351 ? -16.562 21.672 12.531 1 85.31 351 GLN A O 1
ATOM 2860 N N . LEU A 1 352 ? -15.516 19.766 12.344 1 82.62 352 LEU A N 1
ATOM 2861 C CA . LEU A 1 352 ? -15.25 19.703 13.773 1 82.62 352 LEU A CA 1
ATOM 2862 C C . LEU A 1 352 ? -14.305 20.828 14.195 1 82.62 352 LEU A C 1
ATOM 2864 O O . LEU A 1 352 ? -14.484 21.422 15.266 1 82.62 352 LEU A O 1
ATOM 2868 N N . GLN A 1 353 ? -13.43 21.188 13.328 1 82.56 353 GLN A N 1
ATOM 2869 C CA . GLN A 1 353 ? -12.477 22.25 13.625 1 82.56 353 GLN A CA 1
ATOM 2870 C C . GLN A 1 353 ? -13.148 23.625 13.547 1 82.56 353 GLN A C 1
ATOM 2872 O O . GLN A 1 353 ? -12.859 24.5 14.359 1 82.56 353 GLN A O 1
ATOM 2877 N N . VAL A 1 354 ? -13.977 23.734 12.617 1 81.81 354 VAL A N 1
ATOM 2878 C CA . VAL A 1 354 ? -14.695 24.984 12.469 1 81.81 354 VAL A CA 1
ATOM 2879 C C . VAL A 1 354 ? -15.539 25.25 13.711 1 81.81 354 VAL A C 1
ATOM 2881 O O . VAL A 1 354 ? -15.578 26.375 14.227 1 81.81 354 VAL A O 1
ATOM 2884 N N . LYS A 1 355 ? -16.172 24.234 14.164 1 78.5 355 LYS A N 1
ATOM 2885 C CA . LYS A 1 355 ? -16.984 24.359 15.367 1 78.5 355 LYS A CA 1
ATOM 2886 C C . LYS A 1 355 ? -16.125 24.719 16.578 1 78.5 355 LYS A C 1
ATOM 2888 O O . LYS A 1 355 ? -16.516 25.562 17.391 1 78.5 355 LYS A O 1
ATOM 2893 N N . GLN A 1 356 ? -15.023 24.141 16.688 1 77.19 356 GLN A N 1
ATOM 2894 C CA . GLN A 1 356 ? -14.133 24.391 17.812 1 77.19 356 GLN A CA 1
ATOM 2895 C C . GLN A 1 356 ? -13.602 25.828 17.781 1 77.19 356 GLN A C 1
ATOM 2897 O O . GLN A 1 356 ? -13.469 26.469 18.828 1 77.19 356 GLN A O 1
ATOM 2902 N N . ARG A 1 357 ? -13.32 26.344 16.609 1 76.06 357 ARG A N 1
ATOM 2903 C CA . ARG A 1 357 ? -12.828 27.703 16.453 1 76.06 357 ARG A CA 1
ATOM 2904 C C . ARG A 1 357 ? -13.914 28.719 16.812 1 76.06 357 ARG A C 1
ATOM 2906 O O . ARG A 1 357 ? -13.625 29.75 17.422 1 76.06 357 ARG A O 1
ATOM 2913 N N . SER A 1 358 ? -15.102 28.406 16.438 1 73.38 358 SER A N 1
ATOM 2914 C CA . SER A 1 358 ? -16.219 29.297 16.734 1 73.38 358 SER A CA 1
ATOM 2915 C C . SER A 1 358 ? -16.484 29.359 18.234 1 73.38 358 SER A C 1
ATOM 2917 O O . SER A 1 358 ? -16.781 30.438 18.781 1 73.38 358 SER A O 1
ATOM 2919 N N . ASN A 1 359 ? -16.297 28.281 18.891 1 70.62 359 ASN A N 1
ATOM 2920 C CA . ASN A 1 359 ? -16.484 28.234 20.344 1 70.62 359 ASN A CA 1
ATOM 2921 C C . ASN A 1 359 ? -15.398 29.016 21.078 1 70.62 359 ASN A C 1
ATOM 2923 O O . ASN A 1 359 ? -15.664 29.656 22.094 1 70.62 359 ASN A O 1
ATOM 2927 N N . ASN A 1 360 ? -14.203 28.969 20.531 1 67.12 360 ASN A N 1
ATOM 2928 C CA . ASN A 1 360 ? -13.094 29.688 21.141 1 67.12 360 ASN A CA 1
ATOM 2929 C C . ASN A 1 360 ? -13.25 31.203 20.984 1 67.12 360 ASN A C 1
ATOM 2931 O O . ASN A 1 360 ? -12.898 31.953 21.891 1 67.12 360 ASN A O 1
ATOM 2935 N N . PHE A 1 361 ? -13.766 31.625 19.938 1 64.12 361 PHE A N 1
ATOM 2936 C CA . PHE A 1 361 ? -13.992 33.062 19.703 1 64.12 361 PHE A CA 1
ATOM 2937 C C . PHE A 1 361 ? -15.086 33.594 20.641 1 64.12 361 PHE A C 1
ATOM 2939 O O . PHE A 1 361 ? -14.977 34.688 21.156 1 64.12 361 PHE A O 1
ATOM 2946 N N . THR A 1 362 ? -16.125 32.812 20.875 1 58.44 362 THR A N 1
ATOM 2947 C CA . THR A 1 362 ? -17.234 33.25 21.734 1 58.44 362 THR A CA 1
ATOM 2948 C C . THR A 1 362 ? -16.781 33.312 23.203 1 58.44 362 THR A C 1
ATOM 2950 O O . THR A 1 362 ? -17.219 34.156 23.953 1 58.44 362 THR A O 1
ATOM 2953 N N . THR A 1 363 ? -15.953 32.344 23.562 1 57.06 363 THR A N 1
ATOM 2954 C CA . THR A 1 363 ? -15.5 32.344 24.953 1 57.06 363 THR A CA 1
ATOM 2955 C C . THR A 1 363 ? -14.547 33.5 25.219 1 57.06 363 THR A C 1
ATOM 2957 O O . THR A 1 363 ? -14.531 34.031 26.328 1 57.06 363 THR A O 1
ATOM 2960 N N . ASN A 1 364 ? -13.719 33.875 24.266 1 55.03 364 ASN A N 1
ATOM 2961 C CA . ASN A 1 364 ? -12.781 34.969 24.453 1 55.03 364 ASN A CA 1
ATOM 2962 C C . ASN A 1 364 ? -13.484 36.312 24.391 1 55.03 364 ASN A C 1
ATOM 2964 O O . ASN A 1 364 ? -13.047 37.281 25.031 1 55.03 364 ASN A O 1
ATOM 2968 N N . SER A 1 365 ? -14.508 36.562 23.625 1 56.31 365 SER A N 1
ATOM 2969 C CA . SER A 1 365 ? -15.141 37.844 23.516 1 56.31 365 SER A CA 1
ATOM 2970 C C . SER A 1 365 ? -16.109 38.094 24.672 1 56.31 365 SER A C 1
ATOM 2972 O O . SER A 1 365 ? -16.234 39.219 25.172 1 56.31 365 SER A O 1
ATOM 2974 N N . ASN A 1 366 ? -17.125 37.312 25.094 1 48 366 ASN A N 1
ATOM 2975 C CA . ASN A 1 366 ? -18.047 37.562 26.203 1 48 366 ASN A CA 1
ATOM 2976 C C . ASN A 1 366 ? -18.312 36.312 27.031 1 48 366 ASN A C 1
ATOM 2978 O O . ASN A 1 366 ? -19.188 35.5 26.672 1 48 366 ASN A O 1
ATOM 2982 N N . PRO A 1 367 ? -17.422 36.062 28 1 49.69 367 PRO A N 1
ATOM 2983 C CA . PRO A 1 367 ? -17.625 34.938 28.906 1 49.69 367 PRO A CA 1
ATOM 2984 C C . PRO A 1 367 ? -19.062 34.844 29.406 1 49.69 367 PRO A C 1
ATOM 2986 O O . PRO A 1 367 ? -19.562 33.75 29.656 1 49.69 367 PRO A O 1
ATOM 2989 N N . GLN A 1 368 ? -19.719 35.906 29.609 1 47.72 368 GLN A N 1
ATOM 2990 C CA . GLN A 1 368 ? -21.062 36.031 30.172 1 47.72 368 GLN A CA 1
ATOM 2991 C C . GLN A 1 368 ? -22.109 35.5 29.188 1 47.72 368 GLN A C 1
ATOM 2993 O O . GLN A 1 368 ? -23.109 34.906 29.609 1 47.72 368 GLN A O 1
ATOM 2998 N N . GLN A 1 369 ? -21.984 35.719 27.938 1 47.69 369 GLN A N 1
ATOM 2999 C CA . GLN A 1 369 ? -22.969 35.281 26.938 1 47.69 369 GLN A CA 1
ATOM 3000 C C . GLN A 1 369 ? -22.875 33.781 26.703 1 47.69 369 GLN A C 1
ATOM 3002 O O . GLN A 1 369 ? -23.891 33.125 26.453 1 47.69 369 GLN A O 1
ATOM 3007 N N . SER A 1 370 ? -21.766 33.188 26.797 1 47.97 370 SER A N 1
ATOM 3008 C CA . SER A 1 370 ? -21.625 31.734 26.672 1 47.97 370 SER A CA 1
ATOM 3009 C C . SER A 1 370 ? -22.406 31.016 27.781 1 47.97 370 SER A C 1
ATOM 3011 O O . SER A 1 370 ? -23.016 29.984 27.531 1 47.97 370 SER A O 1
ATOM 3013 N N . LEU A 1 371 ? -22.406 31.547 28.953 1 46.88 371 LEU A N 1
ATOM 3014 C CA . LEU A 1 371 ? -23.219 31.062 30.062 1 46.88 371 LEU A CA 1
ATOM 3015 C C . LEU A 1 371 ? -24.703 31.266 29.797 1 46.88 371 LEU A C 1
ATOM 3017 O O . LEU A 1 371 ? -25.531 30.453 30.188 1 46.88 371 LEU A O 1
ATOM 3021 N N . ARG A 1 372 ? -25.047 32.344 29.125 1 47 372 ARG A N 1
ATOM 3022 C CA . ARG A 1 372 ? -26.453 32.625 28.875 1 47 372 ARG A CA 1
ATOM 3023 C C . ARG A 1 372 ? -27.016 31.656 27.828 1 47 372 ARG A C 1
ATOM 3025 O O . ARG A 1 372 ? -28.172 31.234 27.922 1 47 372 ARG A O 1
ATOM 3032 N N . ILE A 1 373 ? -26.234 31.297 26.859 1 48.75 373 ILE A N 1
ATOM 3033 C CA . ILE A 1 373 ? -26.719 30.375 25.844 1 48.75 373 ILE A CA 1
ATOM 3034 C C . ILE A 1 373 ? -26.812 28.969 26.422 1 48.75 373 ILE A C 1
ATOM 3036 O O . ILE A 1 373 ? -27.766 28.234 26.156 1 48.75 373 ILE A O 1
ATOM 3040 N N . GLU A 1 374 ? -25.938 28.625 27.312 1 49.03 374 GLU A N 1
ATOM 3041 C CA . GLU A 1 374 ? -26.047 27.375 28.047 1 49.03 374 GLU A CA 1
ATOM 3042 C C . GLU A 1 374 ? -27.25 27.406 29 1 49.03 374 GLU A C 1
ATOM 3044 O O . GLU A 1 374 ? -27.969 26.406 29.141 1 49.03 374 GLU A O 1
ATOM 3049 N N . CYS A 1 375 ? -27.484 28.531 29.531 1 46.22 375 CYS A N 1
ATOM 3050 C CA . CYS A 1 375 ? -28.625 28.719 30.422 1 46.22 375 CYS A CA 1
ATOM 3051 C C . CYS A 1 375 ? -29.922 28.766 29.625 1 46.22 375 CYS A C 1
ATOM 3053 O O . CYS A 1 375 ? -30.953 28.266 30.078 1 46.22 375 CYS A O 1
ATOM 3055 N N . ASN A 1 376 ? -29.906 29.375 28.484 1 46.62 376 ASN A N 1
ATOM 3056 C CA . ASN A 1 376 ? -31.141 29.406 27.703 1 46.62 376 ASN A CA 1
ATOM 3057 C C . ASN A 1 376 ? -31.453 28.031 27.109 1 46.62 376 ASN A C 1
ATOM 3059 O O . ASN A 1 376 ? -32.625 27.656 27 1 46.62 376 ASN A O 1
ATOM 3063 N N . THR A 1 377 ? -30.438 27.281 26.781 1 46.66 377 THR A N 1
ATOM 3064 C CA . THR A 1 377 ? -30.656 25.938 26.297 1 46.66 377 THR A CA 1
ATOM 3065 C C . THR A 1 377 ? -31.078 25 27.438 1 46.66 377 THR A C 1
ATOM 3067 O O . THR A 1 377 ? -31.906 24.109 27.234 1 46.66 377 THR A O 1
ATOM 3070 N N . ALA A 1 378 ? -30.609 25.203 28.641 1 48.41 378 ALA A N 1
ATOM 3071 C CA . ALA A 1 378 ? -31.094 24.531 29.844 1 48.41 378 ALA A CA 1
ATOM 3072 C C . ALA A 1 378 ? -32.531 24.938 30.156 1 48.41 378 ALA A C 1
ATOM 3074 O O . ALA A 1 378 ? -33.344 24.109 30.594 1 48.41 378 ALA A O 1
ATOM 3075 N N . ASN A 1 379 ? -32.812 26.156 29.938 1 49.44 379 ASN A N 1
ATOM 3076 C CA . ASN A 1 379 ? -34.188 26.594 30.188 1 49.44 379 ASN A CA 1
ATOM 3077 C C . ASN A 1 379 ? -35.156 26.016 29.172 1 49.44 379 ASN A C 1
ATOM 3079 O O . ASN A 1 379 ? -36.312 25.703 29.516 1 49.44 379 ASN A O 1
ATOM 3083 N N . VAL A 1 380 ? -34.75 25.844 27.984 1 47.25 380 VAL A N 1
ATOM 3084 C CA . VAL A 1 380 ? -35.625 25.188 27.016 1 47.25 380 VAL A CA 1
ATOM 3085 C C . VAL A 1 380 ? -35.781 23.703 27.375 1 47.25 380 VAL A C 1
ATOM 3087 O O . VAL A 1 380 ? -36.875 23.141 27.234 1 47.25 380 VAL A O 1
ATOM 3090 N N . GLU A 1 381 ? -34.875 23.031 27.891 1 48.5 381 GLU A N 1
ATOM 3091 C CA . GLU A 1 381 ? -34.969 21.641 28.312 1 48.5 381 GLU A CA 1
ATOM 3092 C C . GLU A 1 381 ? -35.875 21.5 29.531 1 48.5 381 GLU A C 1
ATOM 3094 O O . GLU A 1 381 ? -36.656 20.547 29.625 1 48.5 381 GLU A O 1
ATOM 3099 N N . ARG A 1 382 ? -35.781 22.406 30.547 1 48.72 382 ARG A N 1
ATOM 3100 C CA . ARG A 1 382 ? -36.688 22.359 31.703 1 48.72 382 ARG A CA 1
ATOM 3101 C C . ARG A 1 382 ? -38.125 22.594 31.281 1 48.72 382 ARG A C 1
ATOM 3103 O O . ARG A 1 382 ? -39.031 21.969 31.844 1 48.72 382 ARG A O 1
ATOM 3110 N N . SER A 1 383 ? -38.25 23.391 30.312 1 45.94 383 SER A N 1
ATOM 3111 C CA . SER A 1 383 ? -39.625 23.609 29.906 1 45.94 383 SER A CA 1
ATOM 3112 C C . SER A 1 383 ? -40.188 22.422 29.125 1 45.94 383 SER A C 1
ATOM 3114 O O . SER A 1 383 ? -41.375 22.094 29.234 1 45.94 383 SER A O 1
ATOM 3116 N N . SER A 1 384 ? -39.375 21.703 28.375 1 41.72 384 SER A N 1
ATOM 3117 C CA . SER A 1 384 ? -39.906 20.562 27.641 1 41.72 384 SER A CA 1
ATOM 3118 C C . SER A 1 384 ? -40.094 19.359 28.562 1 41.72 384 SER A C 1
ATOM 3120 O O . SER A 1 384 ? -40.844 18.438 28.25 1 41.72 384 SER A O 1
ATOM 3122 N N . THR A 1 385 ? -39.281 19.188 29.609 1 38.41 385 THR A N 1
ATOM 3123 C CA . THR A 1 385 ? -39.562 18.109 30.562 1 38.41 385 THR A CA 1
ATOM 3124 C C . THR A 1 385 ? -40.844 18.406 31.359 1 38.41 385 THR A C 1
ATOM 3126 O O . THR A 1 385 ? -41.406 17.516 32 1 38.41 385 THR A O 1
ATOM 3129 N N . CYS A 1 386 ? -41.125 19.688 31.547 1 36.22 386 CYS A N 1
ATOM 3130 C CA . CYS A 1 386 ? -42.344 19.953 32.312 1 36.22 386 CYS A CA 1
ATOM 3131 C C . CYS A 1 386 ? -43.562 19.531 31.547 1 36.22 386 CYS A C 1
ATOM 3133 O O . CYS A 1 386 ? -44.656 19.438 32.094 1 36.22 386 CYS A O 1
ATOM 3135 N N . HIS A 1 387 ? -43.531 19.516 30.203 1 34.69 387 HIS A N 1
ATOM 3136 C CA . HIS A 1 387 ? -44.781 19.125 29.547 1 34.69 387 HIS A CA 1
ATOM 3137 C C . HIS A 1 387 ? -44.812 17.609 29.359 1 34.69 387 HIS A C 1
ATOM 3139 O O . HIS A 1 387 ? -45.781 17.094 28.75 1 34.69 387 HIS A O 1
ATOM 3145 N N . LEU A 1 388 ? -43.75 16.812 29.688 1 28.72 388 LEU A N 1
ATOM 3146 C CA . LEU A 1 388 ? -44.062 15.391 29.734 1 28.72 388 LEU A CA 1
ATOM 3147 C C . LEU A 1 388 ? -44.469 14.961 31.125 1 28.72 388 LEU A C 1
ATOM 3149 O O . LEU A 1 388 ? -43.844 15.336 32.125 1 28.72 388 LEU A O 1
ATOM 3153 N N . MET B 1 1 ? 21.203 -43.344 -24.156 1 24.64 1 MET B N 1
ATOM 3154 C CA . MET B 1 1 ? 20.984 -41.969 -24.609 1 24.64 1 MET B CA 1
ATOM 3155 C C . MET B 1 1 ? 19.766 -41.875 -25.516 1 24.64 1 MET B C 1
ATOM 3157 O O . MET B 1 1 ? 19.891 -41.906 -26.734 1 24.64 1 MET B O 1
ATOM 3161 N N . GLU B 1 2 ? 18.844 -42.812 -25.344 1 29.77 2 GLU B N 1
ATOM 3162 C CA . GLU B 1 2 ? 17.609 -42.75 -26.109 1 29.77 2 GLU B CA 1
ATOM 3163 C C . GLU B 1 2 ? 17.031 -41.344 -26.141 1 29.77 2 GLU B C 1
ATOM 3165 O O . GLU B 1 2 ? 16.656 -40.812 -25.094 1 29.77 2 GLU B O 1
ATOM 3170 N N . THR B 1 3 ? 17.703 -40.469 -26.906 1 34.28 3 THR B N 1
ATOM 3171 C CA . THR B 1 3 ? 17.281 -39.156 -27.359 1 34.28 3 THR B CA 1
ATOM 3172 C C . THR B 1 3 ? 15.781 -39.125 -27.641 1 34.28 3 THR B C 1
ATOM 3174 O O . THR B 1 3 ? 15.297 -39.844 -28.531 1 34.28 3 THR B O 1
ATOM 3177 N N . ASN B 1 4 ? 14.891 -39.344 -26.703 1 39.19 4 ASN B N 1
ATOM 3178 C CA . ASN B 1 4 ? 13.461 -39.188 -26.953 1 39.19 4 ASN B CA 1
ATOM 3179 C C . ASN B 1 4 ? 13.195 -38.219 -28.109 1 39.19 4 ASN B C 1
ATOM 3181 O O . ASN B 1 4 ? 13.445 -37.031 -27.969 1 39.19 4 ASN B O 1
ATOM 3185 N N . MET B 1 5 ? 13.453 -38.562 -29.266 1 42.31 5 MET B N 1
ATOM 3186 C CA . MET B 1 5 ? 13.211 -37.969 -30.562 1 42.31 5 MET B CA 1
ATOM 3187 C C . MET B 1 5 ? 11.883 -37.188 -30.578 1 42.31 5 MET B C 1
ATOM 3189 O O . MET B 1 5 ? 10.812 -37.812 -30.5 1 42.31 5 MET B O 1
ATOM 3193 N N . ARG B 1 6 ? 11.789 -36.062 -30 1 57.41 6 ARG B N 1
ATOM 3194 C CA . ARG B 1 6 ? 10.625 -35.188 -30.125 1 57.41 6 ARG B CA 1
ATOM 3195 C C . ARG B 1 6 ? 10.164 -35.094 -31.578 1 57.41 6 ARG B C 1
ATOM 3197 O O . ARG B 1 6 ? 10.969 -34.812 -32.469 1 57.41 6 ARG B O 1
ATOM 3204 N N . ALA B 1 7 ? 9.148 -35.75 -32 1 60.91 7 ALA B N 1
ATOM 3205 C CA . ALA B 1 7 ? 8.594 -35.75 -33.344 1 60.91 7 ALA B CA 1
ATOM 3206 C C . ALA B 1 7 ? 8.297 -34.312 -33.812 1 60.91 7 ALA B C 1
ATOM 3208 O O . ALA B 1 7 ? 8.422 -34 -35 1 60.91 7 ALA B O 1
ATOM 3209 N N . VAL B 1 8 ? 7.996 -33.5 -32.906 1 65.75 8 VAL B N 1
ATOM 3210 C CA . VAL B 1 8 ? 7.602 -32.125 -33.281 1 65.75 8 VAL B CA 1
ATOM 3211 C C . VAL B 1 8 ? 8.688 -31.141 -32.875 1 65.75 8 VAL B C 1
ATOM 3213 O O . VAL B 1 8 ? 9.211 -31.219 -31.781 1 65.75 8 VAL B O 1
ATOM 3216 N N . LYS B 1 9 ? 9.336 -30.422 -33.812 1 65.56 9 LYS B N 1
ATOM 3217 C CA . LYS B 1 9 ? 10.305 -29.359 -33.594 1 65.56 9 LYS B CA 1
ATOM 3218 C C . LYS B 1 9 ? 9.75 -28.328 -32.594 1 65.56 9 LYS B C 1
ATOM 3220 O O . LYS B 1 9 ? 8.547 -28.062 -32.594 1 65.56 9 LYS B O 1
ATOM 3225 N N . PRO B 1 10 ? 10.625 -27.891 -31.766 1 66.88 10 PRO B N 1
ATOM 3226 C CA . PRO B 1 10 ? 10.172 -26.844 -30.844 1 66.88 10 PRO B CA 1
ATOM 3227 C C . PRO B 1 10 ? 9.594 -25.625 -31.562 1 66.88 10 PRO B C 1
ATOM 3229 O O . PRO B 1 10 ? 10.156 -25.156 -32.562 1 66.88 10 PRO B O 1
ATOM 3232 N N . ILE B 1 11 ? 8.336 -25.312 -31.297 1 63.53 11 ILE B N 1
ATOM 3233 C CA . ILE B 1 11 ? 7.625 -24.203 -31.906 1 63.53 11 ILE B CA 1
ATOM 3234 C C . ILE B 1 11 ? 7.957 -22.891 -31.188 1 63.53 11 ILE B C 1
ATOM 3236 O O . ILE B 1 11 ? 7.488 -22.672 -30.062 1 63.53 11 ILE B O 1
ATOM 3240 N N . GLU B 1 12 ? 8.859 -22.094 -31.703 1 62.34 12 GLU B N 1
ATOM 3241 C CA . GLU B 1 12 ? 9.328 -20.859 -31.078 1 62.34 12 GLU B CA 1
ATOM 3242 C C . GLU B 1 12 ? 8.359 -19.703 -31.359 1 62.34 12 GLU B C 1
ATOM 3244 O O . GLU B 1 12 ? 8.219 -18.797 -30.547 1 62.34 12 GLU B O 1
ATOM 3249 N N . SER B 1 13 ? 7.703 -19.766 -32.562 1 62.97 13 SER B N 1
ATOM 3250 C CA . SER B 1 13 ? 6.816 -18.672 -32.938 1 62.97 13 SER B CA 1
ATOM 3251 C C . SER B 1 13 ? 5.398 -19.156 -33.219 1 62.97 13 SER B C 1
ATOM 3253 O O . SER B 1 13 ? 5.207 -20.203 -33.844 1 62.97 13 SER B O 1
ATOM 3255 N N . MET B 1 14 ? 4.41 -18.516 -32.531 1 65.69 14 MET B N 1
ATOM 3256 C CA . MET B 1 14 ? 3.01 -18.891 -32.688 1 65.69 14 MET B CA 1
ATOM 3257 C C . MET B 1 14 ? 2.381 -18.156 -33.875 1 65.69 14 MET B C 1
ATOM 3259 O O . MET B 1 14 ? 1.16 -18.188 -34.031 1 65.69 14 MET B O 1
ATOM 3263 N N . SER B 1 15 ? 3.154 -17.516 -34.656 1 64.06 15 SER B N 1
ATOM 3264 C CA . SER B 1 15 ? 2.592 -16.672 -35.688 1 64.06 15 SER B CA 1
ATOM 3265 C C . SER B 1 15 ? 1.835 -17.5 -36.719 1 64.06 15 SER B C 1
ATOM 3267 O O . SER B 1 15 ? 0.86 -17.031 -37.312 1 64.06 15 SER B O 1
ATOM 3269 N N . GLU B 1 16 ? 2.221 -18.719 -36.906 1 66.94 16 GLU B N 1
ATOM 3270 C CA . GLU B 1 16 ? 1.584 -19.5 -37.969 1 66.94 16 GLU B CA 1
ATOM 3271 C C . GLU B 1 16 ? 0.527 -20.438 -37.375 1 66.94 16 GLU B C 1
ATOM 3273 O O . GLU B 1 16 ? -0.013 -21.281 -38.125 1 66.94 16 GLU B O 1
ATOM 3278 N N . CYS B 1 17 ? 0.234 -20.156 -36.125 1 76.25 17 CYS B N 1
ATOM 3279 C CA . CYS B 1 17 ? -0.711 -21.078 -35.531 1 76.25 17 CYS B CA 1
ATOM 3280 C C . CYS B 1 17 ? -2.104 -20.469 -35.438 1 76.25 17 CYS B C 1
ATOM 3282 O O . CYS B 1 17 ? -2.248 -19.25 -35.406 1 76.25 17 CYS B O 1
ATOM 3284 N N . ILE B 1 18 ? -3.082 -21.281 -35.688 1 76.06 18 ILE B N 1
ATOM 3285 C CA . ILE B 1 18 ? -4.473 -20.859 -35.594 1 76.06 18 ILE B CA 1
ATOM 3286 C C . ILE B 1 18 ? -4.98 -21.031 -34.156 1 76.06 18 ILE B C 1
ATOM 3288 O O . ILE B 1 18 ? -4.77 -22.078 -33.531 1 76.06 18 ILE B O 1
ATOM 3292 N N . HIS B 1 19 ? -5.465 -20 -33.625 1 78.12 19 HIS B N 1
ATOM 3293 C CA . HIS B 1 19 ? -6.016 -20.016 -32.281 1 78.12 19 HIS B CA 1
ATOM 3294 C C . HIS B 1 19 ? -7.34 -20.781 -32.25 1 78.12 19 HIS B C 1
ATOM 3296 O O . HIS B 1 19 ? -8.242 -20.5 -33.031 1 78.12 19 HIS B O 1
ATOM 3302 N N . LEU B 1 20 ? -7.512 -21.812 -31.484 1 72.88 20 LEU B N 1
ATOM 3303 C CA . LEU B 1 20 ? -8.75 -22.578 -31.312 1 72.88 20 LEU B CA 1
ATOM 3304 C C . LEU B 1 20 ? -9.562 -22.016 -30.141 1 72.88 20 LEU B C 1
ATOM 3306 O O . LEU B 1 20 ? -10.203 -20.969 -30.266 1 72.88 20 LEU B O 1
ATOM 3310 N N . LYS B 1 21 ? -9.391 -22.594 -28.953 1 69.12 21 LYS B N 1
ATOM 3311 C CA . LYS B 1 21 ? -10.078 -22.141 -27.75 1 69.12 21 LYS B CA 1
ATOM 3312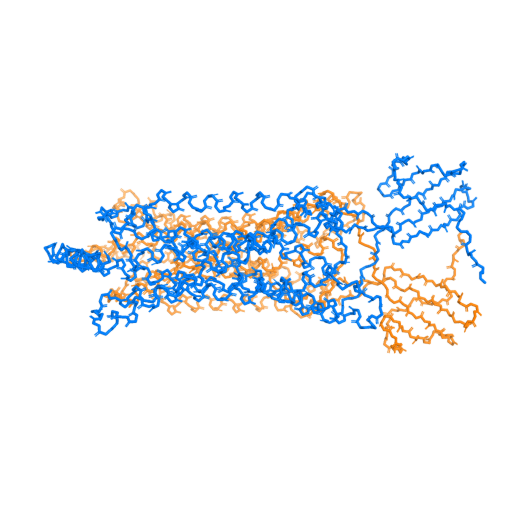 C C . LYS B 1 21 ? -9.117 -22.031 -26.562 1 69.12 21 LYS B C 1
ATOM 3314 O O . LYS B 1 21 ? -8.242 -22.875 -26.391 1 69.12 21 LYS B O 1
ATOM 3319 N N . ASP B 1 22 ? -9.305 -20.969 -25.828 1 65.94 22 ASP B N 1
ATOM 3320 C CA . ASP B 1 22 ? -8.492 -20.75 -24.641 1 65.94 22 ASP B CA 1
ATOM 3321 C C . ASP B 1 22 ? -7.008 -20.719 -24.984 1 65.94 22 ASP B C 1
ATOM 3323 O O . ASP B 1 22 ? -6.57 -19.906 -25.797 1 65.94 22 ASP B O 1
ATOM 3327 N N . HIS B 1 23 ? -6.191 -21.578 -24.609 1 68.75 23 HIS B N 1
ATOM 3328 C CA . HIS B 1 23 ? -4.758 -21.594 -24.875 1 68.75 23 HIS B CA 1
ATOM 3329 C C . HIS B 1 23 ? -4.367 -22.734 -25.797 1 68.75 23 HIS B C 1
ATOM 3331 O O . HIS B 1 23 ? -3.234 -23.219 -25.75 1 68.75 23 HIS B O 1
ATOM 3337 N N . ARG B 1 24 ? -5.352 -23.094 -26.672 1 74.38 24 ARG B N 1
ATOM 3338 C CA . ARG B 1 24 ? -5.113 -24.188 -27.625 1 74.38 24 ARG B CA 1
ATOM 3339 C C . ARG B 1 24 ? -4.949 -23.641 -29.047 1 74.38 24 ARG B C 1
ATOM 3341 O O . ARG B 1 24 ? -5.699 -22.766 -29.469 1 74.38 24 ARG B O 1
ATOM 3348 N N . TYR B 1 25 ? -3.834 -24 -29.547 1 76.88 25 TYR B N 1
ATOM 3349 C CA . TYR B 1 25 ? -3.539 -23.594 -30.922 1 76.88 25 TYR B CA 1
ATOM 3350 C C . TYR B 1 25 ? -3.316 -24.797 -31.828 1 76.88 25 TYR B C 1
ATOM 3352 O O . TYR B 1 25 ? -2.953 -25.875 -31.344 1 76.88 25 TYR B O 1
ATOM 3360 N N . SER B 1 26 ? -3.797 -24.672 -32.969 1 79.12 26 SER B N 1
ATOM 3361 C CA . SER B 1 26 ? -3.512 -25.688 -34 1 79.12 26 SER B CA 1
ATOM 3362 C C . SER B 1 26 ? -2.469 -25.203 -35 1 79.12 26 SER B C 1
ATOM 3364 O O . SER B 1 26 ? -2.604 -24.109 -35.562 1 79.12 26 SER B O 1
ATOM 3366 N N . CYS B 1 27 ? -1.312 -25.828 -34.906 1 75.81 27 CYS B N 1
ATOM 3367 C CA . CYS B 1 27 ? -0.236 -25.453 -35.812 1 75.81 27 CYS B CA 1
ATOM 3368 C C . CYS B 1 27 ? 0.088 -26.578 -36.781 1 75.81 27 CYS B C 1
ATOM 3370 O O . CYS B 1 27 ? -0.226 -27.734 -36.5 1 75.81 27 CYS B O 1
ATOM 3372 N N . MET B 1 28 ? 0.521 -26.141 -38 1 73.94 28 MET B N 1
ATOM 3373 C CA . MET B 1 28 ? 0.988 -27.109 -38.969 1 73.94 28 MET B CA 1
ATOM 3374 C C . MET B 1 28 ? 2.504 -27.281 -38.906 1 73.94 28 MET B C 1
ATOM 3376 O O . MET B 1 28 ? 3.236 -26.281 -38.938 1 73.94 28 MET B O 1
ATOM 3380 N N . ASN B 1 29 ? 2.938 -28.375 -38.281 1 69.75 29 ASN B N 1
ATOM 3381 C CA . ASN B 1 29 ? 4.367 -28.688 -38.281 1 69.75 29 ASN B CA 1
ATOM 3382 C C . ASN B 1 29 ? 4.738 -29.688 -39.375 1 69.75 29 ASN B C 1
ATOM 3384 O O . ASN B 1 29 ? 4.598 -30.891 -39.156 1 69.75 29 ASN B O 1
ATOM 3388 N N . ASN B 1 30 ? 5.613 -29.344 -40.312 1 65.12 30 ASN B N 1
ATOM 3389 C CA . ASN B 1 30 ? 6.137 -30.172 -41.406 1 65.12 30 ASN B CA 1
ATOM 3390 C C . ASN B 1 30 ? 5.102 -31.188 -41.875 1 65.12 30 ASN B C 1
ATOM 3392 O O . ASN B 1 30 ? 5.367 -32.406 -41.875 1 65.12 30 ASN B O 1
ATOM 3396 N N . SER B 1 31 ? 3.822 -30.891 -42 1 66 31 SER B N 1
ATOM 3397 C CA . SER B 1 31 ? 2.773 -31.672 -42.656 1 66 31 SER B CA 1
ATOM 3398 C C . SER B 1 31 ? 1.875 -32.344 -41.594 1 66 31 SER B C 1
ATOM 3400 O O . SER B 1 31 ? 0.939 -33.062 -41.969 1 66 31 SER B O 1
ATOM 3402 N N . ILE B 1 32 ? 2.27 -32.219 -40.344 1 70.25 32 ILE B N 1
ATOM 3403 C CA . ILE B 1 32 ? 1.415 -32.812 -39.344 1 70.25 32 ILE B CA 1
ATOM 3404 C C . ILE B 1 32 ? 0.717 -31.719 -38.531 1 70.25 32 ILE B C 1
ATOM 3406 O O . ILE B 1 32 ? 1.335 -30.719 -38.188 1 70.25 32 ILE B O 1
ATOM 3410 N N . GLU B 1 33 ? -0.569 -31.906 -38.469 1 75.56 33 GLU B N 1
ATOM 3411 C CA . GLU B 1 33 ? -1.34 -30.984 -37.656 1 75.56 33 GLU B CA 1
ATOM 3412 C C . GLU B 1 33 ? -1.1 -31.25 -36.156 1 75.56 33 GLU B C 1
ATOM 3414 O O . GLU B 1 33 ? -1.186 -32.375 -35.719 1 75.56 33 GLU B O 1
ATOM 3419 N N . ILE B 1 34 ? -0.553 -30.234 -35.594 1 77.75 34 ILE B N 1
ATOM 3420 C CA . ILE B 1 34 ? -0.257 -30.375 -34.156 1 77.75 34 ILE B CA 1
ATOM 3421 C C . ILE B 1 34 ? -1.135 -29.438 -33.344 1 77.75 34 ILE B C 1
ATOM 3423 O O . ILE B 1 34 ? -1.383 -28.297 -33.75 1 77.75 34 ILE B O 1
ATOM 3427 N N . ASN B 1 35 ? -1.742 -29.984 -32.281 1 79.44 35 ASN B N 1
ATOM 3428 C CA . ASN B 1 35 ? -2.441 -29.156 -31.281 1 79.44 35 ASN B CA 1
ATOM 3429 C C . ASN B 1 35 ? -1.504 -28.719 -30.156 1 79.44 35 ASN B C 1
ATOM 3431 O O . ASN B 1 35 ? -0.851 -29.531 -29.531 1 79.44 35 ASN B O 1
ATOM 3435 N N . ILE B 1 36 ? -1.405 -27.453 -30.125 1 76.94 36 ILE B N 1
ATOM 3436 C CA . ILE B 1 36 ? -0.494 -26.906 -29.125 1 76.94 36 ILE B CA 1
ATOM 3437 C C . ILE B 1 36 ? -1.29 -26.359 -27.938 1 76.94 36 ILE B C 1
ATOM 3439 O O . ILE B 1 36 ? -2.287 -25.656 -28.125 1 76.94 36 ILE B O 1
ATOM 3443 N N . LEU B 1 37 ? -0.96 -26.828 -26.766 1 78.81 37 LEU B N 1
ATOM 3444 C CA . LEU B 1 37 ? -1.485 -26.281 -25.516 1 78.81 37 LEU B CA 1
ATOM 3445 C C . LEU B 1 37 ? -0.392 -25.562 -24.734 1 78.81 37 LEU B C 1
ATOM 3447 O O . LEU B 1 37 ? 0.635 -26.156 -24.406 1 78.81 37 LEU B O 1
ATOM 3451 N N . ASN B 1 38 ? -0.583 -24.25 -24.609 1 76.44 38 ASN B N 1
ATOM 3452 C CA . ASN B 1 38 ? 0.356 -23.469 -23.812 1 76.44 38 ASN B CA 1
ATOM 3453 C C . ASN B 1 38 ? -0.028 -23.453 -22.344 1 76.44 38 ASN B C 1
ATOM 3455 O O . ASN B 1 38 ? -1.172 -23.156 -22 1 76.44 38 ASN B O 1
ATOM 3459 N N . ILE B 1 39 ? 0.97 -23.922 -21.469 1 77.44 39 ILE B N 1
ATOM 3460 C CA . ILE B 1 39 ? 0.715 -23.891 -20.031 1 77.44 39 ILE B CA 1
ATOM 3461 C C . ILE B 1 39 ? 1.866 -23.188 -19.312 1 77.44 39 ILE B C 1
ATOM 3463 O O . ILE B 1 39 ? 2.998 -23.188 -19.797 1 77.44 39 ILE B O 1
ATOM 3467 N N . TYR B 1 40 ? 1.547 -22.578 -18.219 1 78.25 40 TYR B N 1
ATOM 3468 C CA . TYR B 1 40 ? 2.566 -21.984 -17.359 1 78.25 40 TYR B CA 1
ATOM 3469 C C . TYR B 1 40 ? 3.258 -23.047 -16.516 1 78.25 40 TYR B C 1
ATOM 3471 O O . TYR B 1 40 ? 2.67 -24.078 -16.203 1 78.25 40 TYR B O 1
ATOM 3479 N N . PRO B 1 41 ? 4.488 -22.75 -16.25 1 77.94 41 PRO B N 1
ATOM 3480 C CA . PRO B 1 41 ? 5.156 -23.688 -15.344 1 77.94 41 PRO B CA 1
ATOM 3481 C C . PRO B 1 41 ? 4.582 -23.656 -13.93 1 77.94 41 PRO B C 1
ATOM 3483 O O . PRO B 1 41 ? 3.852 -22.734 -13.578 1 77.94 41 PRO B O 1
ATOM 3486 N N . HIS B 1 42 ? 4.895 -24.703 -13.242 1 76.75 42 HIS B N 1
ATOM 3487 C CA . HIS B 1 42 ? 4.48 -24.766 -11.844 1 76.75 42 HIS B CA 1
ATOM 3488 C C . HIS B 1 42 ? 5.219 -23.734 -11.008 1 76.75 42 HIS B C 1
ATOM 3490 O O . HIS B 1 42 ? 6.363 -23.391 -11.312 1 76.75 42 HIS B O 1
ATOM 3496 N N . ILE B 1 43 ? 4.52 -23.219 -10.047 1 76.56 43 ILE B N 1
ATOM 3497 C CA . ILE B 1 43 ? 5.145 -22.266 -9.133 1 76.56 43 ILE B CA 1
ATOM 3498 C C . ILE B 1 43 ? 6.168 -23 -8.258 1 76.56 43 ILE B C 1
ATOM 3500 O O . ILE B 1 43 ? 5.875 -24.047 -7.688 1 76.56 43 ILE B O 1
ATOM 3504 N N . PRO B 1 44 ? 7.34 -22.406 -8.352 1 70 44 PRO B N 1
ATOM 3505 C CA . PRO B 1 44 ? 8.359 -23.047 -7.527 1 70 44 PRO B CA 1
ATOM 3506 C C . PRO B 1 44 ? 8.062 -22.938 -6.031 1 70 44 PRO B C 1
ATOM 3508 O O . PRO B 1 44 ? 7.344 -22.031 -5.605 1 70 44 PRO B O 1
ATOM 3511 N N . GLU B 1 45 ? 8.445 -23.922 -5.328 1 68.81 45 GLU B N 1
ATOM 3512 C CA . GLU B 1 45 ? 8.266 -23.859 -3.879 1 68.81 45 GLU B CA 1
ATOM 3513 C C . GLU B 1 45 ? 9 -22.672 -3.273 1 68.81 45 GLU B C 1
ATOM 3515 O O . GLU B 1 45 ? 10.133 -22.375 -3.658 1 68.81 45 GLU B O 1
ATOM 3520 N N . MET B 1 46 ? 8.305 -22.016 -2.537 1 69.25 46 MET B N 1
ATOM 3521 C CA . MET B 1 46 ? 8.875 -20.828 -1.904 1 69.25 46 MET B CA 1
ATOM 3522 C C . MET B 1 46 ? 9.938 -21.203 -0.879 1 69.25 46 MET B C 1
ATOM 3524 O O . MET B 1 46 ? 9.641 -21.922 0.086 1 69.25 46 MET B O 1
ATOM 3528 N N . LYS B 1 47 ? 11.219 -20.875 -1.241 1 71.38 47 LYS B N 1
ATOM 3529 C CA . LYS B 1 47 ? 12.297 -21.047 -0.274 1 71.38 47 LYS B CA 1
ATOM 3530 C C . LYS B 1 47 ? 12.227 -20 0.831 1 71.38 47 LYS B C 1
ATOM 3532 O O . LYS B 1 47 ? 11.75 -18.891 0.605 1 71.38 47 LYS B O 1
ATOM 3537 N N . SER B 1 48 ? 12.586 -20.391 1.973 1 74.19 48 SER B N 1
ATOM 3538 C CA . SER B 1 48 ? 12.508 -19.547 3.164 1 74.19 48 SER B CA 1
ATOM 3539 C C . SER B 1 48 ? 13.211 -18.219 2.945 1 74.19 48 SER B C 1
ATOM 3541 O O . SER B 1 48 ? 12.734 -17.172 3.408 1 74.19 48 SER B O 1
ATOM 3543 N N . ARG B 1 49 ? 14.289 -18.219 2.174 1 77.06 49 ARG B N 1
ATOM 3544 C CA . ARG B 1 49 ? 15.039 -17 1.957 1 77.06 49 ARG B CA 1
ATOM 3545 C C . ARG B 1 49 ? 14.227 -15.984 1.154 1 77.06 49 ARG B C 1
ATOM 3547 O O . ARG B 1 49 ? 14.273 -14.789 1.424 1 77.06 49 ARG B O 1
ATOM 3554 N N . PHE B 1 50 ? 13.352 -16.5 0.357 1 79.56 50 PHE B N 1
ATOM 3555 C CA . PHE B 1 50 ? 12.539 -15.602 -0.47 1 79.56 50 PHE B CA 1
ATOM 3556 C C . PHE B 1 50 ? 11.367 -15.047 0.322 1 79.56 50 PHE B C 1
ATOM 3558 O O . PHE B 1 50 ? 10.883 -13.953 0.041 1 79.56 50 PHE B O 1
ATOM 3565 N N . LEU B 1 51 ? 11.078 -15.789 1.362 1 81.69 51 LEU B N 1
ATOM 3566 C CA . LEU B 1 51 ? 10 -15.312 2.223 1 81.69 51 LEU B CA 1
ATOM 3567 C C . LEU B 1 51 ? 10.43 -14.07 2.996 1 81.69 51 LEU B C 1
ATOM 3569 O O . LEU B 1 51 ? 9.625 -13.172 3.234 1 81.69 51 LEU B O 1
ATOM 3573 N N . ILE B 1 52 ? 11.695 -14.008 3.305 1 85.06 52 ILE B N 1
ATOM 3574 C CA . ILE B 1 52 ? 12.234 -12.859 4.016 1 85.06 52 ILE B CA 1
ATOM 3575 C C . ILE B 1 52 ? 12.172 -11.625 3.119 1 85.06 52 ILE B C 1
ATOM 3577 O O . ILE B 1 52 ? 11.742 -10.555 3.553 1 85.06 52 ILE B O 1
ATOM 3581 N N . ASN B 1 53 ? 12.57 -11.805 1.901 1 88.44 53 ASN B N 1
ATOM 3582 C CA . ASN B 1 53 ? 12.531 -10.688 0.968 1 88.44 53 ASN B CA 1
ATOM 3583 C C . ASN B 1 53 ? 11.109 -10.203 0.725 1 88.44 53 ASN B C 1
ATOM 3585 O O . ASN B 1 53 ? 10.859 -8.992 0.674 1 88.44 53 ASN B O 1
ATOM 3589 N N . ILE B 1 54 ? 10.242 -11.141 0.668 1 88.75 54 ILE B N 1
ATOM 3590 C CA . ILE B 1 54 ? 8.844 -10.797 0.428 1 88.75 54 ILE B CA 1
ATOM 3591 C C . ILE B 1 54 ? 8.297 -9.992 1.608 1 88.75 54 ILE B C 1
ATOM 3593 O O . ILE B 1 54 ? 7.621 -8.984 1.419 1 88.75 54 ILE B O 1
ATOM 3597 N N . THR B 1 55 ? 8.648 -10.367 2.777 1 87.94 55 THR B N 1
ATOM 3598 C CA . THR B 1 55 ? 8.172 -9.695 3.982 1 87.94 55 THR B CA 1
ATOM 3599 C C . THR B 1 55 ? 8.766 -8.297 4.09 1 87.94 55 THR B C 1
ATOM 3601 O O . THR B 1 55 ? 8.047 -7.336 4.371 1 87.94 55 THR B O 1
ATOM 3604 N N . ILE B 1 56 ? 10.008 -8.18 3.789 1 91.94 56 ILE B N 1
ATOM 3605 C CA . ILE B 1 56 ? 10.68 -6.887 3.879 1 91.94 56 ILE B CA 1
ATOM 3606 C C . ILE B 1 56 ? 10.117 -5.934 2.826 1 91.94 56 ILE B C 1
ATOM 3608 O O . ILE B 1 56 ? 9.82 -4.773 3.125 1 91.94 56 ILE B O 1
ATOM 3612 N N . TYR B 1 57 ? 9.93 -6.453 1.647 1 93.88 57 TYR B N 1
ATOM 3613 C CA . TYR B 1 57 ? 9.414 -5.625 0.563 1 93.88 57 TYR B CA 1
ATOM 3614 C C . TYR B 1 57 ? 7.984 -5.18 0.85 1 93.88 57 TYR B C 1
ATOM 3616 O O . TYR B 1 57 ? 7.621 -4.031 0.591 1 93.88 57 TYR B O 1
ATOM 3624 N N . SER B 1 58 ? 7.219 -6.035 1.447 1 92 58 SER B N 1
ATOM 3625 C CA . SER B 1 58 ? 5.852 -5.676 1.804 1 92 58 SER B CA 1
ATOM 3626 C C . SER B 1 58 ? 5.824 -4.609 2.891 1 92 58 SER B C 1
ATOM 3628 O O . SER B 1 58 ? 5.047 -3.654 2.811 1 92 58 SER B O 1
ATOM 3630 N N . PHE B 1 59 ? 6.676 -4.805 3.824 1 94.06 59 PHE B N 1
ATOM 3631 C CA . PHE B 1 59 ? 6.773 -3.836 4.91 1 94.06 59 PHE B CA 1
ATOM 3632 C C . PHE B 1 59 ? 7.219 -2.477 4.383 1 94.06 59 PHE B C 1
ATOM 3634 O O . PHE B 1 59 ? 6.648 -1.446 4.746 1 94.06 59 PHE B O 1
ATOM 3641 N N . CYS B 1 60 ? 8.203 -2.471 3.512 1 95.62 60 CYS B N 1
ATOM 3642 C CA . CYS B 1 60 ? 8.703 -1.231 2.926 1 95.62 60 CYS B CA 1
ATOM 3643 C C . CYS B 1 60 ? 7.617 -0.538 2.109 1 95.62 60 CYS B C 1
ATOM 3645 O O . CYS B 1 60 ? 7.5 0.688 2.141 1 95.62 60 CYS B O 1
ATOM 3647 N N . PHE B 1 61 ? 6.848 -1.299 1.479 1 96.12 61 PHE B N 1
ATOM 3648 C CA . PHE B 1 61 ? 5.785 -0.748 0.646 1 96.12 61 PHE B CA 1
ATOM 3649 C C . PHE B 1 61 ? 4.746 -0.031 1.5 1 96.12 61 PHE B C 1
ATOM 3651 O O . PHE B 1 61 ? 4.414 1.127 1.24 1 96.12 61 PHE B O 1
ATOM 3658 N N . ILE B 1 62 ? 4.297 -0.603 2.537 1 93.25 62 ILE B N 1
ATOM 3659 C CA . ILE B 1 62 ? 3.238 -0.068 3.387 1 93.25 62 ILE B CA 1
ATOM 3660 C C . ILE B 1 62 ? 3.764 1.134 4.168 1 93.25 62 ILE B C 1
ATOM 3662 O O . ILE B 1 62 ? 3.164 2.211 4.141 1 93.25 62 ILE B O 1
ATOM 3666 N N . LEU B 1 63 ? 4.871 0.919 4.77 1 94.69 63 LEU B N 1
ATOM 3667 C CA . LEU B 1 63 ? 5.449 1.973 5.598 1 94.69 63 LEU B CA 1
ATOM 3668 C C . LEU B 1 63 ? 5.812 3.189 4.754 1 94.69 63 LEU B C 1
ATOM 3670 O O . LEU B 1 63 ? 5.586 4.328 5.168 1 94.69 63 LEU B O 1
ATOM 3674 N N . GLY B 1 64 ? 6.398 2.91 3.602 1 96.69 64 GLY B N 1
ATOM 3675 C CA . GLY B 1 64 ? 6.828 3.996 2.734 1 96.69 64 GLY B CA 1
ATOM 3676 C C . GLY B 1 64 ? 5.672 4.805 2.174 1 96.69 64 GLY B C 1
ATOM 3677 O O . GLY B 1 64 ? 5.723 6.035 2.15 1 96.69 64 GLY B O 1
ATOM 3678 N N . ILE B 1 65 ? 4.672 4.125 1.754 1 94.75 65 ILE B N 1
ATOM 3679 C CA . ILE B 1 65 ? 3.525 4.816 1.173 1 94.75 65 ILE B CA 1
ATOM 3680 C C . ILE B 1 65 ? 2.809 5.625 2.252 1 94.75 65 ILE B C 1
ATOM 3682 O O . ILE B 1 65 ? 2.461 6.789 2.035 1 94.75 65 ILE B O 1
ATOM 3686 N N . CYS B 1 66 ? 2.654 5.062 3.398 1 93.81 66 CYS B N 1
ATOM 3687 C CA . CYS B 1 66 ? 2.023 5.758 4.516 1 93.81 66 CYS B CA 1
ATOM 3688 C C . CYS B 1 66 ? 2.859 6.957 4.949 1 93.81 66 CYS B C 1
ATOM 3690 O O . CYS B 1 66 ? 2.334 8.062 5.113 1 93.81 66 CYS B O 1
ATOM 3692 N N . GLY B 1 67 ? 4.117 6.699 5.09 1 95.31 67 GLY B N 1
ATOM 3693 C CA . GLY B 1 67 ? 5.008 7.75 5.566 1 95.31 67 GLY B CA 1
ATOM 3694 C C . GLY B 1 67 ? 5.105 8.922 4.613 1 95.31 67 GLY B C 1
ATOM 3695 O O . GLY B 1 67 ? 4.938 10.078 5.02 1 95.31 67 GLY B O 1
ATOM 3696 N N . ASN B 1 68 ? 5.316 8.648 3.373 1 96.5 68 ASN B N 1
ATOM 3697 C CA . ASN B 1 68 ? 5.441 9.719 2.391 1 96.5 68 ASN B CA 1
ATOM 3698 C C . ASN B 1 68 ? 4.121 10.461 2.199 1 96.5 68 ASN B C 1
ATOM 3700 O O . ASN B 1 68 ? 4.113 11.68 1.998 1 96.5 68 ASN B O 1
ATOM 3704 N N . SER B 1 69 ? 3.053 9.758 2.328 1 94.75 69 SER B N 1
ATOM 3705 C CA . SER B 1 69 ? 1.748 10.398 2.246 1 94.75 69 SER B CA 1
ATOM 3706 C C . SER B 1 69 ? 1.524 11.344 3.426 1 94.75 69 SER B C 1
ATOM 3708 O O . SER B 1 69 ? 0.97 12.43 3.26 1 94.75 69 SER B O 1
ATOM 3710 N N . SER B 1 70 ? 1.936 10.961 4.535 1 94.25 70 SER B N 1
ATOM 3711 C CA . SER B 1 70 ? 1.803 11.781 5.734 1 94.25 70 SER B CA 1
ATOM 3712 C C . SER B 1 70 ? 2.59 13.086 5.605 1 94.25 70 SER B C 1
ATOM 3714 O O . SER B 1 70 ? 2.078 14.156 5.922 1 94.25 70 SER B O 1
ATOM 3716 N N . ILE B 1 71 ? 3.781 12.961 5.066 1 95 71 ILE B N 1
ATOM 3717 C CA . ILE B 1 71 ? 4.621 14.148 4.934 1 95 71 ILE B CA 1
ATOM 3718 C C . ILE B 1 71 ? 4.023 15.086 3.883 1 95 71 ILE B C 1
ATOM 3720 O O . ILE B 1 71 ? 3.996 16.297 4.074 1 95 71 ILE B O 1
ATOM 3724 N N . LEU B 1 72 ? 3.527 14.531 2.861 1 94.81 72 LEU B N 1
ATOM 3725 C CA . LEU B 1 72 ? 2.885 15.344 1.833 1 94.81 72 LEU B CA 1
ATOM 3726 C C . LEU B 1 72 ? 1.688 16.094 2.402 1 94.81 72 LEU B C 1
ATOM 3728 O O . LEU B 1 72 ? 1.475 17.266 2.078 1 94.81 72 LEU B O 1
ATOM 3732 N N . THR B 1 73 ? 0.995 15.469 3.279 1 92.81 73 THR B N 1
ATOM 3733 C CA . THR B 1 73 ? -0.173 16.078 3.898 1 92.81 73 THR B CA 1
ATOM 3734 C C . THR B 1 73 ? 0.244 17.203 4.84 1 92.81 73 THR B C 1
ATOM 3736 O O . THR B 1 73 ? -0.376 18.266 4.855 1 92.81 73 THR B O 1
ATOM 3739 N N . ILE B 1 74 ? 1.27 16.984 5.547 1 91.62 74 ILE B N 1
ATOM 3740 C CA . ILE B 1 74 ? 1.771 18 6.469 1 91.62 74 ILE B CA 1
ATOM 3741 C C . ILE B 1 74 ? 2.219 19.234 5.691 1 91.62 74 ILE B C 1
ATOM 3743 O O . ILE B 1 74 ? 1.878 20.359 6.055 1 91.62 74 ILE B O 1
ATOM 3747 N N . ILE B 1 75 ? 2.92 18.984 4.625 1 91.44 75 ILE B N 1
ATOM 3748 C CA . ILE B 1 75 ? 3.443 20.094 3.844 1 91.44 75 ILE B CA 1
ATOM 3749 C C . ILE B 1 75 ? 2.293 20.828 3.164 1 91.44 75 ILE B C 1
ATOM 3751 O O . ILE B 1 75 ? 2.297 22.062 3.084 1 91.44 75 ILE B O 1
ATOM 3755 N N . LYS B 1 76 ? 1.345 20.094 2.736 1 89.88 76 LYS B N 1
ATOM 3756 C CA . LYS B 1 76 ? 0.177 20.719 2.117 1 89.88 76 LYS B CA 1
ATOM 3757 C C . LYS B 1 76 ? -0.559 21.625 3.107 1 89.88 76 LYS B C 1
ATOM 3759 O O . LYS B 1 76 ? -1.02 22.703 2.748 1 89.88 76 LYS B O 1
ATOM 3764 N N . SER B 1 77 ? -0.625 21.203 4.305 1 86.06 77 SER B N 1
ATOM 3765 C CA . SER B 1 77 ? -1.285 21.984 5.344 1 86.06 77 SER B CA 1
ATOM 3766 C C . SER B 1 77 ? -0.529 23.281 5.629 1 86.06 77 SER B C 1
ATOM 3768 O O . SER B 1 77 ? -1.14 24.328 5.82 1 86.06 77 SER B O 1
ATOM 3770 N N . ILE B 1 78 ? 0.72 23.188 5.535 1 83.88 78 ILE B N 1
ATOM 3771 C CA . ILE B 1 78 ? 1.556 24.359 5.816 1 83.88 78 ILE B CA 1
ATOM 3772 C C . ILE B 1 78 ? 1.452 25.359 4.672 1 83.88 78 ILE B C 1
ATOM 3774 O O . ILE B 1 78 ? 1.338 26.562 4.902 1 83.88 78 ILE B O 1
ATOM 3778 N N . ILE B 1 79 ? 1.47 24.875 3.518 1 83.88 79 ILE B N 1
ATOM 3779 C CA . ILE B 1 79 ? 1.388 25.734 2.34 1 83.88 79 ILE B CA 1
ATOM 3780 C C . ILE B 1 79 ? 0.03 26.438 2.303 1 83.88 79 ILE B C 1
ATOM 3782 O O . ILE B 1 79 ? -0.059 27.609 1.949 1 83.88 79 ILE B O 1
ATOM 3786 N N . SER B 1 80 ? -0.977 25.75 2.707 1 81.31 80 SER B N 1
ATOM 3787 C CA . SER B 1 80 ? -2.322 26.312 2.709 1 81.31 80 SER B CA 1
ATOM 3788 C C . SER B 1 80 ? -2.459 27.422 3.75 1 81.31 80 SER B C 1
ATOM 3790 O O . SER B 1 80 ? -3.115 28.438 3.504 1 81.31 80 SER B O 1
ATOM 3792 N N . LYS B 1 81 ? -1.825 27.359 4.82 1 75.56 81 LYS B N 1
ATOM 3793 C CA . LYS B 1 81 ? -1.852 28.375 5.871 1 75.56 81 LYS B CA 1
ATOM 3794 C C . LYS B 1 81 ? -1.026 29.594 5.477 1 75.56 81 LYS B C 1
ATOM 3796 O O . LYS B 1 81 ? -1.342 30.719 5.879 1 75.56 81 LYS B O 1
ATOM 3801 N N . ARG B 1 82 ? -0.02 29.344 4.754 1 70.88 82 ARG B N 1
ATOM 3802 C CA . ARG B 1 82 ? 0.843 30.438 4.301 1 70.88 82 ARG B CA 1
ATOM 3803 C C . ARG B 1 82 ? 0.13 31.312 3.277 1 70.88 82 ARG B C 1
ATOM 3805 O O . ARG B 1 82 ? 0.373 32.531 3.209 1 70.88 82 ARG B O 1
ATOM 3812 N N . HIS B 1 83 ? -0.641 30.734 2.438 1 63.19 83 HIS B N 1
ATOM 3813 C CA . HIS B 1 83 ? -1.379 31.484 1.427 1 63.19 83 HIS B CA 1
ATOM 3814 C C . HIS B 1 83 ? -2.369 32.438 2.07 1 63.19 83 HIS B C 1
ATOM 3816 O O . HIS B 1 83 ? -2.643 33.5 1.526 1 63.19 83 HIS B O 1
ATOM 3822 N N . SER B 1 84 ? -2.873 32.125 3.25 1 56.03 84 SER B N 1
ATOM 3823 C CA . SER B 1 84 ? -3.859 32.969 3.916 1 56.03 84 SER B CA 1
ATOM 3824 C C . SER B 1 84 ? -3.195 34.156 4.625 1 56.03 84 SER B C 1
ATOM 3826 O O . SER B 1 84 ? -3.801 35.219 4.777 1 56.03 84 SER B O 1
ATOM 3828 N N . GLY B 1 85 ? -1.919 34.031 5.035 1 53.22 85 GLY B N 1
ATOM 3829 C CA . GLY B 1 85 ? -1.27 35.125 5.754 1 53.22 85 GLY B CA 1
ATOM 3830 C C . GLY B 1 85 ? -0.419 36 4.859 1 53.22 85 GLY B C 1
ATOM 3831 O O . GLY B 1 85 ? 0.154 35.531 3.875 1 53.22 85 GLY B O 1
ATOM 3832 N N . ARG B 1 86 ? -0.691 37.344 4.57 1 49.88 86 ARG B N 1
ATOM 3833 C CA . ARG B 1 86 ? 0.022 38.406 3.865 1 49.88 86 ARG B CA 1
ATOM 3834 C C . ARG B 1 86 ? 1.502 38.406 4.23 1 49.88 86 ARG B C 1
ATOM 3836 O O . ARG B 1 86 ? 1.998 39.375 4.832 1 49.88 86 ARG B O 1
ATOM 3843 N N . LEU B 1 87 ? 1.993 37.219 4.629 1 49.25 87 LEU B N 1
ATOM 3844 C CA . LEU B 1 87 ? 3.354 37.375 5.133 1 49.25 87 LEU B CA 1
ATOM 3845 C C . LEU B 1 87 ? 4.312 37.75 4 1 49.25 87 LEU B C 1
ATOM 3847 O O . LEU B 1 87 ? 4.059 37.406 2.84 1 49.25 87 LEU B O 1
ATOM 3851 N N . ASN B 1 88 ? 5.391 38.5 4.41 1 48.41 88 ASN B N 1
ATOM 3852 C CA . ASN B 1 88 ? 6.445 39.125 3.613 1 48.41 88 ASN B CA 1
ATOM 3853 C C . ASN B 1 88 ? 7.105 38.125 2.676 1 48.41 88 ASN B C 1
ATOM 3855 O O . ASN B 1 88 ? 7.648 37.125 3.125 1 48.41 88 ASN B O 1
ATOM 3859 N N . ARG B 1 89 ? 6.703 38.156 1.483 1 51.16 89 ARG B N 1
ATOM 3860 C CA . ARG B 1 89 ? 7.133 37.406 0.321 1 51.16 89 ARG B CA 1
ATOM 3861 C C . ARG B 1 89 ? 8.648 37.188 0.332 1 51.16 89 ARG B C 1
ATOM 3863 O O . ARG B 1 89 ? 9.148 36.25 -0.281 1 51.16 89 ARG B O 1
ATOM 3870 N N . ARG B 1 90 ? 9.43 38.062 0.974 1 49.84 90 ARG B N 1
ATOM 3871 C CA . ARG B 1 90 ? 10.859 38.188 0.691 1 49.84 90 ARG B CA 1
ATOM 3872 C C . ARG B 1 90 ? 11.633 37 1.298 1 49.84 90 ARG B C 1
ATOM 3874 O O . ARG B 1 90 ? 12.734 36.688 0.852 1 49.84 90 ARG B O 1
ATOM 3881 N N . GLN B 1 91 ? 11.148 36.312 2.385 1 55.34 91 GLN B N 1
ATOM 3882 C CA . GLN B 1 91 ? 12.062 35.312 2.934 1 55.34 91 GLN B CA 1
ATOM 3883 C C . GLN B 1 91 ? 11.414 33.938 2.986 1 55.34 91 GLN B C 1
ATOM 3885 O O . GLN B 1 91 ? 11.664 33.156 3.906 1 55.34 91 GLN B O 1
ATOM 3890 N N . LYS B 1 92 ? 10.625 33.656 1.835 1 62.69 92 LYS B N 1
ATOM 3891 C CA . LYS B 1 92 ? 9.922 32.375 1.834 1 62.69 92 LYS B CA 1
ATOM 3892 C C . LYS B 1 92 ? 10.852 31.234 1.41 1 62.69 92 LYS B C 1
ATOM 3894 O O . LYS B 1 92 ? 11.609 31.375 0.447 1 62.69 92 LYS B O 1
ATOM 3899 N N . ASP B 1 93 ? 11.141 30.266 2.268 1 75.94 93 ASP B N 1
ATOM 3900 C CA . ASP B 1 93 ? 11.922 29.078 1.948 1 75.94 93 ASP B CA 1
ATOM 3901 C C . ASP B 1 93 ? 11.094 28.078 1.159 1 75.94 93 ASP B C 1
ATOM 3903 O O . ASP B 1 93 ? 10.125 27.516 1.68 1 75.94 93 ASP B O 1
ATOM 3907 N N . TYR B 1 94 ? 11.43 28 -0.15 1 82.31 94 TYR B N 1
ATOM 3908 C CA . TYR B 1 94 ? 10.695 27.125 -1.059 1 82.31 94 TYR B CA 1
ATOM 3909 C C . TYR B 1 94 ? 11.32 25.734 -1.11 1 82.31 94 TYR B C 1
ATOM 3911 O O . TYR B 1 94 ? 11.055 24.969 -2.037 1 82.31 94 TYR B O 1
ATOM 3919 N N . ALA B 1 95 ? 12.133 25.422 -0.053 1 84.31 95 ALA B N 1
ATOM 3920 C CA . ALA B 1 95 ? 12.781 24.125 0.059 1 84.31 95 ALA B CA 1
ATOM 3921 C C . ALA B 1 95 ? 11.758 23 0.168 1 84.31 95 ALA B C 1
ATOM 3923 O O . ALA B 1 95 ? 12.062 21.844 -0.099 1 84.31 95 ALA B O 1
ATOM 3924 N N . PHE B 1 96 ? 10.547 23.375 0.468 1 88.81 96 PHE B N 1
ATOM 3925 C CA . PHE B 1 96 ? 9.508 22.359 0.631 1 88.81 96 PHE B CA 1
ATOM 3926 C C . PHE B 1 96 ? 9.172 21.703 -0.706 1 88.81 96 PHE B C 1
ATOM 3928 O O . PHE B 1 96 ? 8.758 20.547 -0.751 1 88.81 96 PHE B O 1
ATOM 3935 N N . PHE B 1 97 ? 9.461 22.391 -1.741 1 90.75 97 PHE B N 1
ATOM 3936 C CA . PHE B 1 97 ? 9.164 21.812 -3.047 1 90.75 97 PHE B CA 1
ATOM 3937 C C . PHE B 1 97 ? 10.109 20.672 -3.361 1 90.75 97 PHE B C 1
ATOM 3939 O O . PHE B 1 97 ? 9.719 19.703 -4.02 1 90.75 97 PHE B O 1
ATOM 3946 N N . TYR B 1 98 ? 11.336 20.781 -2.879 1 93.56 98 TYR B N 1
ATOM 3947 C CA . TYR B 1 98 ? 12.266 19.672 -3.037 1 93.56 98 TYR B CA 1
ATOM 3948 C C . TYR B 1 98 ? 11.797 18.453 -2.258 1 93.56 98 TYR B C 1
ATOM 3950 O O . TYR B 1 98 ? 11.852 17.328 -2.764 1 93.56 98 TYR B O 1
ATOM 3958 N N . ILE B 1 99 ? 11.32 18.703 -1.109 1 93.94 99 ILE B N 1
ATOM 3959 C CA . ILE B 1 99 ? 10.852 17.625 -0.25 1 93.94 99 ILE B CA 1
ATOM 3960 C C . ILE B 1 99 ? 9.633 16.953 -0.881 1 93.94 99 ILE B C 1
ATOM 3962 O O . ILE B 1 99 ? 9.539 15.727 -0.917 1 93.94 99 ILE B O 1
ATOM 3966 N N . ILE B 1 100 ? 8.727 17.766 -1.389 1 94.94 100 ILE B N 1
ATOM 3967 C CA . ILE B 1 100 ? 7.535 17.25 -2.051 1 94.94 100 ILE B CA 1
ATOM 3968 C C . ILE B 1 100 ? 7.945 16.359 -3.221 1 94.94 100 ILE B C 1
ATOM 3970 O O . ILE B 1 100 ? 7.438 15.242 -3.367 1 94.94 100 ILE B O 1
ATOM 3974 N N . SER B 1 101 ? 8.867 16.844 -3.98 1 95.56 101 SER B N 1
ATOM 3975 C CA . SER B 1 101 ? 9.312 16.109 -5.152 1 95.56 101 SER B CA 1
ATOM 3976 C C . SER B 1 101 ? 9.977 14.789 -4.746 1 95.56 101 SER B C 1
ATOM 3978 O O . SER B 1 101 ? 9.742 13.75 -5.367 1 95.56 101 SER B O 1
ATOM 3980 N N . LEU B 1 102 ? 10.719 14.852 -3.736 1 96.38 102 LEU B N 1
ATOM 3981 C CA . LEU B 1 102 ? 11.398 13.656 -3.258 1 96.38 102 LEU B CA 1
ATOM 3982 C C . LEU B 1 102 ? 10.398 12.641 -2.729 1 96.38 102 LEU B C 1
ATOM 3984 O O . LEU B 1 102 ? 10.547 11.438 -2.957 1 96.38 102 LEU B O 1
ATOM 3988 N N . CYS B 1 103 ? 9.398 13.078 -2.031 1 96.69 103 CYS B N 1
ATOM 3989 C CA . CYS B 1 103 ? 8.352 12.195 -1.528 1 96.69 103 CYS B CA 1
ATOM 3990 C C . CYS B 1 103 ? 7.629 11.508 -2.674 1 96.69 103 CYS B C 1
ATOM 3992 O O . CYS B 1 103 ? 7.375 10.297 -2.615 1 96.69 103 CYS B O 1
ATOM 3994 N N . VAL B 1 104 ? 7.352 12.242 -3.691 1 95.56 104 VAL B N 1
ATOM 3995 C CA . VAL B 1 104 ? 6.641 11.703 -4.844 1 95.56 104 VAL B CA 1
ATOM 3996 C C . VAL B 1 104 ? 7.508 10.656 -5.547 1 95.56 104 VAL B C 1
ATOM 3998 O O . VAL B 1 104 ? 7.023 9.586 -5.914 1 95.56 104 VAL B O 1
ATOM 4001 N N . VAL B 1 105 ? 8.727 10.961 -5.703 1 96.38 105 VAL B N 1
ATOM 4002 C CA . VAL B 1 105 ? 9.648 10.031 -6.348 1 96.38 105 VAL B CA 1
ATOM 4003 C C . VAL B 1 105 ? 9.758 8.75 -5.52 1 96.38 105 VAL B C 1
ATOM 4005 O O . VAL B 1 105 ? 9.75 7.648 -6.07 1 96.38 105 VAL B O 1
ATOM 4008 N N . ASP B 1 106 ? 9.836 8.898 -4.207 1 97.19 106 ASP B N 1
ATOM 4009 C CA . ASP B 1 106 ? 9.891 7.738 -3.326 1 97.19 106 ASP B CA 1
ATOM 4010 C C . ASP B 1 106 ? 8.641 6.879 -3.48 1 97.19 106 ASP B C 1
ATOM 4012 O O . ASP B 1 106 ? 8.727 5.652 -3.561 1 97.19 106 ASP B O 1
ATOM 4016 N N . MET B 1 107 ? 7.508 7.457 -3.607 1 96.25 107 MET B N 1
ATOM 4017 C CA . MET B 1 107 ? 6.25 6.723 -3.746 1 96.25 107 MET B CA 1
ATOM 4018 C C . MET B 1 107 ? 6.191 5.996 -5.086 1 96.25 107 MET B C 1
ATOM 4020 O O . MET B 1 107 ? 5.746 4.852 -5.156 1 96.25 107 MET B O 1
ATOM 4024 N N . VAL B 1 108 ? 6.645 6.664 -6.09 1 94.94 108 VAL B N 1
ATOM 4025 C CA . VAL B 1 108 ? 6.652 6.055 -7.414 1 94.94 108 VAL B CA 1
ATOM 4026 C C . VAL B 1 108 ? 7.586 4.844 -7.418 1 94.94 108 VAL B C 1
ATOM 4028 O O . VAL B 1 108 ? 7.25 3.795 -7.973 1 94.94 108 VAL B O 1
ATOM 4031 N N . MET B 1 109 ? 8.695 4.973 -6.809 1 96.38 109 MET B N 1
ATOM 4032 C CA . MET B 1 109 ? 9.633 3.857 -6.738 1 96.38 109 MET B CA 1
ATOM 4033 C C . MET B 1 109 ? 9.047 2.701 -5.934 1 96.38 109 MET B C 1
ATOM 4035 O O . MET B 1 109 ? 9.18 1.54 -6.32 1 96.38 109 MET B O 1
ATOM 4039 N N . LEU B 1 110 ? 8.367 3.006 -4.891 1 96.38 110 LEU B N 1
ATOM 4040 C CA . LEU B 1 110 ? 7.777 1.98 -4.039 1 96.38 110 LEU B CA 1
ATOM 4041 C C . LEU B 1 110 ? 6.641 1.262 -4.754 1 96.38 110 LEU B C 1
ATOM 4043 O O . LEU B 1 110 ? 6.32 0.115 -4.43 1 96.38 110 LEU B O 1
ATOM 4047 N N . MET B 1 111 ? 6.074 1.852 -5.805 1 94.06 111 MET B N 1
ATOM 4048 C CA . MET B 1 111 ? 4.988 1.255 -6.578 1 94.06 111 MET B CA 1
ATOM 4049 C C . MET B 1 111 ? 5.496 0.089 -7.418 1 94.06 111 MET B C 1
ATOM 4051 O O . MET B 1 111 ? 4.703 -0.7 -7.934 1 94.06 111 MET B O 1
ATOM 4055 N N . SER B 1 112 ? 6.75 -0.085 -7.535 1 94.75 112 SER B N 1
ATOM 4056 C CA . SER B 1 112 ? 7.312 -1.214 -8.266 1 94.75 112 SER B CA 1
ATOM 4057 C C . SER B 1 112 ? 7.422 -2.451 -7.383 1 94.75 112 SER B C 1
ATOM 4059 O O . SER B 1 112 ? 7.633 -3.559 -7.879 1 94.75 112 SER B O 1
ATOM 4061 N N . LEU B 1 113 ? 7.215 -2.312 -6.086 1 94.62 113 LEU B N 1
ATOM 4062 C CA . LEU B 1 113 ? 7.449 -3.408 -5.148 1 94.62 113 LEU B CA 1
ATOM 4063 C C . LEU B 1 113 ? 6.387 -4.492 -5.301 1 94.62 113 LEU B C 1
ATOM 4065 O O . LEU B 1 113 ? 6.695 -5.684 -5.246 1 94.62 113 LEU B O 1
ATOM 4069 N N . PRO B 1 114 ? 5.117 -4.125 -5.594 1 91.75 114 PRO B N 1
ATOM 4070 C CA . PRO B 1 114 ? 4.125 -5.191 -5.758 1 91.75 114 PRO B CA 1
ATOM 4071 C C . PRO B 1 114 ? 4.457 -6.133 -6.91 1 91.75 114 PRO B C 1
ATOM 4073 O O . PRO B 1 114 ? 4.32 -7.352 -6.777 1 91.75 114 PRO B O 1
ATOM 4076 N N . THR B 1 115 ? 4.887 -5.598 -7.973 1 91.44 115 THR B N 1
ATOM 4077 C CA . THR B 1 115 ? 5.238 -6.453 -9.102 1 91.44 115 THR B CA 1
ATOM 4078 C C . THR B 1 115 ? 6.52 -7.23 -8.805 1 91.44 115 THR B C 1
ATOM 4080 O O . THR B 1 115 ? 6.672 -8.375 -9.242 1 91.44 115 THR B O 1
ATOM 4083 N N . CYS B 1 116 ? 7.414 -6.645 -7.992 1 91.31 116 CYS B N 1
ATOM 4084 C CA . CYS B 1 116 ? 8.617 -7.355 -7.574 1 91.31 116 CYS B CA 1
ATOM 4085 C C . CYS B 1 116 ? 8.273 -8.523 -6.66 1 91.31 116 CYS B C 1
ATOM 4087 O O . CYS B 1 116 ? 8.812 -9.617 -6.816 1 91.31 116 CYS B O 1
ATOM 4089 N N . ILE B 1 117 ? 7.383 -8.273 -5.801 1 90.62 117 ILE B N 1
ATOM 4090 C CA . ILE B 1 117 ? 6.957 -9.305 -4.859 1 90.62 117 ILE B CA 1
ATOM 4091 C C . ILE B 1 117 ? 6.289 -10.453 -5.617 1 90.62 117 ILE B C 1
ATOM 4093 O O . ILE B 1 117 ? 6.566 -11.625 -5.352 1 90.62 117 ILE B O 1
ATOM 4097 N N . LEU B 1 118 ? 5.504 -10.125 -6.625 1 88.5 118 LEU B N 1
ATOM 4098 C CA . LEU B 1 118 ? 4.824 -11.141 -7.418 1 88.5 118 LEU B CA 1
ATOM 4099 C C . LEU B 1 118 ? 5.824 -11.961 -8.219 1 88.5 118 LEU B C 1
ATOM 4101 O O . LEU B 1 118 ? 5.668 -13.18 -8.352 1 88.5 118 LEU B O 1
ATOM 4105 N N . ASP B 1 119 ? 6.766 -11.281 -8.664 1 86.25 119 ASP B N 1
ATOM 4106 C CA . ASP B 1 119 ? 7.805 -11.984 -9.406 1 86.25 119 ASP B CA 1
ATOM 4107 C C . ASP B 1 119 ? 8.57 -12.945 -8.5 1 86.25 119 ASP B C 1
ATOM 4109 O O . ASP B 1 119 ? 8.953 -14.039 -8.93 1 86.25 119 ASP B O 1
ATOM 4113 N N . LEU B 1 120 ? 8.758 -12.594 -7.289 1 85.62 120 LEU B N 1
ATOM 4114 C CA . LEU B 1 120 ? 9.453 -13.438 -6.328 1 85.62 120 LEU B CA 1
ATOM 4115 C C . LEU B 1 120 ? 8.602 -14.648 -5.953 1 85.62 120 LEU B C 1
ATOM 4117 O O . LEU B 1 120 ? 9.125 -15.742 -5.723 1 85.62 120 LEU B O 1
ATOM 4121 N N . ILE B 1 121 ? 7.328 -14.461 -6.031 1 84.88 121 ILE B N 1
ATOM 4122 C CA . ILE B 1 121 ? 6.422 -15.523 -5.605 1 84.88 121 ILE B CA 1
ATOM 4123 C C . ILE B 1 121 ? 6.16 -16.484 -6.766 1 84.88 121 ILE B C 1
ATOM 4125 O O . ILE B 1 121 ? 6.293 -17.703 -6.621 1 84.88 121 ILE B O 1
ATOM 4129 N N . ILE B 1 122 ? 5.816 -15.961 -7.922 1 84.25 122 ILE B N 1
ATOM 4130 C CA . ILE B 1 122 ? 5.398 -16.766 -9.062 1 84.25 122 ILE B CA 1
ATOM 4131 C C . ILE B 1 122 ? 6.625 -17.219 -9.852 1 84.25 122 ILE B C 1
ATOM 4133 O O . ILE B 1 122 ? 6.66 -18.344 -10.375 1 84.25 122 ILE B O 1
ATOM 4137 N N . GLY B 1 123 ? 7.648 -16.406 -9.914 1 82.31 123 GLY B N 1
ATOM 4138 C CA . GLY B 1 123 ? 8.867 -16.75 -10.633 1 82.31 123 GLY B CA 1
ATOM 4139 C C . GLY B 1 123 ? 8.836 -16.328 -12.094 1 82.31 123 GLY B C 1
ATOM 4140 O O . GLY B 1 123 ? 9.812 -16.531 -12.82 1 82.31 123 GLY B O 1
ATOM 4141 N N . PHE B 1 124 ? 7.66 -15.961 -12.578 1 85.94 124 PHE B N 1
ATOM 4142 C CA . PHE B 1 124 ? 7.586 -15.477 -13.953 1 85.94 124 PHE B CA 1
ATOM 4143 C C . PHE B 1 124 ? 6.633 -14.289 -14.047 1 85.94 124 PHE B C 1
ATOM 4145 O O . PHE B 1 124 ? 5.973 -13.93 -13.07 1 85.94 124 PHE B O 1
ATOM 4152 N N . TRP B 1 125 ? 6.734 -13.594 -15.195 1 87.5 125 TRP B N 1
ATOM 4153 C CA . TRP B 1 125 ? 6.004 -12.352 -15.43 1 87.5 125 TRP B CA 1
ATOM 4154 C C . TRP B 1 125 ? 4.656 -12.625 -16.094 1 87.5 125 TRP B C 1
ATOM 4156 O O . TRP B 1 125 ? 4.582 -13.367 -17.078 1 87.5 125 TRP B O 1
ATOM 4166 N N . ILE B 1 126 ? 3.566 -11.977 -15.508 1 82.38 126 ILE B N 1
ATOM 4167 C CA . ILE B 1 126 ? 2.246 -12.289 -16.047 1 82.38 126 ILE B CA 1
ATOM 4168 C C . ILE B 1 126 ? 1.562 -11 -16.5 1 82.38 126 ILE B C 1
ATOM 4170 O O . ILE B 1 126 ? 0.43 -11.031 -17 1 82.38 126 ILE B O 1
ATOM 4174 N N . PHE B 1 127 ? 2.094 -9.758 -16.5 1 84.62 127 PHE B N 1
ATOM 4175 C CA . PHE B 1 127 ? 1.391 -8.492 -16.688 1 84.62 127 PHE B CA 1
ATOM 4176 C C . PHE B 1 127 ? 1.638 -7.941 -18.078 1 84.62 127 PHE B C 1
ATOM 4178 O O . PHE B 1 127 ? 1.094 -6.895 -18.453 1 84.62 127 PHE B O 1
ATOM 4185 N N . GLY B 1 128 ? 2.35 -8.453 -18.828 1 87.38 128 GLY B N 1
ATOM 4186 C CA . GLY B 1 128 ? 2.553 -7.969 -20.188 1 87.38 128 GLY B CA 1
ATOM 4187 C C . GLY B 1 128 ? 3.689 -6.969 -20.312 1 87.38 128 GLY B C 1
ATOM 4188 O O . GLY B 1 128 ? 4.375 -6.688 -19.328 1 87.38 128 GLY B O 1
ATOM 4189 N N . THR B 1 129 ? 3.775 -6.367 -21.484 1 91.62 129 THR B N 1
ATOM 4190 C CA . THR B 1 129 ? 4.934 -5.535 -21.797 1 91.62 129 THR B CA 1
ATOM 4191 C C . THR B 1 129 ? 4.754 -4.125 -21.25 1 91.62 129 THR B C 1
ATOM 4193 O O . THR B 1 129 ? 5.711 -3.516 -20.766 1 91.62 129 THR B O 1
ATOM 4196 N N . TRP B 1 130 ? 3.572 -3.574 -21.234 1 90.31 130 TRP B N 1
ATOM 4197 C CA . TRP B 1 130 ? 3.342 -2.211 -20.766 1 90.31 130 TRP B CA 1
ATOM 4198 C C . TRP B 1 130 ? 3.635 -2.09 -19.281 1 90.31 130 TRP B C 1
ATOM 4200 O O . TRP B 1 130 ? 4.293 -1.143 -18.844 1 90.31 130 TRP B O 1
ATOM 4210 N N . ILE B 1 131 ? 3.17 -3.072 -18.531 1 90.44 131 ILE B N 1
ATOM 4211 C CA . ILE B 1 131 ? 3.418 -3.045 -17.094 1 90.44 131 ILE B CA 1
ATOM 4212 C C . ILE B 1 131 ? 4.895 -3.324 -16.828 1 90.44 131 ILE B C 1
ATOM 4214 O O . ILE B 1 131 ? 5.457 -2.811 -15.859 1 90.44 131 ILE B O 1
ATOM 4218 N N . CYS B 1 132 ? 5.465 -4.105 -17.734 1 93.5 132 CYS B N 1
ATOM 4219 C CA . CYS B 1 132 ? 6.895 -4.359 -17.625 1 93.5 132 CYS B CA 1
ATOM 4220 C C . CYS B 1 132 ? 7.695 -3.072 -17.781 1 93.5 132 CYS B C 1
ATOM 4222 O O . CYS B 1 132 ? 8.617 -2.812 -17 1 93.5 132 CYS B O 1
ATOM 4224 N N . LYS B 1 133 ? 7.328 -2.277 -18.719 1 93.12 133 LYS B N 1
ATOM 4225 C CA . LYS B 1 133 ? 7.992 -0.995 -18.938 1 93.12 133 LYS B CA 1
ATOM 4226 C C . LYS B 1 133 ? 7.793 -0.06 -17.75 1 93.12 133 LYS B C 1
ATOM 4228 O O . LYS B 1 133 ? 8.742 0.587 -17.297 1 93.12 133 LYS B O 1
ATOM 4233 N N . LEU B 1 134 ? 6.605 -0.053 -17.219 1 90.88 134 LEU B N 1
ATOM 4234 C CA . LEU B 1 134 ? 6.305 0.782 -16.062 1 90.88 134 LEU B CA 1
ATOM 4235 C C . LEU B 1 134 ? 7.098 0.323 -14.844 1 90.88 134 LEU B C 1
ATOM 4237 O O . LEU B 1 134 ? 7.586 1.148 -14.07 1 90.88 134 LEU B O 1
ATOM 4241 N N . HIS B 1 135 ? 7.176 -0.966 -14.742 1 93.62 135 HIS B N 1
ATOM 4242 C CA . HIS B 1 135 ? 7.941 -1.544 -13.641 1 93.62 135 HIS B CA 1
ATOM 4243 C C . HIS B 1 135 ? 9.406 -1.107 -13.703 1 93.62 135 HIS B C 1
ATOM 4245 O O . HIS B 1 135 ? 9.961 -0.661 -12.703 1 93.62 135 HIS B O 1
ATOM 4251 N N . HIS B 1 136 ? 9.977 -1.15 -14.828 1 93.25 136 HIS B N 1
ATOM 4252 C CA . HIS B 1 136 ? 11.375 -0.786 -14.977 1 93.25 136 HIS B CA 1
ATOM 4253 C C . HIS B 1 136 ? 11.586 0.707 -14.75 1 93.25 136 HIS B C 1
ATOM 4255 O O . HIS B 1 136 ? 12.547 1.107 -14.094 1 93.25 136 HIS B O 1
ATOM 4261 N N . VAL B 1 137 ? 10.734 1.48 -15.203 1 90.38 137 VAL B N 1
ATOM 4262 C CA . VAL B 1 137 ? 10.867 2.926 -15.047 1 90.38 137 VAL B CA 1
ATOM 4263 C C . VAL B 1 137 ? 10.664 3.309 -13.586 1 90.38 137 VAL B C 1
ATOM 4265 O O . VAL B 1 137 ? 11.453 4.07 -13.023 1 90.38 137 VAL B O 1
ATOM 4268 N N . SER B 1 138 ? 9.625 2.762 -12.969 1 92.62 138 SER B N 1
ATOM 4269 C CA . SER B 1 138 ? 9.32 3.088 -11.578 1 92.62 138 SER B CA 1
ATOM 4270 C C . SER B 1 138 ? 10.453 2.664 -10.648 1 92.62 138 SER B C 1
ATOM 4272 O O . SER B 1 138 ? 10.773 3.369 -9.688 1 92.62 138 SER B O 1
ATOM 4274 N N . SER B 1 139 ? 11.016 1.58 -10.961 1 93.06 139 SER B N 1
ATOM 4275 C CA . SER B 1 139 ? 12.078 1.076 -10.102 1 93.06 139 SER B CA 1
ATOM 4276 C C . SER B 1 139 ? 13.375 1.863 -10.312 1 93.06 139 SER B C 1
ATOM 4278 O O . SER B 1 139 ? 14.273 1.82 -9.469 1 93.06 139 SER B O 1
ATOM 4280 N N . SER B 1 140 ? 13.477 2.66 -11.398 1 92.56 140 SER B N 1
ATOM 4281 C CA . SER B 1 140 ? 14.734 3.324 -11.727 1 92.56 140 SER B CA 1
ATOM 4282 C C . SER B 1 140 ? 14.656 4.824 -11.469 1 92.56 140 SER B C 1
ATOM 4284 O O . SER B 1 140 ? 15.672 5.52 -11.461 1 92.56 140 SER B O 1
ATOM 4286 N N . VAL B 1 141 ? 13.484 5.332 -11.25 1 91.44 141 VAL B N 1
ATOM 4287 C CA . VAL B 1 141 ? 13.305 6.77 -11.062 1 91.44 141 VAL B CA 1
ATOM 4288 C C . VAL B 1 141 ? 14.055 7.223 -9.812 1 91.44 141 VAL B C 1
ATOM 4290 O O . VAL B 1 141 ? 14.664 8.297 -9.797 1 91.44 141 VAL B O 1
ATOM 4293 N N . GLY B 1 142 ? 14.086 6.387 -8.789 1 91.56 142 GLY B N 1
ATOM 4294 C CA . GLY B 1 142 ? 14.766 6.73 -7.551 1 91.56 142 GLY B CA 1
ATOM 4295 C C . GLY B 1 142 ? 16.281 6.809 -7.707 1 91.56 142 GLY B C 1
ATOM 4296 O O . GLY B 1 142 ? 16.938 7.551 -6.98 1 91.56 142 GLY B O 1
ATOM 4297 N N . ARG B 1 143 ? 16.703 6.16 -8.672 1 91.62 143 ARG B N 1
ATOM 4298 C CA . ARG B 1 143 ? 18.141 6.078 -8.875 1 91.62 143 ARG B CA 1
ATOM 4299 C C . ARG B 1 143 ? 18.688 7.359 -9.5 1 91.62 143 ARG B C 1
ATOM 4301 O O . ARG B 1 143 ? 19.812 7.77 -9.219 1 91.62 143 ARG B O 1
ATOM 4308 N N . VAL B 1 144 ? 17.875 8.062 -10.242 1 92.69 144 VAL B N 1
ATOM 4309 C CA . VAL B 1 144 ? 18.406 9.195 -11 1 92.69 144 VAL B CA 1
ATOM 4310 C C . VAL B 1 144 ? 17.719 10.484 -10.555 1 92.69 144 VAL B C 1
ATOM 4312 O O . VAL B 1 144 ? 18.375 11.43 -10.117 1 92.69 144 VAL B O 1
ATOM 4315 N N . ILE B 1 145 ? 16.422 10.484 -10.477 1 94.69 145 ILE B N 1
ATOM 4316 C CA . ILE B 1 145 ? 15.695 11.711 -10.164 1 94.69 145 ILE B CA 1
ATOM 4317 C C . ILE B 1 145 ? 16 12.148 -8.734 1 94.69 145 ILE B C 1
ATOM 4319 O O . ILE B 1 145 ? 16.219 13.336 -8.469 1 94.69 145 ILE B O 1
ATOM 4323 N N . SER B 1 146 ? 16 11.211 -7.828 1 95.19 146 SER B N 1
ATOM 4324 C CA . SER B 1 146 ? 16.266 11.547 -6.434 1 95.19 146 SER B CA 1
ATOM 4325 C C . SER B 1 146 ? 17.656 12.18 -6.273 1 95.19 146 SER B C 1
ATOM 4327 O O . SER B 1 146 ? 17.812 13.148 -5.527 1 95.19 146 SER B O 1
ATOM 4329 N N . THR B 1 147 ? 18.578 11.688 -6.957 1 95.25 147 THR B N 1
ATOM 4330 C CA . THR B 1 147 ? 19.938 12.211 -6.836 1 95.25 147 THR B CA 1
ATOM 4331 C C . THR B 1 147 ? 20.016 13.648 -7.359 1 95.25 147 THR B C 1
ATOM 4333 O O . THR B 1 147 ? 20.656 14.5 -6.75 1 95.25 147 THR B O 1
ATOM 4336 N N . PHE B 1 148 ? 19.344 13.93 -8.398 1 96.06 148 PHE B N 1
ATOM 4337 C CA . PHE B 1 148 ? 19.297 15.281 -8.945 1 96.06 148 PHE B CA 1
ATOM 4338 C C . PHE B 1 148 ? 18.594 16.234 -7.988 1 96.06 148 PHE B C 1
ATOM 4340 O O . PHE B 1 148 ? 19.031 17.359 -7.793 1 96.06 148 PHE B O 1
ATOM 4347 N N . LEU B 1 149 ? 17.578 15.742 -7.406 1 95.62 149 LEU B N 1
ATOM 4348 C CA . LEU B 1 149 ? 16.828 16.578 -6.465 1 95.62 149 LEU B CA 1
ATOM 4349 C C . LEU B 1 149 ? 17.641 16.844 -5.207 1 95.62 149 LEU B C 1
ATOM 4351 O O . LEU B 1 149 ? 17.641 17.953 -4.684 1 95.62 149 LEU B O 1
ATOM 4355 N N . ILE B 1 150 ? 18.328 15.828 -4.781 1 95.88 150 ILE B N 1
ATOM 4356 C CA . ILE B 1 150 ? 19.172 15.984 -3.607 1 95.88 150 ILE B CA 1
ATOM 4357 C C . ILE B 1 150 ? 20.312 16.953 -3.918 1 95.88 150 ILE B C 1
ATOM 4359 O O . ILE B 1 150 ? 20.688 17.781 -3.07 1 95.88 150 ILE B O 1
ATOM 4363 N N . THR B 1 151 ? 20.844 16.891 -5.074 1 95.38 151 THR B N 1
ATOM 4364 C CA . THR B 1 151 ? 21.875 17.828 -5.504 1 95.38 151 THR B CA 1
ATOM 4365 C C . THR B 1 151 ? 21.328 19.25 -5.512 1 95.38 151 THR B C 1
ATOM 4367 O O . THR B 1 151 ? 21.984 20.172 -4.996 1 95.38 151 THR B O 1
ATOM 4370 N N . ALA B 1 152 ? 20.188 19.406 -6.078 1 93.94 152 ALA B N 1
ATOM 4371 C CA . ALA B 1 152 ? 19.562 20.719 -6.125 1 93.94 152 ALA B CA 1
ATOM 4372 C C . ALA B 1 152 ? 19.281 21.25 -4.723 1 93.94 152 ALA B C 1
ATOM 4374 O O . ALA B 1 152 ? 19.484 22.438 -4.445 1 93.94 152 ALA B O 1
ATOM 4375 N N . MET B 1 153 ? 18.828 20.391 -3.914 1 93.69 153 MET B N 1
ATOM 4376 C CA . MET B 1 153 ? 18.547 20.766 -2.533 1 93.69 153 MET B CA 1
ATOM 4377 C C . MET B 1 153 ? 19.828 21.188 -1.813 1 93.69 153 MET B C 1
ATOM 4379 O O . MET B 1 153 ? 19.844 22.156 -1.062 1 93.69 153 MET B O 1
ATOM 4383 N N . SER B 1 154 ? 20.891 20.469 -2.004 1 93.31 154 SER B N 1
ATOM 4384 C CA . SER B 1 154 ? 22.172 20.812 -1.415 1 93.31 154 SER B CA 1
ATOM 4385 C C . SER B 1 154 ? 22.688 22.141 -1.942 1 93.31 154 SER B C 1
ATOM 4387 O O . SER B 1 154 ? 23.281 22.922 -1.194 1 93.31 154 SER B O 1
ATOM 4389 N N . PHE B 1 155 ? 22.5 22.391 -3.156 1 92.5 155 PHE B N 1
ATOM 4390 C CA . PHE B 1 155 ? 22.875 23.656 -3.754 1 92.5 155 PHE B CA 1
ATOM 4391 C C . PHE B 1 155 ? 22.094 24.812 -3.133 1 92.5 155 PHE B C 1
ATOM 4393 O O . PHE B 1 155 ? 22.656 25.859 -2.826 1 92.5 155 PHE B O 1
ATOM 4400 N N . ASP B 1 156 ? 20.859 24.547 -2.965 1 90.38 156 ASP B N 1
ATOM 4401 C CA . ASP B 1 156 ? 19.984 25.547 -2.34 1 90.38 156 ASP B CA 1
ATOM 4402 C C . ASP B 1 156 ? 20.484 25.906 -0.94 1 90.38 156 ASP B C 1
ATOM 4404 O O . ASP B 1 156 ? 20.531 27.078 -0.575 1 90.38 156 ASP B O 1
ATOM 4408 N N . ARG B 1 157 ? 20.797 24.891 -0.219 1 88.94 157 ARG B N 1
ATOM 4409 C CA . ARG B 1 157 ? 21.297 25.125 1.128 1 88.94 157 ARG B CA 1
ATOM 4410 C C . ARG B 1 157 ? 22.641 25.859 1.085 1 88.94 157 ARG B C 1
ATOM 4412 O O . ARG B 1 157 ? 22.891 26.734 1.918 1 88.94 157 ARG B O 1
ATOM 4419 N N . TYR B 1 158 ? 23.422 25.5 0.128 1 89.88 158 TYR B N 1
ATOM 4420 C CA . TYR B 1 158 ? 24.719 26.156 -0.055 1 89.88 158 TYR B CA 1
ATOM 4421 C C . TYR B 1 158 ? 24.547 27.641 -0.329 1 89.88 158 TYR B C 1
ATOM 4423 O O . TYR B 1 158 ? 25.234 28.469 0.267 1 89.88 158 TYR B O 1
ATOM 4431 N N . VAL B 1 159 ? 23.625 27.984 -1.142 1 88.75 159 VAL B N 1
ATOM 4432 C CA . VAL B 1 159 ? 23.359 29.391 -1.479 1 88.75 159 VAL B CA 1
ATOM 4433 C C . VAL B 1 159 ? 22.766 30.109 -0.273 1 88.75 159 VAL B C 1
ATOM 4435 O O . VAL B 1 159 ? 23.141 31.25 0.019 1 88.75 159 VAL B O 1
ATOM 4438 N N . ALA B 1 160 ? 21.906 29.484 0.431 1 84.94 160 ALA B N 1
ATOM 4439 C CA . ALA B 1 160 ? 21.25 30.078 1.595 1 84.94 160 ALA B CA 1
ATOM 4440 C C . ALA B 1 160 ? 22.266 30.375 2.695 1 84.94 160 ALA B C 1
ATOM 4442 O O . ALA B 1 160 ? 22.141 31.375 3.402 1 84.94 160 ALA B O 1
ATOM 4443 N N . VAL B 1 161 ? 23.297 29.562 2.793 1 84.25 161 VAL B N 1
ATOM 4444 C CA . VAL B 1 161 ? 24.25 29.703 3.889 1 84.25 161 VAL B CA 1
ATOM 4445 C C . VAL B 1 161 ? 25.422 30.578 3.449 1 84.25 161 VAL B C 1
ATOM 4447 O O . VAL B 1 161 ? 25.844 31.469 4.191 1 84.25 161 VAL B O 1
ATOM 4450 N N . CYS B 1 162 ? 25.906 30.391 2.268 1 84.94 162 CYS B N 1
ATOM 4451 C CA . CYS B 1 162 ? 27.125 31.047 1.831 1 84.94 162 CYS B CA 1
ATOM 4452 C C . CYS B 1 162 ? 26.812 32.312 1.042 1 84.94 162 CYS B C 1
ATOM 4454 O O . CYS B 1 162 ? 27.625 33.25 1.006 1 84.94 162 CYS B O 1
ATOM 4456 N N . HIS B 1 163 ? 25.734 32.312 0.368 1 86 163 HIS B N 1
ATOM 4457 C CA . HIS B 1 163 ? 25.375 33.469 -0.434 1 86 163 HIS B CA 1
ATOM 4458 C C . HIS B 1 163 ? 23.938 33.906 -0.157 1 86 163 HIS B C 1
ATOM 4460 O O . HIS B 1 163 ? 23.094 33.906 -1.064 1 86 163 HIS B O 1
ATOM 4466 N N . PRO B 1 164 ? 23.641 34.375 1.008 1 79.75 164 PRO B N 1
ATOM 4467 C CA . PRO B 1 164 ? 22.266 34.688 1.415 1 79.75 164 PRO B CA 1
ATOM 4468 C C . PRO B 1 164 ? 21.641 35.812 0.587 1 79.75 164 PRO B C 1
ATOM 4470 O O . PRO B 1 164 ? 20.422 35.906 0.517 1 79.75 164 PRO B O 1
ATOM 4473 N N . LEU B 1 165 ? 22.375 36.562 -0.148 1 77.56 165 LEU B N 1
ATOM 4474 C CA . LEU B 1 165 ? 21.844 37.688 -0.904 1 77.56 165 LEU B CA 1
ATOM 4475 C C . LEU B 1 165 ? 21.391 37.25 -2.289 1 77.56 165 LEU B C 1
ATOM 4477 O O . LEU B 1 165 ? 20.672 38 -2.975 1 77.56 165 LEU B O 1
ATOM 4481 N N . LYS B 1 166 ? 21.844 36.156 -2.684 1 80 166 LYS B N 1
ATOM 4482 C CA . LYS B 1 166 ? 21.422 35.656 -3.984 1 80 166 LYS B CA 1
ATOM 4483 C C . LYS B 1 166 ? 20.062 34.969 -3.896 1 80 166 LYS B C 1
ATOM 4485 O O . LYS B 1 166 ? 19.969 33.719 -4.016 1 80 166 LYS B O 1
ATOM 4490 N N . LEU B 1 167 ? 19.047 35.719 -3.871 1 79.06 167 LEU B N 1
ATOM 4491 C CA . LEU B 1 167 ? 17.703 35.25 -3.633 1 79.06 167 LEU B CA 1
ATOM 4492 C C . LEU B 1 167 ? 17.094 34.688 -4.91 1 79.06 167 LEU B C 1
ATOM 4494 O O . LEU B 1 167 ? 16.125 33.906 -4.852 1 79.06 167 LEU B O 1
ATOM 4498 N N . THR B 1 168 ? 17.688 35.031 -6.047 1 78.88 168 THR B N 1
ATOM 4499 C CA . THR B 1 168 ? 17.141 34.594 -7.324 1 78.88 168 THR B CA 1
ATOM 4500 C C . THR B 1 168 ? 17.25 33.062 -7.445 1 78.88 168 THR B C 1
ATOM 4502 O O . THR B 1 168 ? 16.359 32.406 -8.008 1 78.88 168 THR B O 1
ATOM 4505 N N . TYR B 1 169 ? 18.297 32.594 -6.812 1 80.75 169 TYR B N 1
ATOM 4506 C CA . TYR B 1 169 ? 18.547 31.141 -6.918 1 80.75 169 TYR B CA 1
ATOM 4507 C C . TYR B 1 169 ? 17.719 30.375 -5.91 1 80.75 169 TYR B C 1
ATOM 4509 O O . TYR B 1 169 ? 17.719 29.141 -5.914 1 80.75 169 TYR B O 1
ATOM 4517 N N . ARG B 1 170 ? 16.938 31.078 -5.164 1 79 170 ARG B N 1
ATOM 4518 C CA . ARG B 1 170 ? 16.094 30.438 -4.164 1 79 170 ARG B CA 1
ATOM 4519 C C . ARG B 1 170 ? 14.633 30.828 -4.348 1 79 170 ARG B C 1
ATOM 4521 O O . ARG B 1 170 ? 13.812 30.625 -3.451 1 79 170 ARG B O 1
ATOM 4528 N N . SER B 1 171 ? 14.383 31.391 -5.492 1 84.56 171 SER B N 1
ATOM 4529 C CA . SER B 1 171 ? 13.023 31.797 -5.812 1 84.56 171 SER B CA 1
ATOM 4530 C C . SER B 1 171 ? 12.141 30.609 -6.148 1 84.56 171 SER B C 1
ATOM 4532 O O . SER B 1 171 ? 12.648 29.531 -6.484 1 84.56 171 SER B O 1
ATOM 4534 N N . LYS B 1 172 ? 10.852 30.766 -6.02 1 86.56 172 LYS B N 1
ATOM 4535 C CA . LYS B 1 172 ? 9.867 29.719 -6.332 1 86.56 172 LYS B CA 1
ATOM 4536 C C . LYS B 1 172 ? 10.023 29.234 -7.77 1 86.56 172 LYS B C 1
ATOM 4538 O O . LYS B 1 172 ? 10.023 28.031 -8.031 1 86.56 172 LYS B O 1
ATOM 4543 N N . LYS B 1 173 ? 10.156 30.156 -8.648 1 89.25 173 LYS B N 1
ATOM 4544 C CA . LYS B 1 173 ? 10.273 29.828 -10.07 1 89.25 173 LYS B CA 1
ATOM 4545 C C . LYS B 1 173 ? 11.523 28.984 -10.328 1 89.25 173 LYS B C 1
ATOM 4547 O O . LYS B 1 173 ? 11.484 28.031 -11.102 1 89.25 173 LYS B O 1
ATOM 4552 N N . PHE B 1 174 ? 12.57 29.359 -9.648 1 88.94 174 PHE B N 1
ATOM 4553 C CA . PHE B 1 174 ? 13.82 28.641 -9.828 1 88.94 174 PHE B CA 1
ATOM 4554 C C . PHE B 1 174 ? 13.727 27.219 -9.281 1 88.94 174 PHE B C 1
ATOM 4556 O O . PHE B 1 174 ? 14.156 26.266 -9.938 1 88.94 174 PHE B O 1
ATOM 4563 N N . VAL B 1 175 ? 13.188 27.094 -8.156 1 89.12 175 VAL B N 1
ATOM 4564 C CA . VAL B 1 175 ? 13.07 25.781 -7.52 1 89.12 175 VAL B CA 1
ATOM 4565 C C . VAL B 1 175 ? 12.18 24.875 -8.367 1 89.12 175 VAL B C 1
ATOM 4567 O O . VAL B 1 175 ? 12.523 23.719 -8.609 1 89.12 175 VAL B O 1
ATOM 4570 N N . ILE B 1 176 ? 11.086 25.391 -8.883 1 90 176 ILE B N 1
ATOM 4571 C CA . ILE B 1 176 ? 10.172 24.625 -9.727 1 90 176 ILE B CA 1
ATOM 4572 C C . ILE B 1 176 ? 10.875 24.234 -11.031 1 90 176 ILE B C 1
ATOM 4574 O O . ILE B 1 176 ? 10.719 23.109 -11.508 1 90 176 ILE B O 1
ATOM 4578 N N . LEU B 1 177 ? 11.648 25.141 -11.5 1 89.5 177 LEU B N 1
ATOM 4579 C CA . LEU B 1 177 ? 12.391 24.875 -12.727 1 89.5 177 LEU B CA 1
ATOM 4580 C C . LEU B 1 177 ? 13.414 23.766 -12.516 1 89.5 177 LEU B C 1
ATOM 4582 O O . LEU B 1 177 ? 13.562 22.875 -13.367 1 89.5 177 LEU B O 1
ATOM 4586 N N . ILE B 1 178 ? 14.078 23.812 -11.422 1 90.06 178 ILE B N 1
ATOM 4587 C CA . ILE B 1 178 ? 15.094 22.812 -11.125 1 90.06 178 ILE B CA 1
ATOM 4588 C C . ILE B 1 178 ? 14.438 21.438 -10.945 1 90.06 178 ILE B C 1
ATOM 4590 O O . ILE B 1 178 ? 14.938 20.438 -11.461 1 90.06 178 ILE B O 1
ATOM 4594 N N . CYS B 1 179 ? 13.328 21.375 -10.258 1 90.5 179 CYS B N 1
ATOM 4595 C CA . CYS B 1 179 ? 12.625 20.125 -10.031 1 90.5 179 CYS B CA 1
ATOM 4596 C C . CYS B 1 179 ? 12.125 19.547 -11.352 1 90.5 179 CYS B C 1
ATOM 4598 O O . CYS B 1 179 ? 12.305 18.359 -11.617 1 90.5 179 CYS B O 1
ATOM 4600 N N . THR B 1 180 ? 11.609 20.359 -12.211 1 91.62 180 THR B N 1
ATOM 4601 C CA . THR B 1 180 ? 11.07 19.922 -13.492 1 91.62 180 THR B CA 1
ATOM 4602 C C . THR B 1 180 ? 12.195 19.484 -14.43 1 91.62 180 THR B C 1
ATOM 4604 O O . THR B 1 180 ? 12.07 18.5 -15.148 1 91.62 180 THR B O 1
ATOM 4607 N N . SER B 1 181 ? 13.258 20.203 -14.375 1 91.69 181 SER B N 1
ATOM 4608 C CA . SER B 1 181 ? 14.406 19.859 -15.203 1 91.69 181 SER B CA 1
ATOM 4609 C C . SER B 1 181 ? 15.031 18.547 -14.742 1 91.69 181 SER B C 1
ATOM 4611 O O . SER B 1 181 ? 15.453 17.734 -15.57 1 91.69 181 SER B O 1
ATOM 4613 N N . ALA B 1 182 ? 15.117 18.375 -13.438 1 90.81 182 ALA B N 1
ATOM 4614 C CA . ALA B 1 182 ? 15.641 17.125 -12.898 1 90.81 182 ALA B CA 1
ATOM 4615 C C . ALA B 1 182 ? 14.82 15.93 -13.375 1 90.81 182 ALA B C 1
ATOM 4617 O O . ALA B 1 182 ? 15.383 14.922 -13.812 1 90.81 182 ALA B O 1
ATOM 4618 N N . ALA B 1 183 ? 13.492 16.094 -13.383 1 90.12 183 ALA B N 1
ATOM 4619 C CA . ALA B 1 183 ? 12.602 15.031 -13.852 1 90.12 183 ALA B CA 1
ATOM 4620 C C . ALA B 1 183 ? 12.773 14.781 -15.344 1 90.12 183 ALA B C 1
ATOM 4622 O O . ALA B 1 183 ? 12.867 13.633 -15.781 1 90.12 183 ALA B O 1
ATOM 4623 N N . PHE B 1 184 ? 12.898 15.82 -16.031 1 92.06 184 PHE B N 1
ATOM 4624 C CA . PHE B 1 184 ? 13.031 15.734 -17.484 1 92.06 184 PHE B CA 1
ATOM 4625 C C . PHE B 1 184 ? 14.344 15.062 -17.875 1 92.06 184 PHE B C 1
ATOM 4627 O O . PHE B 1 184 ? 14.359 14.148 -18.688 1 92.06 184 PHE B O 1
ATOM 4634 N N . PHE B 1 185 ? 15.422 15.461 -17.281 1 91 185 PHE B N 1
ATOM 4635 C CA . PHE B 1 185 ? 16.734 14.898 -17.578 1 91 185 PHE B CA 1
ATOM 4636 C C . PHE B 1 185 ? 16.797 13.438 -17.156 1 91 185 PHE B C 1
ATOM 4638 O O . PHE B 1 185 ? 17.406 12.609 -17.844 1 91 185 PHE B O 1
ATOM 4645 N N . ALA B 1 186 ? 16.234 13.164 -16.078 1 90.5 186 ALA B N 1
ATOM 4646 C CA . ALA B 1 186 ? 16.219 11.781 -15.609 1 90.5 186 ALA B CA 1
ATOM 4647 C C . ALA B 1 186 ? 15.453 10.883 -16.578 1 90.5 186 ALA B C 1
ATOM 4649 O O . ALA B 1 186 ? 15.883 9.766 -16.875 1 90.5 186 ALA B O 1
ATOM 4650 N N . LEU B 1 187 ? 14.359 11.391 -17.172 1 89.56 187 LEU B N 1
ATOM 4651 C CA . LEU B 1 187 ? 13.57 10.609 -18.109 1 89.56 187 LEU B CA 1
ATOM 4652 C C . LEU B 1 187 ? 14.344 10.375 -19.406 1 89.56 187 LEU B C 1
ATOM 4654 O O . LEU B 1 187 ? 14.227 9.312 -20.016 1 89.56 187 LEU B O 1
ATOM 4658 N N . ILE B 1 188 ? 15.094 11.312 -19.734 1 92.06 188 ILE B N 1
ATOM 4659 C CA . ILE B 1 188 ? 15.93 11.164 -20.922 1 92.06 188 ILE B CA 1
ATOM 4660 C C . ILE B 1 188 ? 17 10.102 -20.672 1 92.06 188 ILE B C 1
ATOM 4662 O O . ILE B 1 188 ? 17.234 9.234 -21.516 1 92.06 188 ILE B O 1
ATOM 4666 N N . LEU B 1 189 ? 17.594 10.172 -19.562 1 91.5 189 LEU B N 1
ATOM 4667 C CA . LEU B 1 189 ? 18.641 9.203 -19.219 1 91.5 189 LEU B CA 1
ATOM 4668 C C . LEU B 1 189 ? 18.062 7.797 -19.125 1 91.5 189 LEU B C 1
ATOM 4670 O O . LEU B 1 189 ? 18.734 6.816 -19.422 1 91.5 189 LEU B O 1
ATOM 4674 N N . LEU B 1 190 ? 16.797 7.699 -18.719 1 92.44 190 LEU B N 1
ATOM 4675 C CA . LEU B 1 190 ? 16.156 6.402 -18.516 1 92.44 190 LEU B CA 1
ATOM 4676 C C . LEU B 1 190 ? 15.438 5.949 -19.781 1 92.44 190 LEU B C 1
ATOM 4678 O O . LEU B 1 190 ? 14.906 4.84 -19.844 1 92.44 190 LEU B O 1
ATOM 4682 N N . SER B 1 191 ? 15.453 6.648 -20.891 1 91.88 191 SER B N 1
ATOM 4683 C CA . SER B 1 191 ? 14.688 6.395 -22.109 1 91.88 191 SER B CA 1
ATOM 4684 C C . SER B 1 191 ? 15.07 5.059 -22.734 1 91.88 191 SER B C 1
ATOM 4686 O O . SER B 1 191 ? 14.211 4.344 -23.25 1 91.88 191 SER B O 1
ATOM 4688 N N . PRO B 1 192 ? 16.375 4.668 -22.703 1 92.06 192 PRO B N 1
ATOM 4689 C CA . PRO B 1 192 ? 16.688 3.355 -23.281 1 92.06 192 PRO B CA 1
ATOM 4690 C C . PRO B 1 192 ? 15.969 2.213 -22.562 1 92.06 192 PRO B C 1
ATOM 4692 O O . PRO B 1 192 ? 15.602 1.216 -23.188 1 92.06 192 PRO B O 1
ATOM 4695 N N . LEU B 1 193 ? 15.82 2.359 -21.328 1 91 193 LEU B N 1
ATOM 4696 C CA . LEU B 1 193 ? 15.109 1.347 -20.562 1 91 193 LEU B CA 1
ATOM 4697 C C . LEU B 1 193 ? 13.656 1.233 -21.016 1 91 193 LEU B C 1
ATOM 4699 O O . LEU B 1 193 ? 13.125 0.127 -21.141 1 91 193 LEU B O 1
ATOM 4703 N N . LEU B 1 194 ? 13.008 2.348 -21.312 1 89.5 194 LEU B N 1
ATOM 4704 C CA . LEU B 1 194 ? 11.633 2.381 -21.797 1 89.5 194 LEU B CA 1
ATOM 4705 C C . LEU B 1 194 ? 11.523 1.768 -23.188 1 89.5 194 LEU B C 1
ATOM 4707 O O . LEU B 1 194 ? 10.516 1.127 -23.516 1 89.5 194 LEU B O 1
ATOM 4711 N N . GLY B 1 195 ? 12.523 1.869 -23.953 1 90.5 195 GLY B N 1
ATOM 4712 C CA . GLY B 1 195 ? 12.492 1.361 -25.312 1 90.5 195 GLY B CA 1
ATOM 4713 C C . GLY B 1 195 ? 12.758 -0.131 -25.406 1 90.5 195 GLY B C 1
ATOM 4714 O O . GLY B 1 195 ? 12.117 -0.836 -26.172 1 90.5 195 GLY B O 1
ATOM 4715 N N . TYR B 1 196 ? 13.555 -0.615 -24.484 1 93.25 196 TYR B N 1
ATOM 4716 C CA . TYR B 1 196 ? 14.031 -1.981 -24.672 1 93.25 196 TYR B CA 1
ATOM 4717 C C . TYR B 1 196 ? 13.32 -2.938 -23.719 1 93.25 196 TYR B C 1
ATOM 4719 O O . TYR B 1 196 ? 13.32 -4.152 -23.938 1 93.25 196 TYR B O 1
ATOM 4727 N N . ALA B 1 197 ? 12.789 -2.418 -22.625 1 93.25 197 ALA B N 1
ATOM 4728 C CA . ALA B 1 197 ? 12.117 -3.303 -21.672 1 93.25 197 ALA B CA 1
ATOM 4729 C C . ALA B 1 197 ? 10.914 -3.986 -22.328 1 93.25 197 ALA B C 1
ATOM 4731 O O . ALA B 1 197 ? 10.109 -3.338 -23 1 93.25 197 ALA B O 1
ATOM 4732 N N . GLN B 1 198 ? 10.867 -5.27 -22.25 1 92.94 198 GLN B N 1
ATOM 4733 C CA . GLN B 1 198 ? 9.773 -6.039 -22.828 1 92.94 198 GLN B CA 1
ATOM 4734 C C . GLN B 1 198 ? 9.609 -7.383 -22.125 1 92.94 198 GLN B C 1
ATOM 4736 O O . GLN B 1 198 ? 10.547 -7.887 -21.5 1 92.94 198 GLN B O 1
ATOM 4741 N N . SER B 1 199 ? 8.414 -7.824 -22.203 1 91.31 199 SER B N 1
ATOM 4742 C CA . SER B 1 199 ? 8.117 -9.172 -21.734 1 91.31 199 SER B CA 1
ATOM 4743 C C . SER B 1 199 ? 8.422 -10.211 -22.812 1 91.31 199 SER B C 1
ATOM 4745 O O . SER B 1 199 ? 7.805 -10.211 -23.875 1 91.31 199 SER B O 1
ATOM 4747 N N . ILE B 1 200 ? 9.414 -11.016 -22.531 1 88.88 200 ILE B N 1
ATOM 4748 C CA . ILE B 1 200 ? 9.828 -12.016 -23.516 1 88.88 200 ILE B CA 1
ATOM 4749 C C . ILE B 1 200 ? 9.32 -13.391 -23.078 1 88.88 200 ILE B C 1
ATOM 4751 O O . ILE B 1 200 ? 9.336 -13.727 -21.891 1 88.88 200 ILE B O 1
ATOM 4755 N N . GLU B 1 201 ? 8.891 -14.102 -24.078 1 86.69 201 GLU B N 1
ATOM 4756 C CA . GLU B 1 201 ? 8.422 -15.469 -23.859 1 86.69 201 GLU B CA 1
ATOM 4757 C C . GLU B 1 201 ? 9.578 -16.453 -23.859 1 86.69 201 GLU B C 1
ATOM 4759 O O . GLU B 1 201 ? 10.422 -16.453 -24.766 1 86.69 201 GLU B O 1
ATOM 4764 N N . ILE B 1 202 ? 9.703 -17.156 -22.797 1 84.06 202 ILE B N 1
ATOM 4765 C CA . ILE B 1 202 ? 10.727 -18.188 -22.688 1 84.06 202 ILE B CA 1
ATOM 4766 C C . ILE B 1 202 ? 10.07 -19.562 -22.656 1 84.06 202 ILE B C 1
ATOM 4768 O O . ILE B 1 202 ? 9.141 -19.797 -21.875 1 84.06 202 ILE B O 1
ATOM 4772 N N . LEU B 1 203 ? 10.453 -20.422 -23.547 1 81.88 203 LEU B N 1
ATOM 4773 C CA . LEU B 1 203 ? 9.961 -21.797 -23.578 1 81.88 203 LEU B CA 1
ATOM 4774 C C . LEU B 1 203 ? 10.734 -22.672 -22.594 1 81.88 203 LEU B C 1
ATOM 4776 O O . LEU B 1 203 ? 11.961 -22.766 -22.688 1 81.88 203 LEU B O 1
ATOM 4780 N N . HIS B 1 204 ? 10.133 -23.062 -21.547 1 77.69 204 HIS B N 1
ATOM 4781 C CA . HIS B 1 204 ? 10.766 -23.891 -20.531 1 77.69 204 HIS B CA 1
ATOM 4782 C C . HIS B 1 204 ? 10.844 -25.359 -20.984 1 77.69 204 HIS B C 1
ATOM 4784 O O . HIS B 1 204 ? 11.836 -26.031 -20.719 1 77.69 204 HIS B O 1
ATOM 4790 N N . GLY B 1 205 ? 9.727 -25.859 -21.5 1 75.88 205 GLY B N 1
ATOM 4791 C CA . GLY B 1 205 ? 9.695 -27.25 -21.938 1 75.88 205 GLY B CA 1
ATOM 4792 C C . GLY B 1 205 ? 8.508 -27.562 -22.828 1 75.88 205 GLY B C 1
ATOM 4793 O O . GLY B 1 205 ? 7.543 -26.797 -22.875 1 75.88 205 GLY B O 1
ATOM 4794 N N . GLN B 1 206 ? 8.734 -28.578 -23.75 1 75.94 206 GLN B N 1
ATOM 4795 C CA . GLN B 1 206 ? 7.668 -29.031 -24.625 1 75.94 206 GLN B CA 1
ATOM 4796 C C . GLN B 1 206 ? 7.438 -30.531 -24.469 1 75.94 206 GLN B C 1
ATOM 4798 O O . GLN B 1 206 ? 8.391 -31.312 -24.344 1 75.94 206 GLN B O 1
ATOM 4803 N N . PHE B 1 207 ? 6.172 -30.859 -24.109 1 74.88 207 PHE B N 1
ATOM 4804 C CA . PHE B 1 207 ? 5.789 -32.25 -24.016 1 74.88 207 PHE B CA 1
ATOM 4805 C C . PHE B 1 207 ? 4.852 -32.625 -25.156 1 74.88 207 PHE B C 1
ATOM 4807 O O . PHE B 1 207 ? 4.004 -31.844 -25.562 1 74.88 207 PHE B O 1
ATOM 4814 N N . GLU B 1 208 ? 5.211 -33.75 -25.891 1 75 208 GLU B N 1
ATOM 4815 C CA . GLU B 1 208 ? 4.391 -34.188 -27.016 1 75 208 GLU B CA 1
ATOM 4816 C C . GLU B 1 208 ? 3.701 -35.5 -26.703 1 75 208 GLU B C 1
ATOM 4818 O O . GLU B 1 208 ? 4.285 -36.375 -26.047 1 75 208 GLU B O 1
ATOM 4823 N N . GLN B 1 209 ? 2.352 -35.5 -26.828 1 73.06 209 GLN B N 1
ATOM 4824 C CA . GLN B 1 209 ? 1.588 -36.75 -26.734 1 73.06 209 GLN B CA 1
ATOM 4825 C C . GLN B 1 209 ? 0.828 -37.031 -28.016 1 73.06 209 GLN B C 1
ATOM 4827 O O . GLN B 1 209 ? 0.158 -36.125 -28.562 1 73.06 209 GLN B O 1
ATOM 4832 N N . TYR B 1 210 ? 1.147 -38.188 -28.609 1 72.38 210 TYR B N 1
ATOM 4833 C CA . TYR B 1 210 ? 0.464 -38.562 -29.828 1 72.38 210 TYR B CA 1
ATOM 4834 C C . TYR B 1 210 ? -0.919 -39.125 -29.531 1 72.38 210 TYR B C 1
ATOM 4836 O O . TYR B 1 210 ? -1.065 -40 -28.688 1 72.38 210 TYR B O 1
ATOM 4844 N N . ASP B 1 211 ? -1.909 -38.375 -29.969 1 66.12 211 ASP B N 1
ATOM 4845 C CA . ASP B 1 211 ? -3.275 -38.875 -29.875 1 66.12 211 ASP B CA 1
ATOM 4846 C C . ASP B 1 211 ? -3.59 -39.844 -31.016 1 66.12 211 ASP B C 1
ATOM 4848 O O . ASP B 1 211 ? -3.682 -39.438 -32.156 1 66.12 211 ASP B O 1
ATOM 4852 N N . ASN B 1 212 ? -3.74 -41.062 -30.734 1 71.56 212 ASN B N 1
ATOM 4853 C CA . ASN B 1 212 ? -3.994 -42.125 -31.719 1 71.56 212 ASN B CA 1
ATOM 4854 C C . ASN B 1 212 ? -5.363 -41.938 -32.375 1 71.56 212 ASN B C 1
ATOM 4856 O O . ASN B 1 212 ? -5.559 -42.344 -33.531 1 71.56 212 ASN B O 1
ATOM 4860 N N . THR B 1 213 ? -6.266 -41.406 -31.609 1 64.81 213 THR B N 1
ATOM 4861 C CA . THR B 1 213 ? -7.625 -41.312 -32.125 1 64.81 213 THR B CA 1
ATOM 4862 C C . THR B 1 213 ? -7.715 -40.219 -33.188 1 64.81 213 THR B C 1
ATOM 4864 O O . THR B 1 213 ? -8.352 -40.406 -34.219 1 64.81 213 THR B O 1
ATOM 4867 N N . LEU B 1 214 ? -7.039 -39.188 -33 1 65.75 214 LEU B N 1
ATOM 4868 C CA . LEU B 1 214 ? -7.156 -38.062 -33.906 1 65.75 214 LEU B CA 1
ATOM 4869 C C . LEU B 1 214 ? -5.945 -38 -34.844 1 65.75 214 LEU B C 1
ATOM 4871 O O . LEU B 1 214 ? -5.945 -37.219 -35.812 1 65.75 214 LEU B O 1
ATOM 4875 N N . SER B 1 215 ? -5.012 -38.938 -34.688 1 66.38 215 SER B N 1
ATOM 4876 C CA . SER B 1 215 ? -3.775 -38.969 -35.469 1 66.38 215 SER B CA 1
ATOM 4877 C C . SER B 1 215 ? -3.1 -37.594 -35.469 1 66.38 215 SER B C 1
ATOM 4879 O O . SER B 1 215 ? -2.646 -37.094 -36.5 1 66.38 215 SER B O 1
ATOM 4881 N N . ILE B 1 216 ? -3.346 -36.906 -34.312 1 72.25 216 ILE B N 1
ATOM 4882 C CA . ILE B 1 216 ? -2.734 -35.594 -34.188 1 72.25 216 ILE B CA 1
ATOM 4883 C C . ILE B 1 216 ? -1.822 -35.562 -32.969 1 72.25 216 ILE B C 1
ATOM 4885 O O . ILE B 1 216 ? -2.035 -36.312 -32 1 72.25 216 ILE B O 1
ATOM 4889 N N . PHE B 1 217 ? -0.712 -34.844 -33.062 1 74.81 217 PHE B N 1
ATOM 4890 C CA . PHE B 1 217 ? 0.178 -34.656 -31.922 1 74.81 217 PHE B CA 1
ATOM 4891 C C . PHE B 1 217 ? -0.316 -33.531 -31.031 1 74.81 217 PHE B C 1
ATOM 4893 O O . PHE B 1 217 ? -0.59 -32.406 -31.5 1 74.81 217 PHE B O 1
ATOM 4900 N N . ASN B 1 218 ? -0.665 -33.938 -29.828 1 76.12 218 ASN B N 1
ATOM 4901 C CA . ASN B 1 218 ? -0.927 -32.906 -28.828 1 76.12 218 ASN B CA 1
ATOM 4902 C C . ASN B 1 218 ? 0.356 -32.469 -28.141 1 76.12 218 ASN B C 1
ATOM 4904 O O . ASN B 1 218 ? 1.019 -33.25 -27.469 1 76.12 218 ASN B O 1
ATOM 4908 N N . VAL B 1 219 ? 0.765 -31.234 -28.469 1 76 219 VAL B N 1
ATOM 4909 C CA . VAL B 1 219 ? 1.997 -30.703 -27.906 1 76 219 VAL B CA 1
ATOM 4910 C C . VAL B 1 219 ? 1.664 -29.719 -26.781 1 76 219 VAL B C 1
ATOM 4912 O O . VAL B 1 219 ? 0.866 -28.797 -26.984 1 76 219 VAL B O 1
ATOM 4915 N N . THR B 1 220 ? 2.119 -30.094 -25.594 1 78.25 220 THR B N 1
ATOM 4916 C CA . THR B 1 220 ? 2.006 -29.156 -24.484 1 78.25 220 THR B CA 1
ATOM 4917 C C . THR B 1 220 ? 3.295 -28.375 -24.297 1 78.25 220 THR B C 1
ATOM 4919 O O . THR B 1 220 ? 4.355 -28.938 -24.047 1 78.25 220 THR B O 1
ATOM 4922 N N . ARG B 1 221 ? 3.16 -27.047 -24.578 1 77.75 221 ARG B N 1
ATOM 4923 C CA . ARG B 1 221 ? 4.293 -26.141 -24.438 1 77.75 221 ARG B CA 1
ATOM 4924 C C . ARG B 1 221 ? 4.246 -25.422 -23.094 1 77.75 221 ARG B C 1
ATOM 4926 O O . ARG B 1 221 ? 3.254 -24.766 -22.766 1 77.75 221 ARG B O 1
ATOM 4933 N N . VAL B 1 222 ? 5.293 -25.688 -22.297 1 81.56 222 VAL B N 1
ATOM 4934 C CA . VAL B 1 222 ? 5.434 -24.953 -21.047 1 81.56 222 VAL B CA 1
ATOM 4935 C C . VAL B 1 222 ? 6.207 -23.656 -21.297 1 81.56 222 VAL B C 1
ATOM 4937 O O . VAL B 1 222 ? 7.406 -23.688 -21.578 1 81.56 222 VAL B O 1
ATOM 4940 N N . ARG B 1 223 ? 5.422 -22.547 -21.312 1 80.88 223 ARG B N 1
ATOM 4941 C CA . ARG B 1 223 ? 6.016 -21.25 -21.609 1 80.88 223 ARG B CA 1
ATOM 4942 C C . ARG B 1 223 ? 5.719 -20.25 -20.5 1 80.88 223 ARG B C 1
ATOM 4944 O O . ARG B 1 223 ? 4.688 -20.344 -19.828 1 80.88 223 ARG B O 1
ATOM 4951 N N . PHE B 1 224 ? 6.734 -19.438 -20.234 1 83.69 224 PHE B N 1
ATOM 4952 C CA . PHE B 1 224 ? 6.508 -18.359 -19.281 1 83.69 224 PHE B CA 1
ATOM 4953 C C . PHE B 1 224 ? 7.133 -17.062 -19.781 1 83.69 224 PHE B C 1
ATOM 4955 O O . PHE B 1 224 ? 7.918 -17.062 -20.719 1 83.69 224 PHE B O 1
ATOM 4962 N N . PHE B 1 225 ? 6.652 -15.992 -19.266 1 86.56 225 PHE B N 1
ATOM 4963 C CA . PHE B 1 225 ? 7.145 -14.672 -19.641 1 86.56 225 PHE B CA 1
ATOM 4964 C C . PHE B 1 225 ? 8.078 -14.109 -18.578 1 86.56 225 PHE B C 1
ATOM 4966 O O . PHE B 1 225 ? 7.922 -14.422 -17.391 1 86.56 225 PHE B O 1
ATOM 4973 N N . LYS B 1 226 ? 9.086 -13.492 -19.031 1 89.44 226 LYS B N 1
ATOM 4974 C CA . LYS B 1 226 ? 9.984 -12.773 -18.141 1 89.44 226 LYS B CA 1
ATOM 4975 C C . LYS B 1 226 ? 10.109 -11.305 -18.531 1 89.44 226 LYS B C 1
ATOM 4977 O O . LYS B 1 226 ? 10.156 -10.984 -19.719 1 89.44 226 LYS B O 1
ATOM 4982 N N . CYS B 1 227 ? 10 -10.508 -17.516 1 92 227 CYS B N 1
ATOM 4983 C CA . CYS B 1 227 ? 10.227 -9.086 -17.734 1 92 227 CYS B CA 1
ATOM 4984 C C . CYS B 1 227 ? 11.711 -8.758 -17.703 1 92 227 CYS B C 1
ATOM 4986 O O . CYS B 1 227 ? 12.352 -8.82 -16.656 1 92 227 CYS B O 1
ATOM 4988 N N . VAL B 1 228 ? 12.344 -8.523 -18.844 1 89.94 228 VAL B N 1
ATOM 4989 C CA . VAL B 1 228 ? 13.789 -8.312 -18.922 1 89.94 228 VAL B CA 1
ATOM 4990 C C . VAL B 1 228 ? 14.078 -7 -19.641 1 89.94 228 VAL B C 1
ATOM 4992 O O . VAL B 1 228 ? 13.227 -6.484 -20.375 1 89.94 228 VAL B O 1
ATOM 4995 N N . ASP B 1 229 ? 15.273 -6.559 -19.203 1 87.75 229 ASP B N 1
ATOM 4996 C CA . ASP B 1 229 ? 15.82 -5.445 -19.969 1 87.75 229 ASP B CA 1
ATOM 4997 C C . ASP B 1 229 ? 16.453 -5.93 -21.266 1 87.75 229 ASP B C 1
ATOM 4999 O O . ASP B 1 229 ? 17.484 -6.594 -21.266 1 87.75 229 ASP B O 1
ATOM 5003 N N . ASN B 1 230 ? 15.742 -6.125 -22.375 1 84.69 230 ASN B N 1
ATOM 5004 C CA . ASN B 1 230 ? 16.156 -6.676 -23.672 1 84.69 230 ASN B CA 1
ATOM 5005 C C . ASN B 1 230 ? 17.172 -5.77 -24.359 1 84.69 230 ASN B C 1
ATOM 5007 O O . ASN B 1 230 ? 17.156 -5.645 -25.594 1 84.69 230 ASN B O 1
ATOM 5011 N N . MET B 1 231 ? 18.016 -5.184 -23.562 1 89.31 231 MET B N 1
ATOM 5012 C CA . MET B 1 231 ? 19.062 -4.348 -24.156 1 89.31 231 MET B CA 1
ATOM 5013 C C . MET B 1 231 ? 20.266 -5.191 -24.562 1 89.31 231 MET B C 1
ATOM 5015 O O . MET B 1 231 ? 20.688 -6.078 -23.812 1 89.31 231 MET B O 1
ATOM 5019 N N . PRO B 1 232 ? 20.672 -4.945 -25.828 1 90.81 232 PRO B N 1
ATOM 5020 C CA . PRO B 1 232 ? 21.953 -5.594 -26.141 1 90.81 232 PRO B CA 1
ATOM 5021 C C . PRO B 1 232 ? 23.047 -5.25 -25.156 1 90.81 232 PRO B C 1
ATOM 5023 O O . PRO B 1 232 ? 23.031 -4.184 -24.531 1 90.81 232 PRO B O 1
ATOM 5026 N N . VAL B 1 233 ? 23.984 -6.082 -24.984 1 87.75 233 VAL B N 1
ATOM 5027 C CA . VAL B 1 233 ? 25.016 -6.008 -23.938 1 87.75 233 VAL B CA 1
ATOM 5028 C C . VAL B 1 233 ? 25.781 -4.691 -24.062 1 87.75 233 VAL B C 1
ATOM 5030 O O . VAL B 1 233 ? 26.062 -4.035 -23.062 1 87.75 233 VAL B O 1
ATOM 5033 N N . GLU B 1 234 ? 26.078 -4.266 -25.297 1 90.56 234 GLU B N 1
ATOM 5034 C CA . GLU B 1 234 ? 26.844 -3.043 -25.5 1 90.56 234 GLU B CA 1
ATOM 5035 C C . GLU B 1 234 ? 26.047 -1.812 -25.094 1 90.56 234 GLU B C 1
ATOM 5037 O O . GLU B 1 234 ? 26.594 -0.898 -24.453 1 90.56 234 GLU B O 1
ATOM 5042 N N . ILE B 1 235 ? 24.812 -1.816 -25.438 1 92.38 235 ILE B N 1
ATOM 5043 C CA . ILE B 1 235 ? 23.938 -0.696 -25.109 1 92.38 235 ILE B CA 1
ATOM 5044 C C . ILE B 1 235 ? 23.672 -0.685 -23.594 1 92.38 235 ILE B C 1
ATOM 5046 O O . ILE B 1 235 ? 23.625 0.38 -22.984 1 92.38 235 ILE B O 1
ATOM 5050 N N . ALA B 1 236 ? 23.531 -1.88 -23.047 1 92.38 236 ALA B N 1
ATOM 5051 C CA . ALA B 1 236 ? 23.297 -1.99 -21.609 1 92.38 236 ALA B CA 1
ATOM 5052 C C . ALA B 1 236 ? 24.484 -1.443 -20.828 1 92.38 236 ALA B C 1
ATOM 5054 O O . ALA B 1 236 ? 24.312 -0.762 -19.812 1 92.38 236 ALA B O 1
ATOM 5055 N N . LEU B 1 237 ? 25.672 -1.769 -21.297 1 91.81 237 LEU B N 1
ATOM 5056 C CA . LEU B 1 237 ? 26.875 -1.274 -20.641 1 91.81 237 LEU B CA 1
ATOM 5057 C C . LEU B 1 237 ? 26.969 0.245 -20.734 1 91.81 237 LEU B C 1
ATOM 5059 O O . LEU B 1 237 ? 27.234 0.921 -19.734 1 91.81 237 LEU B O 1
ATOM 5063 N N . LEU B 1 238 ? 26.75 0.767 -21.906 1 93.12 238 LEU B N 1
ATOM 5064 C CA . LEU B 1 238 ? 26.797 2.213 -22.109 1 93.12 238 LEU B CA 1
ATOM 5065 C C . LEU B 1 238 ? 25.75 2.906 -21.25 1 93.12 238 LEU B C 1
ATOM 5067 O O . LEU B 1 238 ? 26.016 3.951 -20.656 1 93.12 238 LEU B O 1
ATOM 5071 N N . PHE B 1 239 ? 24.594 2.309 -21.234 1 93.88 239 PHE B N 1
ATOM 5072 C CA . PHE B 1 239 ? 23.5 2.838 -20.422 1 93.88 239 PHE B CA 1
ATOM 5073 C C . PHE B 1 239 ? 23.875 2.85 -18.953 1 93.88 239 PHE B C 1
ATOM 5075 O O . PHE B 1 239 ? 23.703 3.857 -18.266 1 93.88 239 PHE B O 1
ATOM 5082 N N . THR B 1 240 ? 24.422 1.772 -18.438 1 93.25 240 THR B N 1
ATOM 5083 C CA . THR B 1 240 ? 24.766 1.649 -17.031 1 93.25 240 THR B CA 1
ATOM 5084 C C . THR B 1 240 ? 25.891 2.623 -16.672 1 93.25 240 THR B C 1
ATOM 5086 O O . THR B 1 240 ? 25.812 3.314 -15.648 1 93.25 240 THR B O 1
ATOM 5089 N N . ILE B 1 241 ? 26.859 2.76 -17.5 1 94.12 241 ILE B N 1
ATOM 5090 C CA . ILE B 1 241 ? 27.984 3.629 -17.219 1 94.12 241 ILE B CA 1
ATOM 5091 C C . ILE B 1 241 ? 27.562 5.09 -17.297 1 94.12 241 ILE B C 1
ATOM 5093 O O . ILE B 1 241 ? 27.938 5.902 -16.453 1 94.12 241 ILE B O 1
ATOM 5097 N N . SER B 1 242 ? 26.797 5.387 -18.281 1 94.44 242 SER B N 1
ATOM 5098 C CA . SER B 1 242 ? 26.328 6.766 -18.422 1 94.44 242 SER B CA 1
ATOM 5099 C C . SER B 1 242 ? 25.438 7.16 -17.25 1 94.44 242 SER B C 1
ATOM 5101 O O . SER B 1 242 ? 25.594 8.25 -16.688 1 94.44 242 SER B O 1
ATOM 5103 N N . THR B 1 243 ? 24.547 6.289 -16.875 1 94.31 243 THR B N 1
ATOM 5104 C CA . THR B 1 243 ? 23.672 6.586 -15.742 1 94.31 243 THR B CA 1
ATOM 5105 C C . THR B 1 243 ? 24.469 6.629 -14.445 1 94.31 243 THR B C 1
ATOM 5107 O O . THR B 1 243 ? 24.156 7.41 -13.547 1 94.31 243 THR B O 1
ATOM 5110 N N . PHE B 1 244 ? 25.453 5.824 -14.352 1 95.75 244 PHE B N 1
ATOM 5111 C CA . PHE B 1 244 ? 26.312 5.828 -13.172 1 95.75 244 PHE B CA 1
ATOM 5112 C C . PHE B 1 244 ? 27.094 7.137 -13.07 1 95.75 244 PHE B C 1
ATOM 5114 O O . PHE B 1 244 ? 27.141 7.754 -12.008 1 95.75 244 PHE B O 1
ATOM 5121 N N . ILE B 1 245 ? 27.594 7.586 -14.117 1 96.12 245 ILE B N 1
ATOM 5122 C CA . ILE B 1 245 ? 28.438 8.781 -14.117 1 96.12 245 ILE B CA 1
ATOM 5123 C C . ILE B 1 245 ? 27.562 10.023 -13.953 1 96.12 245 ILE B C 1
ATOM 5125 O O . ILE B 1 245 ? 27.797 10.844 -13.062 1 96.12 245 ILE B O 1
ATOM 5129 N N . LEU B 1 246 ? 26.516 10.148 -14.727 1 95.19 246 LEU B N 1
ATOM 5130 C CA . LEU B 1 246 ? 25.703 11.367 -14.758 1 95.19 246 LEU B CA 1
ATOM 5131 C C . LEU B 1 246 ? 24.688 11.367 -13.617 1 95.19 246 LEU B C 1
ATOM 5133 O O . LEU B 1 246 ? 24.344 12.43 -13.094 1 95.19 246 LEU B O 1
ATOM 5137 N N . GLY B 1 247 ? 24.266 10.188 -13.297 1 94 247 GLY B N 1
ATOM 5138 C CA . GLY B 1 247 ? 23.172 10.109 -12.336 1 94 247 GLY B CA 1
ATOM 5139 C C . GLY B 1 247 ? 23.641 9.812 -10.93 1 94 247 GLY B C 1
ATOM 5140 O O . GLY B 1 247 ? 22.875 9.938 -9.969 1 94 247 GLY B O 1
ATOM 5141 N N . PHE B 1 248 ? 24.906 9.5 -10.75 1 95.81 248 PHE B N 1
ATOM 5142 C CA . PHE B 1 248 ? 25.359 9.078 -9.43 1 95.81 248 PHE B CA 1
ATOM 5143 C C . PHE B 1 248 ? 26.688 9.734 -9.07 1 95.81 248 PHE B C 1
ATOM 5145 O O . PHE B 1 248 ? 26.781 10.461 -8.078 1 95.81 248 PHE B O 1
ATOM 5152 N N . LEU B 1 249 ? 27.672 9.625 -9.891 1 96.56 249 LEU B N 1
ATOM 5153 C CA . LEU B 1 249 ? 29.031 10.055 -9.555 1 96.56 249 LEU B CA 1
ATOM 5154 C C . LEU B 1 249 ? 29.141 11.578 -9.586 1 96.56 249 LEU B C 1
ATOM 5156 O O . LEU B 1 249 ? 29.625 12.188 -8.633 1 96.56 249 LEU B O 1
ATOM 5160 N N . ILE B 1 250 ? 28.703 12.18 -10.617 1 96.75 250 ILE B N 1
ATOM 5161 C CA . ILE B 1 250 ? 28.781 13.633 -10.727 1 96.75 250 ILE B CA 1
ATOM 5162 C C . ILE B 1 250 ? 27.953 14.281 -9.617 1 96.75 250 ILE B C 1
ATOM 5164 O O . ILE B 1 250 ? 28.453 15.156 -8.898 1 96.75 250 ILE B O 1
ATOM 5168 N N . PRO B 1 251 ? 26.781 13.883 -9.438 1 96 251 PRO B N 1
ATOM 5169 C CA . PRO B 1 251 ? 26.016 14.438 -8.328 1 96 251 PRO B CA 1
ATOM 5170 C C . PRO B 1 251 ? 26.688 14.234 -6.973 1 96 251 PRO B C 1
ATOM 5172 O O . PRO B 1 251 ? 26.672 15.125 -6.125 1 96 251 PRO B O 1
ATOM 5175 N N . LEU B 1 252 ? 27.266 13.094 -6.812 1 96.94 252 LEU B N 1
ATOM 5176 C CA . LEU B 1 252 ? 27.969 12.828 -5.562 1 96.94 252 LEU B CA 1
ATOM 5177 C C . LEU B 1 252 ? 29.094 13.836 -5.344 1 96.94 252 LEU B C 1
ATOM 5179 O O . LEU B 1 252 ? 29.219 14.398 -4.254 1 96.94 252 LEU B O 1
ATOM 5183 N N . ILE B 1 253 ? 29.797 14.133 -6.316 1 97.62 253 ILE B N 1
ATOM 5184 C CA . ILE B 1 253 ? 30.891 15.078 -6.238 1 97.62 253 ILE B CA 1
ATOM 5185 C C . ILE B 1 253 ? 30.359 16.469 -5.926 1 97.62 253 ILE B C 1
ATOM 5187 O O . ILE B 1 253 ? 30.906 17.188 -5.078 1 97.62 253 ILE B O 1
ATOM 5191 N N . LEU B 1 254 ? 29.312 16.844 -6.566 1 96.81 254 LEU B N 1
ATOM 5192 C CA . LEU B 1 254 ? 28.703 18.156 -6.352 1 96.81 254 LEU B CA 1
ATOM 5193 C C . LEU B 1 254 ? 28.156 18.281 -4.934 1 96.81 254 LEU B C 1
ATOM 5195 O O . LEU B 1 254 ? 28.375 19.281 -4.258 1 96.81 254 LEU B O 1
ATOM 5199 N N . ILE B 1 255 ? 27.484 17.281 -4.492 1 96.75 255 ILE B N 1
ATOM 5200 C CA . ILE B 1 255 ? 26.891 17.297 -3.158 1 96.75 255 ILE B CA 1
ATOM 5201 C C . ILE B 1 255 ? 27.984 17.406 -2.104 1 96.75 255 ILE B C 1
ATOM 5203 O O . ILE B 1 255 ? 27.875 18.172 -1.155 1 96.75 255 ILE B O 1
ATOM 5207 N N . VAL B 1 256 ? 29.047 16.641 -2.316 1 96.19 256 VAL B N 1
ATOM 5208 C CA . VAL B 1 256 ? 30.156 16.688 -1.38 1 96.19 256 VAL B CA 1
ATOM 5209 C C . VAL B 1 256 ? 30.781 18.078 -1.396 1 96.19 256 VAL B C 1
ATOM 5211 O O . VAL B 1 256 ? 31.062 18.656 -0.34 1 96.19 256 VAL B O 1
ATOM 5214 N N . TYR B 1 257 ? 30.953 18.641 -2.506 1 96.69 257 TYR B N 1
ATOM 5215 C CA . TYR B 1 257 ? 31.516 19.969 -2.637 1 96.69 257 TYR B CA 1
ATOM 5216 C C . TYR B 1 257 ? 30.656 21 -1.914 1 96.69 257 TYR B C 1
ATOM 5218 O O . TYR B 1 257 ? 31.156 21.797 -1.109 1 96.69 257 TYR B O 1
ATOM 5226 N N . PHE B 1 258 ? 29.359 21.078 -2.148 1 95 258 PHE B N 1
ATOM 5227 C CA . PHE B 1 258 ? 28.469 22.031 -1.514 1 95 258 PHE B CA 1
ATOM 5228 C C . PHE B 1 258 ? 28.469 21.859 0 1 95 258 PHE B C 1
ATOM 5230 O O . PHE B 1 258 ? 28.531 22.844 0.745 1 95 258 PHE B O 1
ATOM 5237 N N . ASN B 1 259 ? 28.438 20.641 0.426 1 92.44 259 ASN B N 1
ATOM 5238 C CA . ASN B 1 259 ? 28.359 20.391 1.86 1 92.44 259 ASN B CA 1
ATOM 5239 C C . ASN B 1 259 ? 29.656 20.734 2.566 1 92.44 259 ASN B C 1
ATOM 5241 O O . ASN B 1 259 ? 29.656 21.172 3.721 1 92.44 259 ASN B O 1
ATOM 5245 N N . VAL B 1 260 ? 30.781 20.547 1.878 1 93.06 260 VAL B N 1
ATOM 5246 C CA . VAL B 1 260 ? 32.062 20.938 2.449 1 93.06 260 VAL B CA 1
ATOM 5247 C C . VAL B 1 260 ? 32.094 22.453 2.605 1 93.06 260 VAL B C 1
ATOM 5249 O O . VAL B 1 260 ? 32.594 22.969 3.623 1 93.06 260 VAL B O 1
ATOM 5252 N N . GLN B 1 261 ? 31.594 23.219 1.692 1 92.62 261 GLN B N 1
ATOM 5253 C CA . GLN B 1 261 ? 31.547 24.672 1.765 1 92.62 261 GLN B CA 1
ATOM 5254 C C . GLN B 1 261 ? 30.625 25.125 2.893 1 92.62 261 GLN B C 1
ATOM 5256 O O . GLN B 1 261 ? 30.953 26.078 3.617 1 92.62 261 GLN B O 1
ATOM 5261 N N . ILE B 1 262 ? 29.5 24.422 2.996 1 90.12 262 ILE B N 1
ATOM 5262 C CA . ILE B 1 262 ? 28.547 24.766 4.047 1 90.12 262 ILE B CA 1
ATOM 5263 C C . ILE B 1 262 ? 29.188 24.547 5.418 1 90.12 262 ILE B C 1
ATOM 5265 O O . ILE B 1 262 ? 29.141 25.438 6.273 1 90.12 262 ILE B O 1
ATOM 5269 N N . ILE B 1 263 ? 29.859 23.422 5.555 1 87.62 263 ILE B N 1
ATOM 5270 C CA . ILE B 1 263 ? 30.469 23.078 6.836 1 87.62 263 ILE B CA 1
ATOM 5271 C C . ILE B 1 263 ? 31.609 24.031 7.141 1 87.62 263 ILE B C 1
ATOM 5273 O O . ILE B 1 263 ? 31.781 24.453 8.289 1 87.62 263 ILE B O 1
ATOM 5277 N N . SER B 1 264 ? 32.375 24.469 6.195 1 88.31 264 SER B N 1
ATOM 5278 C CA . SER B 1 264 ? 33.5 25.391 6.371 1 88.31 264 SER B CA 1
ATOM 5279 C C . SER B 1 264 ? 33 26.766 6.789 1 88.31 264 SER B C 1
ATOM 5281 O O . SER B 1 264 ? 33.625 27.422 7.641 1 88.31 264 SER B O 1
ATOM 5283 N N . ARG B 1 265 ? 31.969 27.172 6.184 1 85.5 265 ARG B N 1
ATOM 5284 C CA . ARG B 1 265 ? 31.406 28.484 6.512 1 85.5 265 ARG B CA 1
ATOM 5285 C C . ARG B 1 265 ? 30.797 28.484 7.91 1 85.5 265 ARG B C 1
ATOM 5287 O O . ARG B 1 265 ? 30.938 29.453 8.656 1 85.5 265 ARG B O 1
ATOM 5294 N N . LEU B 1 266 ? 30.125 27.391 8.188 1 79.25 266 LEU B N 1
ATOM 5295 C CA . LEU B 1 266 ? 29.484 27.281 9.5 1 79.25 266 LEU B CA 1
ATOM 5296 C C . LEU B 1 266 ? 30.531 27.172 10.609 1 79.25 266 LEU B C 1
ATOM 5298 O O . LEU B 1 266 ? 30.328 27.719 11.695 1 79.25 266 LEU B O 1
ATOM 5302 N N . TYR B 1 267 ? 31.547 26.484 10.336 1 77.5 267 TYR B N 1
ATOM 5303 C CA . TYR B 1 267 ? 32.625 26.328 11.312 1 77.5 267 TYR B CA 1
ATOM 5304 C C . TYR B 1 267 ? 33.312 27.656 11.57 1 77.5 267 TYR B C 1
ATOM 5306 O O . TYR B 1 267 ? 33.688 27.953 12.703 1 77.5 267 TYR B O 1
ATOM 5314 N N . ARG B 1 268 ? 33.375 28.484 10.641 1 74.19 268 ARG B N 1
ATOM 5315 C CA . ARG B 1 268 ? 34.031 29.781 10.781 1 74.19 268 ARG B CA 1
ATOM 5316 C C . ARG B 1 268 ? 33.156 30.75 11.562 1 74.19 268 ARG B C 1
ATOM 5318 O O . ARG B 1 268 ? 33.656 31.547 12.352 1 74.19 268 ARG B O 1
ATOM 5325 N N . HIS B 1 269 ? 31.875 30.531 11.305 1 63.22 269 HIS B N 1
ATOM 5326 C CA . HIS B 1 269 ? 30.969 31.484 11.938 1 63.22 269 HIS B CA 1
ATOM 5327 C C . HIS B 1 269 ? 30.469 30.953 13.273 1 63.22 269 HIS B C 1
ATOM 5329 O O . HIS B 1 269 ? 29.891 31.703 14.07 1 63.22 269 HIS B O 1
ATOM 5335 N N . THR B 1 270 ? 30.188 29.641 13.492 1 56.75 270 THR B N 1
ATOM 5336 C CA . THR B 1 270 ? 29.766 29.109 14.781 1 56.75 270 THR B CA 1
ATOM 5337 C C . THR B 1 270 ? 30.578 29.703 15.914 1 56.75 270 THR B C 1
ATOM 5339 O O . THR B 1 270 ? 30.109 29.812 17.047 1 56.75 270 THR B O 1
ATOM 5342 N N . LYS B 1 271 ? 31.859 30.156 15.758 1 54.5 271 LYS B N 1
ATOM 5343 C CA . LYS B 1 271 ? 32.594 30.844 16.828 1 54.5 271 LYS B CA 1
ATOM 5344 C C . LYS B 1 271 ? 31.922 32.156 17.188 1 54.5 271 LYS B C 1
ATOM 5346 O O . LYS B 1 271 ? 32.062 32.656 18.312 1 54.5 271 LYS B O 1
ATOM 5351 N N . ILE B 1 272 ? 31.016 32.625 16.312 1 53.47 272 ILE B N 1
ATOM 5352 C CA . ILE B 1 272 ? 30.328 33.906 16.578 1 53.47 272 ILE B CA 1
ATOM 5353 C C . ILE B 1 272 ? 28.828 33.719 16.344 1 53.47 272 ILE B C 1
ATOM 5355 O O . ILE B 1 272 ? 28.062 34.688 16.406 1 53.47 272 ILE B O 1
ATOM 5359 N N . LEU B 1 273 ? 28.359 32.5 16.016 1 53.88 273 LEU B N 1
ATOM 5360 C CA . LEU B 1 273 ? 27 32.344 15.492 1 53.88 273 LEU B CA 1
ATOM 5361 C C . LEU B 1 273 ? 25.969 32.656 16.562 1 53.88 273 LEU B C 1
ATOM 5363 O O . LEU B 1 273 ? 25.938 32 17.609 1 53.88 273 LEU B O 1
ATOM 5367 N N . PRO B 1 274 ? 25.266 33.75 16.375 1 57.94 274 PRO B N 1
ATOM 5368 C CA . PRO B 1 274 ? 24.141 34.094 17.25 1 57.94 274 PRO B CA 1
ATOM 5369 C C . PRO B 1 274 ? 23.047 33.031 17.219 1 57.94 274 PRO B C 1
ATOM 5371 O O . PRO B 1 274 ? 23.047 32.156 16.359 1 57.94 274 PRO B O 1
ATOM 5374 N N . SER B 1 275 ? 22.188 32.875 18.172 1 60.66 275 SER B N 1
ATOM 5375 C CA . SER B 1 275 ? 21 32.031 18.375 1 60.66 275 SER B CA 1
ATOM 5376 C C . SER B 1 275 ? 20.203 31.891 17.094 1 60.66 275 SER B C 1
ATOM 5378 O O . SER B 1 275 ? 19.594 30.844 16.859 1 60.66 275 SER B O 1
ATOM 5380 N N . SER B 1 276 ? 20.422 32.812 16.062 1 60.97 276 SER B N 1
ATOM 5381 C CA . SER B 1 276 ? 19.625 32.844 14.844 1 60.97 276 SER B CA 1
ATOM 5382 C C . SER B 1 276 ? 20.156 31.859 13.812 1 60.97 276 SER B C 1
ATOM 5384 O O . SER B 1 276 ? 19.438 31.469 12.891 1 60.97 276 SER B O 1
ATOM 5386 N N . GLY B 1 277 ? 21.391 31.328 14.047 1 66.81 277 GLY B N 1
ATOM 5387 C CA . GLY B 1 277 ? 22.016 30.453 13.07 1 66.81 277 GLY B CA 1
ATOM 5388 C C . GLY B 1 277 ? 21.766 28.984 13.352 1 66.81 277 GLY B C 1
ATOM 5389 O O . GLY B 1 277 ? 22.047 28.125 12.508 1 66.81 277 GLY B O 1
ATOM 5390 N N . ILE B 1 278 ? 21.125 28.672 14.398 1 73.81 278 ILE B N 1
ATOM 5391 C CA . ILE B 1 278 ? 20.938 27.297 14.844 1 73.81 278 ILE B CA 1
ATOM 5392 C C . ILE B 1 278 ? 19.953 26.578 13.922 1 73.81 278 ILE B C 1
ATOM 5394 O O . ILE B 1 278 ? 20.234 25.484 13.445 1 73.81 278 ILE B O 1
ATOM 5398 N N . PRO B 1 279 ? 18.875 27.297 13.594 1 77.12 279 PRO B N 1
ATOM 5399 C CA . PRO B 1 279 ? 17.953 26.625 12.688 1 77.12 279 PRO B CA 1
ATOM 5400 C C . PRO B 1 279 ? 18.547 26.359 11.305 1 77.12 279 PRO B C 1
ATOM 5402 O O . PRO B 1 279 ? 18.25 25.328 10.688 1 77.12 279 PRO B O 1
ATOM 5405 N N . LEU B 1 280 ? 19.438 27.188 10.859 1 78.81 280 LEU B N 1
ATOM 5406 C CA . LEU B 1 280 ? 20.078 27.016 9.562 1 78.81 280 LEU B CA 1
ATOM 5407 C C . LEU B 1 280 ? 21.047 25.828 9.578 1 78.81 280 LEU B C 1
ATOM 5409 O O . LEU B 1 280 ? 21.141 25.094 8.594 1 78.81 280 LEU B O 1
ATOM 5413 N N . LEU B 1 281 ? 21.656 25.625 10.656 1 81.38 281 LEU B N 1
ATOM 5414 C CA . LEU B 1 281 ? 22.562 24.5 10.82 1 81.38 281 LEU B CA 1
ATOM 5415 C C . LEU B 1 281 ? 21.797 23.172 10.852 1 81.38 281 LEU B C 1
ATOM 5417 O O . LEU B 1 281 ? 22.203 22.203 10.219 1 81.38 281 LEU B O 1
ATOM 5421 N N . ARG B 1 282 ? 20.75 23.172 11.484 1 84.38 282 ARG B N 1
ATOM 5422 C CA . ARG B 1 282 ? 19.953 21.969 11.602 1 84.38 282 ARG B CA 1
ATOM 5423 C C . ARG B 1 282 ? 19.359 21.562 10.25 1 84.38 282 ARG B C 1
ATOM 5425 O O . ARG B 1 282 ? 19.328 20.391 9.906 1 84.38 282 ARG B O 1
ATOM 5432 N N . ILE B 1 283 ? 18.906 22.547 9.539 1 86.38 283 ILE B N 1
ATOM 5433 C CA . ILE B 1 283 ? 18.359 22.297 8.211 1 86.38 283 ILE B CA 1
ATOM 5434 C C . ILE B 1 283 ? 19.453 21.688 7.316 1 86.38 283 ILE B C 1
ATOM 5436 O O . ILE B 1 283 ? 19.188 20.734 6.59 1 86.38 283 ILE B O 1
ATOM 5440 N N . SER B 1 284 ? 20.625 22.25 7.395 1 87.44 284 SER B N 1
ATOM 5441 C CA . SER B 1 284 ? 21.734 21.75 6.586 1 87.44 284 SER B CA 1
ATOM 5442 C C . SER B 1 284 ? 22.125 20.344 7.016 1 87.44 284 SER B C 1
ATOM 5444 O O . SER B 1 284 ? 22.469 19.5 6.176 1 87.44 284 SER B O 1
ATOM 5446 N N . LEU B 1 285 ? 22.047 20.078 8.266 1 89 285 LEU B N 1
ATOM 5447 C CA . LEU B 1 285 ? 22.375 18.75 8.781 1 89 285 LEU B CA 1
ATOM 5448 C C . LEU B 1 285 ? 21.406 17.703 8.25 1 89 285 LEU B C 1
ATOM 5450 O O . LEU B 1 285 ? 21.828 16.609 7.848 1 89 285 LEU B O 1
ATOM 5454 N N . TYR B 1 286 ? 20.172 18.031 8.234 1 91.44 286 TYR B N 1
ATOM 5455 C CA . TYR B 1 286 ? 19.188 17.062 7.742 1 91.44 286 TYR B CA 1
ATOM 5456 C C . TYR B 1 286 ? 19.328 16.859 6.242 1 91.44 286 TYR B C 1
ATOM 5458 O O . TYR B 1 286 ? 19.109 15.75 5.738 1 91.44 286 TYR B O 1
ATOM 5466 N N . THR B 1 287 ? 19.672 17.891 5.547 1 91.25 287 THR B N 1
ATOM 5467 C CA . THR B 1 287 ? 19.922 17.734 4.117 1 91.25 287 THR B CA 1
ATOM 5468 C C . THR B 1 287 ? 21.125 16.844 3.857 1 91.25 287 THR B C 1
ATOM 5470 O O . THR B 1 287 ? 21.094 16 2.953 1 91.25 287 THR B O 1
ATOM 5473 N N . ILE B 1 288 ? 22.109 17 4.68 1 93.56 288 ILE B N 1
ATOM 5474 C CA . ILE B 1 288 ? 23.297 16.172 4.57 1 93.56 288 ILE B CA 1
ATOM 5475 C C . ILE B 1 288 ? 22.953 14.719 4.906 1 93.56 288 ILE B C 1
ATOM 5477 O O . ILE B 1 288 ? 23.406 13.789 4.223 1 93.56 288 ILE B O 1
ATOM 5481 N N . LEU B 1 289 ? 22.156 14.547 5.859 1 94.19 289 LEU B N 1
ATOM 5482 C CA . LEU B 1 289 ? 21.766 13.203 6.273 1 94.19 289 LEU B CA 1
ATOM 5483 C C . LEU B 1 289 ? 20.953 12.508 5.18 1 94.19 289 LEU B C 1
ATOM 5485 O O . LEU B 1 289 ? 21.109 11.305 4.949 1 94.19 289 LEU B O 1
ATOM 5489 N N . ILE B 1 290 ? 20.094 13.234 4.562 1 95.31 290 ILE B N 1
ATOM 5490 C CA . ILE B 1 290 ? 19.312 12.695 3.451 1 95.31 290 ILE B CA 1
ATOM 5491 C C . ILE B 1 290 ? 20.25 12.242 2.338 1 95.31 290 ILE B C 1
ATOM 5493 O O . ILE B 1 290 ? 20.078 11.148 1.778 1 95.31 290 ILE B O 1
ATOM 5497 N N . ALA B 1 291 ? 21.234 13.039 2.047 1 95.56 291 ALA B N 1
ATOM 5498 C CA . ALA B 1 291 ? 22.219 12.711 1.015 1 95.56 291 ALA B CA 1
ATOM 5499 C C . ALA B 1 291 ? 23.031 11.477 1.4 1 95.56 291 ALA B C 1
ATOM 5501 O O . ALA B 1 291 ? 23.219 10.562 0.587 1 95.56 291 ALA B O 1
ATOM 5502 N N . ILE B 1 292 ? 23.438 11.391 2.592 1 95.88 292 ILE B N 1
ATOM 5503 C CA . ILE B 1 292 ? 24.234 10.273 3.07 1 95.88 292 ILE B CA 1
ATOM 5504 C C . ILE B 1 292 ? 23.422 8.984 3.004 1 95.88 292 ILE B C 1
ATOM 5506 O O . ILE B 1 292 ? 23.906 7.957 2.525 1 95.88 292 ILE B O 1
ATOM 5510 N N . LEU B 1 293 ? 22.25 9.055 3.443 1 96.12 293 LEU B N 1
ATOM 5511 C CA . LEU B 1 293 ? 21.391 7.875 3.418 1 96.12 293 LEU B CA 1
ATOM 5512 C C . LEU B 1 293 ? 21.172 7.391 1.988 1 96.12 293 LEU B C 1
ATOM 5514 O O . LEU B 1 293 ? 21.203 6.188 1.724 1 96.12 293 LEU B O 1
ATOM 5518 N N . TYR B 1 294 ? 20.969 8.297 1.129 1 96.56 294 TYR B N 1
ATOM 5519 C CA . TYR B 1 294 ? 20.766 7.949 -0.274 1 96.56 294 TYR B CA 1
ATOM 5520 C C . TYR B 1 294 ? 21.969 7.203 -0.833 1 96.56 294 TYR B C 1
ATOM 5522 O O . TYR B 1 294 ? 21.812 6.133 -1.43 1 96.56 294 TYR B O 1
ATOM 5530 N N . PHE B 1 295 ? 23.141 7.688 -0.614 1 95.81 295 PHE B N 1
ATOM 5531 C CA . PHE B 1 295 ? 24.344 7.121 -1.222 1 95.81 295 PHE B CA 1
ATOM 5532 C C . PHE B 1 295 ? 24.719 5.809 -0.546 1 95.81 295 PHE B C 1
ATOM 5534 O O . PHE B 1 295 ? 25.234 4.898 -1.194 1 95.81 295 PHE B O 1
ATOM 5541 N N . ILE B 1 296 ? 24.391 5.668 0.694 1 95.81 296 ILE B N 1
ATOM 5542 C CA . ILE B 1 296 ? 24.641 4.41 1.385 1 95.81 296 ILE B CA 1
ATOM 5543 C C . ILE B 1 296 ? 23.734 3.318 0.821 1 95.81 296 ILE B C 1
ATOM 5545 O O . ILE B 1 296 ? 24.172 2.182 0.626 1 95.81 296 ILE B O 1
ATOM 5549 N N . CYS B 1 297 ? 22.578 3.654 0.481 1 95.38 297 CYS B N 1
ATOM 5550 C CA . CYS B 1 297 ? 21.578 2.678 0.038 1 95.38 297 CYS B CA 1
ATOM 5551 C C . CYS B 1 297 ? 21.781 2.328 -1.432 1 95.38 297 CYS B C 1
ATOM 5553 O O . CYS B 1 297 ? 21.5 1.204 -1.851 1 95.38 297 CYS B O 1
ATOM 5555 N N . TRP B 1 298 ? 22.328 3.211 -2.219 1 95.56 298 TRP B N 1
ATOM 5556 C CA . TRP B 1 298 ? 22.391 2.984 -3.658 1 95.56 298 TRP B CA 1
ATOM 5557 C C . TRP B 1 298 ? 23.781 2.5 -4.07 1 95.56 298 TRP B C 1
ATOM 5559 O O . TRP B 1 298 ? 23.938 1.911 -5.145 1 95.56 298 TRP B O 1
ATOM 5569 N N . THR B 1 299 ? 24.812 2.666 -3.283 1 95.38 299 THR B N 1
ATOM 5570 C CA . THR B 1 299 ? 26.188 2.318 -3.654 1 95.38 299 THR B CA 1
ATOM 5571 C C . THR B 1 299 ? 26.312 0.817 -3.893 1 95.38 299 THR B C 1
ATOM 5573 O O . THR B 1 299 ? 26.859 0.39 -4.914 1 95.38 299 THR B O 1
ATOM 5576 N N . PRO B 1 300 ? 25.797 -0.019 -2.975 1 94.25 300 PRO B N 1
ATOM 5577 C CA . PRO B 1 300 ? 25.922 -1.455 -3.24 1 94.25 300 PRO B CA 1
ATOM 5578 C C . PRO B 1 300 ? 25.266 -1.87 -4.555 1 94.25 300 PRO B C 1
ATOM 5580 O O . PRO B 1 300 ? 25.766 -2.762 -5.246 1 94.25 300 PRO B O 1
ATOM 5583 N N . TYR B 1 301 ? 24.219 -1.272 -4.906 1 92.75 301 TYR B N 1
ATOM 5584 C CA . TYR B 1 301 ? 23.562 -1.559 -6.172 1 92.75 301 TYR B CA 1
ATOM 5585 C C . TYR B 1 301 ? 24.453 -1.23 -7.352 1 92.75 301 TYR B C 1
ATOM 5587 O O . TYR B 1 301 ? 24.609 -2.037 -8.273 1 92.75 301 TYR B O 1
ATOM 5595 N N . TRP B 1 302 ? 25.094 -0.11 -7.328 1 93.62 302 TRP B N 1
ATOM 5596 C CA . TRP B 1 302 ? 25.953 0.317 -8.43 1 93.62 302 TRP B CA 1
ATOM 5597 C C . TRP B 1 302 ? 27.188 -0.573 -8.539 1 93.62 302 TRP B C 1
ATOM 5599 O O . TRP B 1 302 ? 27.594 -0.948 -9.641 1 93.62 302 TRP B O 1
ATOM 5609 N N . ILE B 1 303 ? 27.656 -0.953 -7.414 1 91.12 303 ILE B N 1
ATOM 5610 C CA . ILE B 1 303 ? 28.844 -1.802 -7.406 1 91.12 303 ILE B CA 1
ATOM 5611 C C . ILE B 1 303 ? 28.516 -3.166 -8 1 91.12 303 ILE B C 1
ATOM 5613 O O . ILE B 1 303 ? 29.234 -3.67 -8.867 1 91.12 303 ILE B O 1
ATOM 5617 N N . THR B 1 304 ? 27.422 -3.723 -7.605 1 88.62 304 THR B N 1
ATOM 5618 C CA . THR B 1 304 ? 27.047 -5.047 -8.086 1 88.62 304 THR B CA 1
ATOM 5619 C C . THR B 1 304 ? 26.641 -4.996 -9.555 1 88.62 304 THR B C 1
ATOM 5621 O O . THR B 1 304 ? 26.953 -5.914 -10.32 1 88.62 304 THR B O 1
ATOM 5624 N N . ASN B 1 305 ? 25.969 -4.012 -9.953 1 87.94 305 ASN B N 1
ATOM 5625 C CA . ASN B 1 305 ? 25.531 -3.883 -11.336 1 87.94 305 ASN B CA 1
ATOM 5626 C C . ASN B 1 305 ? 26.719 -3.719 -12.281 1 87.94 305 ASN B C 1
ATOM 5628 O O . ASN B 1 305 ? 26.766 -4.359 -13.336 1 87.94 305 ASN B O 1
ATOM 5632 N N . ILE B 1 306 ? 27.656 -2.906 -11.922 1 87.94 306 ILE B N 1
ATOM 5633 C CA . ILE B 1 306 ? 28.844 -2.695 -12.75 1 87.94 306 ILE B CA 1
ATOM 5634 C C . ILE B 1 306 ? 29.719 -3.947 -12.734 1 87.94 306 ILE B C 1
ATOM 5636 O O . ILE B 1 306 ? 30.25 -4.355 -13.766 1 87.94 306 ILE B O 1
ATOM 5640 N N . TYR B 1 307 ? 29.734 -4.555 -11.578 1 84.06 307 TYR B N 1
ATOM 5641 C CA . TYR B 1 307 ? 30.531 -5.766 -11.438 1 84.06 307 TYR B CA 1
ATOM 5642 C C . TYR B 1 307 ? 29.969 -6.891 -12.297 1 84.06 307 TYR B C 1
ATOM 5644 O O . TYR B 1 307 ? 30.734 -7.707 -12.836 1 84.06 307 TYR B O 1
ATOM 5652 N N . SER B 1 308 ? 28.688 -6.938 -12.445 1 82.12 308 SER B N 1
ATOM 5653 C CA . SER B 1 308 ? 28.047 -8 -13.203 1 82.12 308 SER B CA 1
ATOM 5654 C C . SER B 1 308 ? 28.422 -7.945 -14.68 1 82.12 308 SER B C 1
ATOM 5656 O O . SER B 1 308 ? 28.406 -8.969 -15.367 1 82.12 308 SER B O 1
ATOM 5658 N N . PHE B 1 309 ? 28.812 -6.816 -15.188 1 82.5 309 PHE B N 1
ATOM 5659 C CA . PHE B 1 309 ? 29.188 -6.684 -16.594 1 82.5 309 PHE B CA 1
ATOM 5660 C C . PHE B 1 309 ? 30.609 -7.199 -16.812 1 82.5 309 PHE B C 1
ATOM 5662 O O . PHE B 1 309 ? 30.938 -7.664 -17.906 1 82.5 309 PHE B O 1
ATOM 5669 N N . PHE B 1 310 ? 31.406 -7.102 -15.836 1 78.31 310 PHE B N 1
ATOM 5670 C CA . PHE B 1 310 ? 32.812 -7.457 -16.016 1 78.31 310 PHE B CA 1
ATOM 5671 C C . PHE B 1 310 ? 33.062 -8.906 -15.602 1 78.31 310 PHE B C 1
ATOM 5673 O O . PHE B 1 310 ? 34.062 -9.5 -15.984 1 78.31 310 PHE B O 1
ATOM 5680 N N . ASN B 1 311 ? 32.344 -9.344 -14.672 1 66.81 311 ASN B N 1
ATOM 5681 C CA . ASN B 1 311 ? 32.562 -10.719 -14.25 1 66.81 311 ASN B CA 1
ATOM 5682 C C . ASN B 1 311 ? 31.484 -11.656 -14.828 1 66.81 311 ASN B C 1
ATOM 5684 O O . ASN B 1 311 ? 30.297 -11.43 -14.656 1 66.81 311 ASN B O 1
ATOM 5688 N N . THR B 1 312 ? 31.766 -12.125 -16.031 1 56.16 312 THR B N 1
ATOM 5689 C CA . THR B 1 312 ? 30.953 -13.219 -16.547 1 56.16 312 THR B CA 1
ATOM 5690 C C . THR B 1 312 ? 30.547 -14.164 -15.414 1 56.16 312 THR B C 1
ATOM 5692 O O . THR B 1 312 ? 31.406 -14.664 -14.688 1 56.16 312 THR B O 1
ATOM 5695 N N . VAL B 1 313 ? 29.578 -13.773 -14.695 1 51.72 313 VAL B N 1
ATOM 5696 C CA . VAL B 1 313 ? 29.172 -14.719 -13.664 1 51.72 313 VAL B CA 1
ATOM 5697 C C . VAL B 1 313 ? 29.516 -16.141 -14.094 1 51.72 313 VAL B C 1
ATOM 5699 O O . VAL B 1 313 ? 28.969 -16.656 -15.07 1 51.72 313 VAL B O 1
ATOM 5702 N N . ASP B 1 314 ? 30.641 -16.562 -14.18 1 49.78 314 ASP B N 1
ATOM 5703 C CA . ASP B 1 314 ? 31 -17.953 -14.367 1 49.78 314 ASP B CA 1
ATOM 5704 C C . ASP B 1 314 ? 30.016 -18.875 -13.656 1 49.78 314 ASP B C 1
ATOM 5706 O O . ASP B 1 314 ? 29.547 -18.562 -12.555 1 49.78 314 ASP B O 1
ATOM 5710 N N . ASN B 1 315 ? 29.281 -19.609 -14.438 1 50.06 315 ASN B N 1
ATOM 5711 C CA . ASN B 1 315 ? 28.406 -20.766 -14.156 1 50.06 315 ASN B CA 1
ATOM 5712 C C . ASN B 1 315 ? 28.844 -21.484 -12.883 1 50.06 315 ASN B C 1
ATOM 5714 O O . ASN B 1 315 ? 28.078 -22.297 -12.352 1 50.06 315 ASN B O 1
ATOM 5718 N N . ASP B 1 316 ? 30.141 -21.312 -12.516 1 48.56 316 ASP B N 1
ATOM 5719 C CA . ASP B 1 316 ? 30.641 -22.281 -11.531 1 48.56 316 ASP B CA 1
ATOM 5720 C C . ASP B 1 316 ? 30.312 -21.828 -10.109 1 48.56 316 ASP B C 1
ATOM 5722 O O . ASP B 1 316 ? 30.812 -22.391 -9.141 1 48.56 316 ASP B O 1
ATOM 5726 N N . PHE B 1 317 ? 29.906 -20.734 -9.953 1 50.97 317 PHE B N 1
ATOM 5727 C CA . PHE B 1 317 ? 29.656 -20.453 -8.539 1 50.97 317 PHE B CA 1
ATOM 5728 C C . PHE B 1 317 ? 28.562 -21.359 -7.996 1 50.97 317 PHE B C 1
ATOM 5730 O O . PHE B 1 317 ? 27.422 -21.297 -8.453 1 50.97 317 PHE B O 1
ATOM 5737 N N . LYS B 1 318 ? 28.922 -22.562 -7.559 1 54.09 318 LYS B N 1
ATOM 5738 C CA . LYS B 1 318 ? 28.172 -23.641 -6.898 1 54.09 318 LYS B CA 1
ATOM 5739 C C . LYS B 1 318 ? 26.953 -23.078 -6.168 1 54.09 318 LYS B C 1
ATOM 5741 O O . LYS B 1 318 ? 25.891 -23.703 -6.152 1 54.09 318 LYS B O 1
ATOM 5746 N N . ASP B 1 319 ? 27.016 -21.828 -5.43 1 63.06 319 ASP B N 1
ATOM 5747 C CA . ASP B 1 319 ? 25.844 -21.516 -4.613 1 63.06 319 ASP B CA 1
ATOM 5748 C C . ASP B 1 319 ? 25 -20.422 -5.254 1 63.06 319 ASP B C 1
ATOM 5750 O O . ASP B 1 319 ? 24.953 -19.297 -4.75 1 63.06 319 ASP B O 1
ATOM 5754 N N . HIS B 1 320 ? 24.531 -20.594 -6.512 1 70 320 HIS B N 1
ATOM 5755 C CA . HIS B 1 320 ? 23.672 -19.734 -7.312 1 70 320 HIS B CA 1
ATOM 5756 C C . HIS B 1 320 ? 22.5 -19.219 -6.492 1 70 320 HIS B C 1
ATOM 5758 O O . HIS B 1 320 ? 22.094 -18.062 -6.645 1 70 320 HIS B O 1
ATOM 5764 N N . GLU B 1 321 ? 22.188 -19.984 -5.582 1 73.62 321 GLU B N 1
ATOM 5765 C CA . GLU B 1 321 ? 21.047 -19.578 -4.773 1 73.62 321 GLU B CA 1
ATOM 5766 C C . GLU B 1 321 ? 21.422 -18.453 -3.816 1 73.62 321 GLU B C 1
ATOM 5768 O O . GLU B 1 321 ? 20.656 -17.5 -3.629 1 73.62 321 GLU B O 1
ATOM 5773 N N . LEU B 1 322 ? 22.609 -18.594 -3.326 1 74.69 322 LEU B N 1
ATOM 5774 C CA . LEU B 1 322 ? 23.062 -17.578 -2.381 1 74.69 322 LEU B CA 1
ATOM 5775 C C . LEU B 1 322 ? 23.328 -16.266 -3.092 1 74.69 322 LEU B C 1
ATOM 5777 O O . LEU B 1 322 ? 23 -15.195 -2.572 1 74.69 322 LEU B O 1
ATOM 5781 N N . LEU B 1 323 ? 23.875 -16.344 -4.234 1 75.25 323 LEU B N 1
ATOM 5782 C CA . LEU B 1 323 ? 24.156 -15.133 -4.992 1 75.25 323 LEU B CA 1
ATOM 5783 C C . LEU B 1 323 ? 22.875 -14.414 -5.375 1 75.25 323 LEU B C 1
ATOM 5785 O O . LEU B 1 323 ? 22.797 -13.188 -5.281 1 75.25 323 LEU B O 1
ATOM 5789 N N . THR B 1 324 ? 21.922 -15.195 -5.746 1 77.31 324 THR B N 1
ATOM 5790 C CA . THR B 1 324 ? 20.625 -14.617 -6.105 1 77.31 324 THR B CA 1
ATOM 5791 C C . THR B 1 324 ? 19.984 -13.945 -4.895 1 77.31 324 THR B C 1
ATOM 5793 O O . THR B 1 324 ? 19.406 -12.859 -5.012 1 77.31 324 THR B O 1
ATOM 5796 N N . PHE B 1 325 ? 20.188 -14.641 -3.779 1 79.19 325 PHE B N 1
ATOM 5797 C CA . PHE B 1 325 ? 19.641 -14.07 -2.553 1 79.19 325 PHE B CA 1
ATOM 5798 C C . PHE B 1 325 ? 20.328 -12.758 -2.213 1 79.19 325 PHE B C 1
ATOM 5800 O O . PHE B 1 325 ? 19.672 -11.773 -1.869 1 79.19 325 PHE B O 1
ATOM 5807 N N . ILE B 1 326 ? 21.625 -12.68 -2.395 1 78.75 326 ILE B N 1
ATOM 5808 C CA . ILE B 1 326 ? 22.391 -11.484 -2.09 1 78.75 326 ILE B CA 1
ATOM 5809 C C . ILE B 1 326 ? 22 -10.367 -3.057 1 78.75 326 ILE B C 1
ATOM 5811 O O . ILE B 1 326 ? 21.891 -9.203 -2.658 1 78.75 326 ILE B O 1
ATOM 5815 N N . MET B 1 327 ? 21.781 -10.703 -4.18 1 83.31 327 MET B N 1
ATOM 5816 C CA . MET B 1 327 ? 21.391 -9.703 -5.172 1 83.31 327 MET B CA 1
ATOM 5817 C C . MET B 1 327 ? 20.031 -9.094 -4.828 1 83.31 327 MET B C 1
ATOM 5819 O O . MET B 1 327 ? 19.844 -7.883 -4.969 1 83.31 327 MET B O 1
ATOM 5823 N N . TYR B 1 328 ? 19.188 -9.914 -4.27 1 81.75 328 TYR B N 1
ATOM 5824 C CA . TYR B 1 328 ? 17.891 -9.383 -3.869 1 81.75 328 TYR B CA 1
ATOM 5825 C C . TYR B 1 328 ? 18.016 -8.477 -2.654 1 81.75 328 TYR B C 1
ATOM 5827 O O . TYR B 1 328 ? 17.312 -7.473 -2.539 1 81.75 328 TYR B O 1
ATOM 5835 N N . CYS B 1 329 ? 18.953 -8.766 -1.81 1 85.88 329 CYS B N 1
ATOM 5836 C CA . CYS B 1 329 ? 19.188 -7.934 -0.636 1 85.88 329 CYS B CA 1
ATOM 5837 C C . CYS B 1 329 ? 19.766 -6.578 -1.033 1 85.88 329 CYS B C 1
ATOM 5839 O O . CYS B 1 329 ? 19.344 -5.543 -0.514 1 85.88 329 CYS B O 1
ATOM 5841 N N . VAL B 1 330 ? 20.641 -6.66 -1.966 1 89.94 330 VAL B N 1
ATOM 5842 C CA . VAL B 1 330 ? 21.266 -5.434 -2.441 1 89.94 330 VAL B CA 1
ATOM 5843 C C . VAL B 1 330 ? 20.234 -4.57 -3.158 1 89.94 330 VAL B C 1
ATOM 5845 O O . VAL B 1 330 ? 20.188 -3.354 -2.955 1 89.94 330 VAL B O 1
ATOM 5848 N N . HIS B 1 331 ? 19.359 -5.199 -3.873 1 90.19 331 HIS B N 1
ATOM 5849 C CA . HIS B 1 331 ? 18.328 -4.473 -4.617 1 90.19 331 HIS B CA 1
ATOM 5850 C C . HIS B 1 331 ? 17.234 -3.947 -3.686 1 90.19 331 HIS B C 1
ATOM 5852 O O . HIS B 1 331 ? 16.484 -3.047 -4.055 1 90.19 331 HIS B O 1
ATOM 5858 N N . GLY B 1 332 ? 17.234 -4.496 -2.494 1 93 332 GLY B N 1
ATOM 5859 C CA . GLY B 1 332 ? 16.25 -4.074 -1.52 1 93 332 GLY B CA 1
ATOM 5860 C C . GLY B 1 332 ? 16.672 -2.852 -0.728 1 93 332 GLY B C 1
ATOM 5861 O O . GLY B 1 332 ? 15.828 -2.137 -0.182 1 93 332 GLY B O 1
ATOM 5862 N N . LEU B 1 333 ? 17.906 -2.531 -0.759 1 94.69 333 LEU B N 1
ATOM 5863 C CA . LEU B 1 333 ? 18.422 -1.448 0.066 1 94.69 333 LEU B CA 1
ATOM 5864 C C . LEU B 1 333 ? 17.844 -0.105 -0.366 1 94.69 333 LEU B C 1
ATOM 5866 O O . LEU B 1 333 ? 17.375 0.674 0.47 1 94.69 333 LEU B O 1
ATOM 5870 N N . PRO B 1 334 ? 17.828 0.202 -1.642 1 96.06 334 PRO B N 1
ATOM 5871 C CA . PRO B 1 334 ? 17.219 1.47 -2.053 1 96.06 334 PRO B CA 1
ATOM 5872 C C . PRO B 1 334 ? 15.75 1.575 -1.653 1 96.06 334 PRO B C 1
ATOM 5874 O O . PRO B 1 334 ? 15.273 2.666 -1.331 1 96.06 334 PRO B O 1
ATOM 5877 N N . TYR B 1 335 ? 15.039 0.49 -1.633 1 96.56 335 TYR B N 1
ATOM 5878 C CA . TYR B 1 335 ? 13.641 0.502 -1.223 1 96.56 335 TYR B CA 1
ATOM 5879 C C . TYR B 1 335 ? 13.508 0.766 0.273 1 96.56 335 TYR B C 1
ATOM 5881 O O . TYR B 1 335 ? 12.578 1.442 0.714 1 96.56 335 TYR B O 1
ATOM 5889 N N . ILE B 1 336 ? 14.445 0.266 1.002 1 95.62 336 ILE B N 1
ATOM 5890 C CA . ILE B 1 336 ? 14.484 0.553 2.432 1 95.62 336 ILE B CA 1
ATOM 5891 C C . ILE B 1 336 ? 14.742 2.041 2.652 1 95.62 336 ILE B C 1
ATOM 5893 O O . ILE B 1 336 ? 14.133 2.66 3.529 1 95.62 336 ILE B O 1
ATOM 5897 N N . GLY B 1 337 ? 15.586 2.545 1.854 1 96 337 GLY B N 1
ATOM 5898 C CA . GLY B 1 337 ? 15.82 3.977 1.909 1 96 337 GLY B CA 1
ATOM 5899 C C . GLY B 1 337 ? 14.578 4.801 1.624 1 96 337 GLY B C 1
ATOM 5900 O O . GLY B 1 337 ? 14.266 5.734 2.365 1 96 337 GLY B O 1
ATOM 5901 N N . CYS B 1 338 ? 13.836 4.473 0.612 1 95.38 338 CYS B N 1
ATOM 5902 C CA . CYS B 1 338 ? 12.617 5.176 0.228 1 95.38 338 CYS B CA 1
ATOM 5903 C C . CYS B 1 338 ? 11.562 5.066 1.318 1 95.38 338 CYS B C 1
ATOM 5905 O O . CYS B 1 338 ? 10.773 5.992 1.522 1 95.38 338 CYS B O 1
ATOM 5907 N N . ALA B 1 339 ? 11.609 3.93 1.978 1 95.94 339 ALA B N 1
ATOM 5908 C CA . ALA B 1 339 ? 10.609 3.684 3.01 1 95.94 339 ALA B CA 1
ATOM 5909 C C . ALA B 1 339 ? 10.969 4.395 4.309 1 95.94 339 ALA B C 1
ATOM 5911 O O . ALA B 1 339 ? 10.125 4.566 5.188 1 95.94 339 ALA B O 1
ATOM 5912 N N . SER B 1 340 ? 12.172 4.883 4.465 1 95.31 340 SER B N 1
ATOM 5913 C CA . SER B 1 340 ? 12.594 5.523 5.707 1 95.31 340 SER B CA 1
ATOM 5914 C C . SER B 1 340 ? 12.82 7.02 5.516 1 95.31 340 SER B C 1
ATOM 5916 O O . SER B 1 340 ? 12.875 7.773 6.488 1 95.31 340 SER B O 1
ATOM 5918 N N . ASN B 1 341 ? 12.875 7.445 4.301 1 96.12 341 ASN B N 1
ATOM 5919 C CA . ASN B 1 341 ? 13.211 8.828 3.979 1 96.12 341 ASN B CA 1
ATOM 5920 C C . ASN B 1 341 ? 12.188 9.805 4.559 1 96.12 341 ASN B C 1
ATOM 5922 O O . ASN B 1 341 ? 12.523 10.938 4.887 1 96.12 341 ASN B O 1
ATOM 5926 N N . TRP B 1 342 ? 10.938 9.328 4.668 1 94.81 342 TRP B N 1
ATOM 5927 C CA . TRP B 1 342 ? 9.891 10.234 5.137 1 94.81 342 TRP B CA 1
ATOM 5928 C C . TRP B 1 342 ? 10.195 10.734 6.547 1 94.81 342 TRP B C 1
ATOM 5930 O O . TRP B 1 342 ? 9.781 11.828 6.93 1 94.81 342 TRP B O 1
ATOM 5940 N N . ILE B 1 343 ? 10.969 10.008 7.309 1 94.62 343 ILE B N 1
ATOM 5941 C CA . ILE B 1 343 ? 11.367 10.422 8.648 1 94.62 343 ILE B CA 1
ATOM 5942 C C . ILE B 1 343 ? 12.266 11.656 8.562 1 94.62 343 ILE B C 1
ATOM 5944 O O . ILE B 1 343 ? 12.016 12.656 9.234 1 94.62 343 ILE B O 1
ATOM 5948 N N . LEU B 1 344 ? 13.227 11.578 7.703 1 94.06 344 LEU B N 1
ATOM 5949 C CA . LEU B 1 344 ? 14.156 12.688 7.539 1 94.06 344 LEU B CA 1
ATOM 5950 C C . LEU B 1 344 ? 13.477 13.883 6.887 1 94.06 344 LEU B C 1
ATOM 5952 O O . LEU B 1 344 ? 13.766 15.031 7.223 1 94.06 344 LEU B O 1
ATOM 5956 N N . TYR B 1 345 ? 12.57 13.594 5.977 1 94.31 345 TYR B N 1
ATOM 5957 C CA . TYR B 1 345 ? 11.797 14.672 5.359 1 94.31 345 TYR B CA 1
ATOM 5958 C C . TYR B 1 345 ? 10.977 15.422 6.398 1 94.31 345 TYR B C 1
ATOM 5960 O O . TYR B 1 345 ? 10.883 16.656 6.355 1 94.31 345 TYR B O 1
ATOM 5968 N N . GLY B 1 346 ? 10.43 14.648 7.336 1 91.25 346 GLY B N 1
ATOM 5969 C CA . GLY B 1 346 ? 9.656 15.258 8.398 1 91.25 346 GLY B CA 1
ATOM 5970 C C . GLY B 1 346 ? 10.492 16.125 9.328 1 91.25 346 GLY B C 1
ATOM 5971 O O . GLY B 1 346 ? 10.086 17.234 9.68 1 91.25 346 GLY B O 1
ATOM 5972 N N . LEU B 1 347 ? 11.586 15.664 9.664 1 89 347 LEU B N 1
ATOM 5973 C CA . LEU B 1 347 ? 12.477 16.406 10.547 1 89 347 LEU B CA 1
ATOM 5974 C C . LEU B 1 347 ? 12.984 17.672 9.859 1 89 347 LEU B C 1
ATOM 5976 O O . LEU B 1 347 ? 13.047 18.734 10.484 1 89 347 LEU B O 1
ATOM 5980 N N . LEU B 1 348 ? 13.297 17.484 8.664 1 88.62 348 LEU B N 1
ATOM 5981 C CA . LEU B 1 348 ? 13.734 18.625 7.883 1 88.62 348 LEU B CA 1
ATOM 5982 C C . LEU B 1 348 ? 12.633 19.672 7.781 1 88.62 348 LEU B C 1
ATOM 5984 O O . LEU B 1 348 ? 12.875 20.859 7.984 1 88.62 348 LEU B O 1
ATOM 5988 N N . ASN B 1 349 ? 11.477 19.25 7.535 1 87.88 349 ASN B N 1
ATOM 5989 C CA . ASN B 1 349 ? 10.336 20.156 7.414 1 87.88 349 ASN B CA 1
ATOM 5990 C C . ASN B 1 349 ? 10.055 20.875 8.734 1 87.88 349 ASN B C 1
ATOM 5992 O O . ASN B 1 349 ? 9.695 22.047 8.734 1 87.88 349 ASN B O 1
ATOM 5996 N N . THR B 1 350 ? 10.195 20.172 9.812 1 85.5 350 THR B N 1
ATOM 5997 C CA . THR B 1 350 ? 10 20.781 11.117 1 85.5 350 THR B CA 1
ATOM 5998 C C . THR B 1 350 ? 11 21.922 11.344 1 85.5 350 THR B C 1
ATOM 6000 O O . THR B 1 350 ? 10.625 22.984 11.828 1 85.5 350 THR B O 1
ATOM 6003 N N . GLN B 1 351 ? 12.18 21.719 10.883 1 85.06 351 GLN B N 1
ATOM 6004 C CA . GLN B 1 351 ? 13.195 22.75 11.062 1 85.06 351 GLN B CA 1
ATOM 6005 C C . GLN B 1 351 ? 12.93 23.938 10.148 1 85.06 351 GLN B C 1
ATOM 6007 O O . GLN B 1 351 ? 13.195 25.094 10.523 1 85.06 351 GLN B O 1
ATOM 6012 N N . LEU B 1 352 ? 12.422 23.672 9.039 1 82.38 352 LEU B N 1
ATOM 6013 C CA . LEU B 1 352 ? 12.078 24.75 8.117 1 82.38 352 LEU B CA 1
ATOM 6014 C C . LEU B 1 352 ? 10.969 25.625 8.695 1 82.38 352 LEU B C 1
ATOM 6016 O O . LEU B 1 352 ? 11 26.844 8.547 1 82.38 352 LEU B O 1
ATOM 6020 N N . GLN B 1 353 ? 10.109 25.016 9.453 1 82.31 353 GLN B N 1
ATOM 6021 C CA . GLN B 1 353 ? 9.016 25.766 10.062 1 82.31 353 GLN B CA 1
ATOM 6022 C C . GLN B 1 353 ? 9.508 26.594 11.25 1 82.31 353 GLN B C 1
ATOM 6024 O O . GLN B 1 353 ? 9.062 27.734 11.445 1 82.31 353 GLN B O 1
ATOM 6029 N N . VAL B 1 354 ? 10.367 26.016 11.945 1 81.62 354 VAL B N 1
ATOM 6030 C CA . VAL B 1 354 ? 10.938 26.734 13.086 1 81.62 354 VAL B CA 1
ATOM 6031 C C . VAL B 1 354 ? 11.664 27.984 12.594 1 81.62 354 VAL B C 1
ATOM 6033 O O . VAL B 1 354 ? 11.516 29.062 13.18 1 81.62 354 VAL B O 1
ATOM 6036 N N . LYS B 1 355 ? 12.383 27.844 11.57 1 78.5 355 LYS B N 1
ATOM 6037 C CA . LYS B 1 355 ? 13.102 28.984 11 1 78.5 355 LYS B CA 1
ATOM 6038 C C . LYS B 1 355 ? 12.125 30.047 10.508 1 78.5 355 LYS B C 1
ATOM 6040 O O . LYS B 1 355 ? 12.352 31.25 10.727 1 78.5 355 LYS B O 1
ATOM 6045 N N . GLN B 1 356 ? 11.086 29.656 9.906 1 77 356 GLN B N 1
ATOM 6046 C CA . GLN B 1 356 ? 10.102 30.594 9.383 1 77 356 GLN B CA 1
ATOM 6047 C C . GLN B 1 356 ? 9.398 31.344 10.516 1 77 356 GLN B C 1
ATOM 6049 O O . GLN B 1 356 ? 9.117 32.531 10.398 1 77 356 GLN B O 1
ATOM 6054 N N . ARG B 1 357 ? 9.125 30.672 11.609 1 76.06 357 ARG B N 1
ATOM 6055 C CA . ARG B 1 357 ? 8.477 31.297 12.766 1 76.06 357 ARG B CA 1
ATOM 6056 C C . ARG B 1 357 ? 9.398 32.312 13.43 1 76.06 357 ARG B C 1
ATOM 6058 O O . ARG B 1 357 ? 8.938 33.375 13.875 1 76.06 357 ARG B O 1
ATOM 6065 N N . SER B 1 358 ? 10.648 31.984 13.484 1 73.56 358 SER B N 1
ATOM 6066 C CA . SER B 1 358 ? 11.625 32.875 14.078 1 73.56 358 SER B CA 1
ATOM 6067 C C . SER B 1 358 ? 11.773 34.156 13.25 1 73.56 358 SER B C 1
ATOM 6069 O O . SER B 1 358 ? 11.898 35.25 13.805 1 73.56 358 SER B O 1
ATOM 6071 N N . ASN B 1 359 ? 11.703 34.031 11.977 1 70.81 359 ASN B N 1
ATOM 6072 C CA . ASN B 1 359 ? 11.789 35.156 11.086 1 70.81 359 ASN B CA 1
ATOM 6073 C C . ASN B 1 359 ? 10.57 36.062 11.211 1 70.81 359 ASN B C 1
ATOM 6075 O O . ASN B 1 359 ? 10.688 37.312 11.148 1 70.81 359 ASN B O 1
ATOM 6079 N N . ASN B 1 360 ? 9.43 35.438 11.422 1 67.25 360 ASN B N 1
ATOM 6080 C CA . ASN B 1 360 ? 8.195 36.219 11.562 1 67.25 360 ASN B CA 1
ATOM 6081 C C . ASN B 1 360 ? 8.172 37 12.875 1 67.25 360 ASN B C 1
ATOM 6083 O O . ASN B 1 360 ? 7.676 38.125 12.922 1 67.25 360 ASN B O 1
ATOM 6087 N N . PHE B 1 361 ? 8.695 36.5 13.875 1 64.25 361 PHE B N 1
ATOM 6088 C CA . PHE B 1 361 ? 8.758 37.156 15.164 1 64.25 361 PHE B CA 1
ATOM 6089 C C . PHE B 1 361 ? 9.711 38.375 15.102 1 64.25 361 PHE B C 1
ATOM 6091 O O . PHE B 1 361 ? 9.43 39.406 15.68 1 64.25 361 PHE B O 1
ATOM 6098 N N . THR B 1 362 ? 10.82 38.25 14.414 1 58.66 362 THR B N 1
ATOM 6099 C CA . THR B 1 362 ? 11.797 39.344 14.305 1 58.66 362 THR B CA 1
ATOM 6100 C C . THR B 1 362 ? 11.258 40.469 13.445 1 58.66 362 THR B C 1
ATOM 6102 O O . THR B 1 362 ? 11.531 41.625 13.711 1 58.66 362 THR B O 1
ATOM 6105 N N . THR B 1 363 ? 10.531 40.094 12.406 1 57.38 363 THR B N 1
ATOM 6106 C CA . THR B 1 363 ? 9.992 41.125 11.539 1 57.38 363 THR B CA 1
ATOM 6107 C C . THR B 1 363 ? 8.883 41.906 12.25 1 57.38 363 THR B C 1
ATOM 6109 O O . THR B 1 363 ? 8.719 43.125 12.031 1 57.38 363 THR B O 1
ATOM 6112 N N . ASN B 1 364 ? 8.078 41.25 13.055 1 55.09 364 ASN B N 1
ATOM 6113 C CA . ASN B 1 364 ? 7 41.938 13.766 1 55.09 364 ASN B CA 1
ATOM 6114 C C . ASN B 1 364 ? 7.531 42.781 14.922 1 55.09 364 ASN B C 1
ATOM 6116 O O . ASN B 1 364 ? 6.93 43.781 15.289 1 55.09 364 ASN B O 1
ATOM 6120 N N . SER B 1 365 ? 8.562 42.406 15.633 1 56.28 365 SER B N 1
ATOM 6121 C CA . SER B 1 365 ? 9.047 43.188 16.766 1 56.28 365 SER B CA 1
ATOM 6122 C C . SER B 1 365 ? 9.891 44.375 16.312 1 56.28 365 SER B C 1
ATOM 6124 O O . SER B 1 365 ? 9.844 45.438 16.922 1 56.28 365 SER B O 1
ATOM 6126 N N . ASN B 1 366 ? 10.953 44.406 15.484 1 48.44 366 ASN B N 1
ATOM 6127 C CA . ASN B 1 366 ? 11.742 45.562 15.086 1 48.44 366 ASN B CA 1
ATOM 6128 C C . ASN B 1 366 ? 12.117 45.5 13.609 1 48.44 366 ASN B C 1
ATOM 6130 O O . ASN B 1 366 ? 13.086 44.844 13.234 1 48.44 366 ASN B O 1
ATOM 6134 N N . PRO B 1 367 ? 11.18 46 12.758 1 49.5 367 PRO B N 1
ATOM 6135 C CA . PRO B 1 367 ? 11.477 46.062 11.328 1 49.5 367 PRO B CA 1
ATOM 6136 C C . PRO B 1 367 ? 12.883 46.594 11.047 1 49.5 367 PRO B C 1
ATOM 6138 O O . PRO B 1 367 ? 13.492 46.219 10.047 1 49.5 367 PRO B O 1
ATOM 6141 N N . GLN B 1 368 ? 13.383 47.469 11.82 1 47.81 368 GLN B N 1
ATOM 6142 C CA . GLN B 1 368 ? 14.672 48.156 11.664 1 47.81 368 GLN B CA 1
ATOM 6143 C C . GLN B 1 368 ? 15.828 47.188 11.891 1 47.81 368 GLN B C 1
ATOM 6145 O O . GLN B 1 368 ? 16.859 47.281 11.234 1 47.81 368 GLN B O 1
ATOM 6150 N N . GLN B 1 369 ? 15.758 46.312 12.812 1 48.25 369 GLN B N 1
ATOM 6151 C CA . GLN B 1 369 ? 16.844 45.375 13.125 1 48.25 369 GLN B CA 1
ATOM 6152 C C . GLN B 1 369 ? 16.969 44.281 12.062 1 48.25 369 GLN B C 1
ATOM 6154 O O . GLN B 1 369 ? 18.062 43.812 11.766 1 48.25 369 GLN B O 1
ATOM 6159 N N . SER B 1 370 ? 15.93 43.875 11.469 1 48.38 370 SER B N 1
ATOM 6160 C CA . SER B 1 370 ? 15.984 42.906 10.375 1 48.38 370 SER B CA 1
ATOM 6161 C C . SER B 1 370 ? 16.781 43.469 9.195 1 48.38 370 SER B C 1
ATOM 6163 O O . SER B 1 370 ? 17.531 42.719 8.555 1 48.38 370 SER B O 1
ATOM 6165 N N . LEU B 1 371 ? 16.641 44.719 8.914 1 47.12 371 LEU B N 1
ATOM 6166 C CA . LEU B 1 371 ? 17.422 45.438 7.91 1 47.12 371 LEU B CA 1
ATOM 6167 C C . LEU B 1 371 ? 18.891 45.531 8.336 1 47.12 371 LEU B C 1
ATOM 6169 O O . LEU B 1 371 ? 19.797 45.469 7.496 1 47.12 371 LEU B O 1
ATOM 6173 N N . ARG B 1 372 ? 19.141 45.656 9.594 1 47.06 372 ARG B N 1
ATOM 6174 C CA . ARG B 1 372 ? 20.516 45.812 10.062 1 47.06 372 ARG B CA 1
ATOM 6175 C C . ARG B 1 372 ? 21.266 44.5 9.969 1 47.06 372 ARG B C 1
ATOM 6177 O O . ARG B 1 372 ? 22.453 44.469 9.648 1 47.06 372 ARG B O 1
ATOM 6184 N N . ILE B 1 373 ? 20.594 43.406 10.211 1 49.44 373 ILE B N 1
ATOM 6185 C CA . ILE B 1 373 ? 21.25 42.125 10.117 1 49.44 373 ILE B CA 1
ATOM 6186 C C . ILE B 1 373 ? 21.5 41.75 8.648 1 49.44 373 ILE B C 1
ATOM 6188 O O . ILE B 1 373 ? 22.562 41.25 8.297 1 49.44 373 ILE B O 1
ATOM 6192 N N . GLU B 1 374 ? 20.625 42.156 7.797 1 49.5 374 GLU B N 1
ATOM 6193 C CA . GLU B 1 374 ? 20.859 42.031 6.363 1 49.5 374 GLU B CA 1
ATOM 6194 C C . GLU B 1 374 ? 21.984 42.938 5.895 1 49.5 374 GLU B C 1
ATOM 6196 O O . GLU B 1 374 ? 22.812 42.562 5.066 1 49.5 374 GLU B O 1
ATOM 6201 N N . CYS B 1 375 ? 22.016 44.094 6.477 1 46.59 375 CYS B N 1
ATOM 6202 C CA . CYS B 1 375 ? 23.062 45.031 6.164 1 46.59 375 CYS B CA 1
ATOM 6203 C C . CYS B 1 375 ? 24.391 44.625 6.762 1 46.59 375 CYS B C 1
ATOM 6205 O O . CYS B 1 375 ? 25.438 44.812 6.152 1 46.59 375 CYS B O 1
ATOM 6207 N N . ASN B 1 376 ? 24.359 44.062 7.93 1 47.06 376 ASN B N 1
ATOM 6208 C CA . ASN B 1 376 ? 25.625 43.625 8.508 1 47.06 376 ASN B CA 1
ATOM 6209 C C . ASN B 1 376 ? 26.172 42.375 7.805 1 47.06 376 ASN B C 1
ATOM 6211 O O . ASN B 1 376 ? 27.375 42.25 7.641 1 47.06 376 ASN B O 1
ATOM 6215 N N . THR B 1 377 ? 25.266 41.562 7.324 1 47.34 377 THR B N 1
ATOM 6216 C CA . THR B 1 377 ? 25.719 40.406 6.562 1 47.34 377 THR B CA 1
ATOM 6217 C C . THR B 1 377 ? 26.172 40.812 5.164 1 47.34 377 THR B C 1
ATOM 6219 O O . THR B 1 377 ? 27.109 40.219 4.625 1 47.34 377 THR B O 1
ATOM 6222 N N . ALA B 1 378 ? 25.594 41.812 4.555 1 48.91 378 ALA B N 1
ATOM 6223 C CA . ALA B 1 378 ? 26.078 42.438 3.324 1 48.91 378 ALA B CA 1
ATOM 6224 C C . ALA B 1 378 ? 27.422 43.125 3.543 1 48.91 378 ALA B C 1
ATOM 6226 O O . ALA B 1 378 ? 28.297 43.094 2.672 1 48.91 378 ALA B O 1
ATOM 6227 N N . ASN B 1 379 ? 27.562 43.719 4.656 1 50 379 ASN B N 1
ATOM 6228 C CA . ASN B 1 379 ? 28.844 44.406 4.945 1 50 379 ASN B CA 1
ATOM 6229 C C . ASN B 1 379 ? 29.969 43.375 5.156 1 50 379 ASN B C 1
ATOM 6231 O O . ASN B 1 379 ? 31.109 43.625 4.781 1 50 379 ASN B O 1
ATOM 6235 N N . VAL B 1 380 ? 29.656 42.281 5.703 1 47.91 380 VAL B N 1
ATOM 6236 C CA . VAL B 1 380 ? 30.672 41.25 5.82 1 47.91 380 VAL B CA 1
ATOM 6237 C C . VAL B 1 380 ? 31 40.656 4.438 1 47.91 380 VAL B C 1
ATOM 6239 O O . VAL B 1 380 ? 32.156 40.375 4.137 1 47.91 380 VAL B O 1
ATOM 6242 N N . GLU B 1 381 ? 30.156 40.531 3.533 1 49.28 381 GLU B N 1
ATOM 6243 C CA . GLU B 1 381 ? 30.406 40.062 2.176 1 49.28 381 GLU B CA 1
ATOM 6244 C C . GLU B 1 381 ? 31.25 41.062 1.393 1 49.28 381 GLU B C 1
ATOM 6246 O O . GLU B 1 381 ? 32.125 40.688 0.626 1 49.28 381 GLU B O 1
ATOM 6251 N N . ARG B 1 382 ? 30.984 42.406 1.506 1 50.25 382 ARG B N 1
ATOM 6252 C CA . ARG B 1 382 ? 31.797 43.438 0.819 1 50.25 382 ARG B CA 1
ATOM 6253 C C . ARG B 1 382 ? 33.219 43.438 1.341 1 50.25 382 ARG B C 1
ATOM 6255 O O . ARG B 1 382 ? 34.156 43.625 0.572 1 50.25 382 ARG B O 1
ATOM 6262 N N . SER B 1 383 ? 33.312 43.188 2.543 1 46.97 383 SER B N 1
ATOM 6263 C CA . SER B 1 383 ? 34.656 43.188 3.064 1 46.97 383 SER B CA 1
ATOM 6264 C C . SER B 1 383 ? 35.438 41.938 2.627 1 46.97 383 SER B C 1
ATOM 6266 O O . SER B 1 383 ? 36.625 41.969 2.381 1 46.97 383 SER B O 1
ATOM 6268 N N . SER B 1 384 ? 34.75 40.781 2.469 1 42.5 384 SER B N 1
ATOM 6269 C CA . SER B 1 384 ? 35.469 39.594 2.027 1 42.5 384 SER B CA 1
ATOM 6270 C C . SER B 1 384 ? 35.75 39.656 0.531 1 42.5 384 SER B C 1
ATOM 6272 O O . SER B 1 384 ? 36.656 38.969 0.044 1 42.5 384 SER B O 1
ATOM 6274 N N . THR B 1 385 ? 34.938 40.281 -0.287 1 38.91 385 THR B N 1
ATOM 6275 C CA . THR B 1 385 ? 35.281 40.438 -1.692 1 38.91 385 THR B CA 1
ATOM 6276 C C . THR B 1 385 ? 36.438 41.438 -1.85 1 38.91 385 THR B C 1
ATOM 6278 O O . THR B 1 385 ? 37.062 41.469 -2.906 1 38.91 385 THR B O 1
ATOM 6281 N N . CYS B 1 386 ? 36.531 42.375 -0.933 1 36.91 386 CYS B N 1
ATOM 6282 C CA . CYS B 1 386 ? 37.625 43.312 -1.105 1 36.91 386 CYS B CA 1
ATOM 6283 C C . CYS B 1 386 ? 38.969 42.625 -0.863 1 36.91 386 CYS B C 1
ATOM 6285 O O . CYS B 1 386 ? 40.031 43.188 -1.188 1 36.91 386 CYS B O 1
ATOM 6287 N N . HIS B 1 387 ? 39.031 41.562 -0.094 1 35.78 387 HIS B N 1
ATOM 6288 C CA . HIS B 1 387 ? 40.344 40.938 0.074 1 35.78 387 HIS B CA 1
ATOM 6289 C C . HIS B 1 387 ? 40.625 39.906 -1.002 1 35.78 387 HIS B C 1
ATOM 6291 O O . HIS B 1 387 ? 41.625 39.219 -0.971 1 35.78 387 HIS B O 1
ATOM 6297 N N . LEU B 1 388 ? 39.625 39.594 -1.931 1 29.27 388 LEU B N 1
ATOM 6298 C CA . LEU B 1 388 ? 40.125 38.812 -3.059 1 29.27 388 LEU B CA 1
ATOM 6299 C C . LEU B 1 388 ? 40.531 39.75 -4.211 1 29.27 388 LEU B C 1
ATOM 6301 O O . LEU B 1 388 ? 39.781 40.656 -4.562 1 29.27 388 LEU B O 1
#

Foldseek 3Di:
DVPVPPPAPDDQDCPQWDDDDDQWTWHQGPNATAIEGEDADDWDDQDPLLVVLLVLLVVLLVLLVVLLVVLLVVVVVVVVVVVVDPPDLQDDQPLVVLLNLLSVLLNLLSVLSVQVSVCSGRVFHDDFFVVLLSSQCSNCSLQFLNLQSLLLSLVLLLCVQVPVPPCVCRDPVNNVVSSVVSSVVSCVLCVLQNVQWGKDKDFPDKDWDQDPVVRHIHIYTHIGIHGDRRDDLVVLLVSLVVCCVNRPVVSVVSSVVSLVSNVVSCVVCVVPDDPLCVLSVQLSVLSVVLVVLSCVLCVLVSVVSNVCSVDVPPPPPVPVVVVVSVNSVSSCSNSSSSSCVSVSSVSSVVSSVVSVVVVVVVCVPDVPVVVVVVVVVVVVVVVVVVVD/DVPVPPPAPDDQDCPQWDDDDDQWTWHQGPNATAIEGEDADDWDDQDPLLVVLLVLLVVLLVLLVVLLVVLLVVVVVVVVVVVVDPPDLQDDQPLVVLLNLLSVLLNLLSVLSVQVSVCSGRVFHDDFFVVLLSSQCSNCSLQFLNLQSLLLSLVLLLCVQVPVPPCVCRDPVNNVVSSVVSSVVSCVLCVLQNVQWGKDKDFPDKDWDQDPVVSHIHIYTHIGIHGDRRDDLVVLLVSLVVCCVNRPVVSVVSSVVSLVSNVVSCVVCVVPDDPLCVLSVQLSVLSVVLVVLQCVLCVLVSVVSNVCSVDVPPPPPVPVVVVVSVNSVSSCSNSSSSSCVSVSSVSSVVSSVVSVVVVVVVCVPDVPVVVVVVVVVVVVVVVVVVVD

InterPro domains:
  IPR000276 G protein-coupled receptor, rhodopsin-like [PF00001] (88-345)
  IPR000276 G protein-coupled receptor, rhodopsin-like [PR00237] (52-76)
  IPR000276 G protein-coupled receptor, rhodopsin-like [PR00237] (95-116)
  IPR000276 G protein-coupled receptor, rhodopsin-like [PR00237] (139-161)
  IPR000276 G protein-coupled receptor, rhodopsin-like [PR00237] (240-263)
  IPR000276 G protein-coupled receptor, rhodopsin-like [PR00237] (283-307)
  IPR000276 G protein-coupled receptor, rhodopsin-like [PR00237] (327-353)
  IPR000276 G protein-coupled receptor, rhodopsin-like [PS00237] (145-161)
  IPR017452 GPCR, rhodopsin-like, 7TM [PS50262] (67-345)

Secondary structure (DSSP, 8-state):
------SS------TTPEE-STTEEEEEETTEEEEEEEEPPBPPP--HHHHHHHHHHHHHHHHHHHHHHHHHHHHHHHHHHHHHS---GGG--TTHHHHHHHHHHHHHHHTTHHHHHHHHHHSSB-SHHHHHHHHHHHHHHHHHHHHHHHHHHHHHHHHHHH-TT-GGGGSHHHHHHHHHHHHHHHHHHHHHHHHHEEEEEEEEEEEEEEETTTTEEEEEEEEEEEEEE---HHHHHHHHHHHHIIIIIHHHHHHHHHHHHHHHHHHHHHTT--GGGHHHHHHHHHHHHHHHHHHHHHHHHHHHHHHHHHS---TT-S-HHHHHHHHHHHHHHHHHHHHHHHHHHHHHHHHHHHHHHHHHHHHHH-HHHHHHHHHHHHHHHHHHHH--/------SS------TTPEE-STTEEEEEETTEEEEEEEEPPBPPP--HHHHHHHHHHHHHHHHHHHHHHHHHHHHHHHHHHHHHS---GGG--TTHHHHHHHHHHHHHHHTTHHHHHHHHHHSSB-SHHHHHHHHHHHHHHHHHHHHHHHHHHHHHHHHHHH-TT-GGGGSHHHHHHHHHHHHHHHHHHHHHHHHHEEEEEEEEEEEEEEETTTTEEEEEEEEEEEEEE---HHHHHHHHHHHHIIIIIHHHHHHHHHHHHHHHHHHHHHTT--GGGHHHHHHHHHHHHHHHHHHHHHHHHHHHHHHHHHS---TT-S-HHHHHHHHHHHHHHHHHHHHHHHHHHHHHHHHHHHHHHHHHHHHHH-HHHHHHHHHHHHHHHHHHHHT-

Organism: Strongyloides stercoralis (NCBI:txid6248)

Solvent-accessible surface area (backbone atoms only — not comparable to full-atom values): 41242 Å² total; per-residue (Å²): 130,84,67,78,73,69,88,64,74,87,79,87,67,69,81,77,37,45,76,72,59,94,55,30,26,44,30,74,53,98,88,40,58,26,37,34,34,62,38,40,59,51,44,60,79,83,50,70,73,55,51,53,53,44,51,52,48,51,49,29,38,53,46,17,41,33,39,29,32,28,46,50,42,54,51,49,54,51,54,57,55,51,71,73,46,92,62,76,74,85,76,62,77,52,63,59,56,52,50,50,51,46,37,51,42,34,46,44,26,43,63,26,40,64,61,50,44,46,35,70,57,50,69,45,44,86,69,52,40,69,53,33,25,48,38,55,49,24,58,43,42,49,61,29,32,44,38,45,47,50,33,51,49,40,46,44,50,28,36,57,71,75,37,65,81,56,51,70,73,48,30,64,69,45,48,52,48,50,54,53,48,31,49,51,52,35,49,58,72,46,41,65,52,58,72,33,28,34,49,44,78,43,77,77,46,75,46,78,43,79,37,79,88,73,74,28,38,40,30,39,34,28,39,43,28,39,68,40,74,65,49,56,68,70,58,43,48,51,48,52,51,50,45,42,42,68,30,42,49,50,41,47,53,50,38,51,50,35,50,52,52,44,51,53,53,46,61,66,37,59,83,69,52,55,87,81,47,52,44,58,50,52,38,50,48,39,54,49,48,54,51,51,49,50,52,63,27,44,44,58,40,52,53,51,58,58,45,55,74,73,41,71,76,59,87,70,56,84,57,57,65,55,53,52,51,50,50,52,53,38,64,41,32,44,50,49,43,41,30,48,43,36,58,53,50,45,54,32,50,51,34,53,48,53,44,53,51,54,52,52,52,45,51,73,72,40,62,68,55,55,52,45,53,53,46,50,54,49,50,52,50,55,54,57,55,66,76,101,130,82,68,78,72,66,89,64,74,86,78,86,67,68,82,78,37,46,78,70,60,94,56,30,26,42,29,75,52,100,87,38,57,27,38,35,34,62,39,41,58,52,42,59,79,82,50,72,72,57,51,52,52,43,51,51,46,51,50,30,36,53,48,17,41,32,39,28,31,28,47,49,44,53,51,50,53,50,54,57,55,52,71,73,46,92,63,74,73,86,75,60,77,51,62,58,57,52,51,50,51,45,38,51,42,33,43,45,27,43,64,26,41,64,61,50,44,46,34,70,57,50,67,44,46,86,71,51,40,70,52,33,26,50,36,54,49,26,56,44,43,48,59,28,31,45,38,44,45,50,32,51,50,40,47,45,50,28,36,57,71,77,38,63,82,57,50,69,72,49,30,63,68,42,48,53,48,50,55,53,47,31,48,51,53,33,48,61,74,46,40,65,55,57,71,32,28,34,50,43,80,42,77,76,47,76,47,79,44,78,36,78,88,72,73,27,38,38,29,39,34,27,38,43,28,39,69,41,76,66,50,54,68,69,58,43,49,52,50,51,50,50,46,42,43,68,32,43,49,50,40,48,53,51,37,52,51,35,50,50,53,44,50,54,54,45,60,65,36,58,82,69,53,54,86,80,48,52,46,57,50,52,37,50,49,41,53,48,49,54,51,49,49,51,50,63,26,44,45,57,40,53,52,52,57,57,45,54,74,72,42,70,76,60,86,69,56,84,58,56,64,57,54,54,51,49,51,50,54,40,65,41,33,44,48,47,40,43,30,49,42,36,58,54,50,45,54,33,50,52,33,53,48,52,44,52,53,54,52,53,52,45,50,71,73,40,62,67,55,54,52,46,53,53,46,50,54,49,50,51,49,55,54,57,54,66,75,101

Radius of gyration: 32.88 Å; Cα contacts (8 Å, |Δi|>4): 899; chains: 2; bounding box: 85×101×75 Å

Sequence (776 aa):
METNMRAVKPIESMSECIHLKDHRYSCMNNSIEINILNIYPHIPEMKSRFLINITIYSFCFILGICGNSSILTIIKSIISKRHSGRLNRRQKDYAFFYIISLCVVDMVMLMSLPTCILDLIIGFWIFGTWICKLHHVSSSVGRVISTFLITAMSFDRYVAVCHPLKLTYRSKKFVILICTSAAFFALILLSPLLGYAQSIEILHGQFEQYDNTLSIFNVTRVRFFKCVDNMPVEIALLFTISTFILGFLIPLILIVYFNVQIISRLYRHTKILPSSGIPLLRISLYTILIAILYFICWTPYWITNIYSFFNTVDNDFKDHELLTFIMYCVHGLPYIGCASNWILYGLLNTQLQVKQRSNNFTTNSNPQQSLRIECNTANVERSSTCHLMETNMRAVKPIESMSECIHLKDHRYSCMNNSIEINILNIYPHIPEMKSRFLINITIYSFCFILGICGNSSILTIIKSIISKRHSGRLNRRQKDYAFFYIISLCVVDMVMLMSLPTCILDLIIGFWIFGTWICKLHHVSSSVGRVISTFLITAMSFDRYVAVCHPLKLTYRSKKFVILICTSAAFFALILLSPLLGYAQSIEILHGQFEQYDNTLSIFNVTRVRFFKCVDNMPVEIALLFTISTFILGFLIPLILIVYFNVQIISRLYRHTKILPSSGIPLLRISLYTILIAILYFICWTPYWITNIYSFFNTVDNDFKDHELLTFIMYCVHGLPYIGCASNWILYGLLNTQLQVKQRSNNFTTNSNPQQSLRIECNTANVERSSTCHL

pLDDT: mean 80.48, std 15.93, range [24.48, 97.69]

Nearest PDB structures (foldseek):
  7ul5-assembly1_A  TM=8.488E-01  e=3.737E-14  Homo sapiens
  8f7x-assembly1_R  TM=8.423E-01  e=1.077E-13  Homo sapiens
  8f7s-assembly1_D  TM=8.313E-01  e=1.043E-11  Homo sapiens
  7xna-assembly1_A  TM=7.670E-01  e=7.148E-11  Homo sapiens
  7xn9-assembly1_A  TM=7.608E-01  e=1.157E-10  Homo sapiens